Protein AF-A0A7J8V1H0-F1 (afdb_monomer)

Radius of gyration: 33.15 Å; Cα contacts (8 Å, |Δi|>4): 722; chains: 1; bounding box: 77×103×93 Å

Mean predicted aligned error: 13.5 Å

Organism: NCBI:txid34286

Secondary structure (DSSP, 8-state):
-------------------------------------------------------------PPP-PPPPP------S-TTSTT-TTS------EEEEE-TTS-EEEEEEEEEETTEEEEE-TTS-EEEEEGGGEEEPPPGGGTT-SBGGG-SS--HHHHHHHHHHHHTTT--EEEETTEEEE---SS--S--SHHHHHHHHTTS--SS-HHHHHHHHHHHTTT-SEEEEE-TTPPTTSSHHHHHHHHHHHHHHHH-SSSHHHHHHHTHHHHHHHHEE--SS-TTEESSEEEEEEEE-TTS-EEEEEEEEE---GGGGT---TT--SBHHHHHHHHH--HHHHHHTT---GGG-TTTSSSS----TT--HHHHHHHHHHHHHHTT--HHHHHHHHHHHHHHHHHHH--EEE-STT-BEEE--SHHHHHHHHHHTS-HHHHHHHHHEEEEEETTEEEEEEPBHHHHHHHHHHHHHHHHHHHHHHHHHHHHHHT---S---S-EEEEEE-------SS--HHHHHHHHHHHHHHHHHHHHHHHHHH-

pLDDT: mean 78.7, std 23.96, range [23.11, 98.56]

Structure (mmCIF, N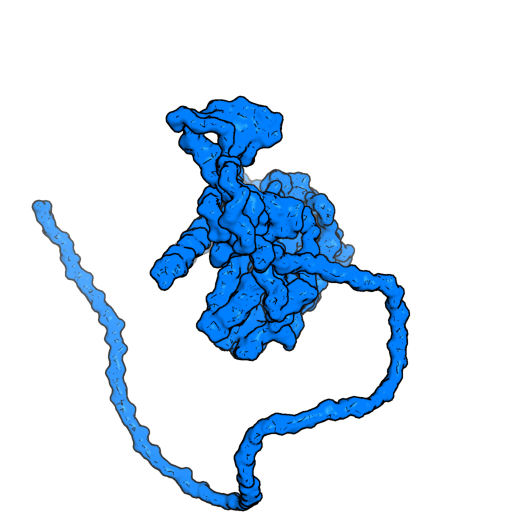/CA/C/O backbone):
data_AF-A0A7J8V1H0-F1
#
_entry.id   AF-A0A7J8V1H0-F1
#
loop_
_atom_site.group_PDB
_atom_site.id
_atom_site.type_symbol
_atom_site.label_atom_id
_atom_site.label_alt_id
_atom_site.label_comp_id
_atom_site.label_asym_id
_atom_site.label_entity_id
_atom_site.label_seq_id
_atom_site.pdbx_PDB_ins_code
_atom_site.Cartn_x
_atom_site.Cartn_y
_atom_site.Cartn_z
_atom_site.occupancy
_atom_site.B_iso_or_equiv
_atom_site.auth_seq_id
_atom_site.auth_comp_id
_atom_site.auth_asym_id
_atom_site.auth_atom_id
_atom_site.pdbx_PDB_model_num
ATOM 1 N N . ALA A 1 1 ? 33.209 50.420 21.164 1.00 30.58 1 ALA A N 1
ATOM 2 C CA . ALA A 1 1 ? 32.993 50.869 22.547 1.00 30.58 1 ALA A CA 1
ATOM 3 C C . ALA A 1 1 ? 32.114 49.816 23.210 1.00 30.58 1 ALA A C 1
ATOM 5 O O . ALA A 1 1 ? 30.900 49.909 23.133 1.00 30.58 1 ALA A O 1
ATOM 6 N N . ASP A 1 2 ? 32.650 48.618 23.426 1.00 30.61 2 ASP A N 1
ATOM 7 C CA . ASP A 1 2 ? 33.433 48.159 24.600 1.00 30.61 2 ASP A CA 1
ATOM 8 C C . ASP A 1 2 ? 32.509 47.261 25.441 1.00 30.61 2 ASP A C 1
ATOM 10 O O . ASP A 1 2 ? 31.532 47.736 26.000 1.00 30.61 2 ASP A O 1
ATOM 14 N N . VAL A 1 3 ? 32.543 45.941 25.217 1.00 31.27 3 VAL A N 1
ATOM 15 C CA . VAL A 1 3 ? 33.403 44.926 25.874 1.00 31.27 3 VAL A CA 1
ATOM 16 C C . VAL A 1 3 ? 32.918 44.598 27.292 1.00 31.27 3 VAL A C 1
ATOM 18 O O . VAL A 1 3 ? 33.158 45.361 28.218 1.00 31.27 3 VAL A O 1
ATOM 21 N N . ASN A 1 4 ? 32.285 43.428 27.461 1.00 31.58 4 ASN A N 1
ATOM 22 C CA . ASN A 1 4 ? 32.780 42.353 28.338 1.00 31.58 4 ASN A CA 1
ATOM 23 C C . ASN A 1 4 ? 31.816 41.154 28.357 1.00 31.58 4 ASN A C 1
ATOM 25 O O . ASN A 1 4 ? 30.708 41.239 28.878 1.00 31.58 4 ASN A O 1
ATOM 29 N N . SER A 1 5 ? 32.277 40.008 27.863 1.00 31.53 5 SER A N 1
ATOM 30 C CA . SER A 1 5 ? 31.656 38.700 28.081 1.00 31.53 5 SER A CA 1
ATOM 31 C C . SER A 1 5 ? 32.760 37.716 28.460 1.00 31.53 5 SER A C 1
ATOM 33 O O . SER A 1 5 ? 33.612 37.379 27.638 1.00 31.53 5 SER A O 1
ATOM 35 N N . GLY A 1 6 ? 32.766 37.331 29.738 1.00 28.69 6 GLY A N 1
ATOM 36 C CA . GLY A 1 6 ? 33.680 36.361 30.330 1.00 28.69 6 GLY A CA 1
ATOM 37 C C . GLY A 1 6 ? 33.270 34.928 29.998 1.00 28.69 6 GLY A C 1
ATOM 38 O O . GLY A 1 6 ? 32.098 34.566 30.065 1.00 28.69 6 GLY A O 1
ATOM 39 N N . ASN A 1 7 ? 34.271 34.139 29.628 1.00 28.30 7 ASN A N 1
ATOM 40 C CA . ASN A 1 7 ? 34.195 32.749 29.211 1.00 28.30 7 ASN A CA 1
ATOM 41 C C . ASN A 1 7 ? 34.516 31.846 30.419 1.00 28.30 7 ASN A C 1
ATOM 43 O O . ASN A 1 7 ? 35.596 31.978 30.992 1.00 28.30 7 ASN A O 1
ATOM 47 N N . ASN A 1 8 ? 33.610 30.937 30.792 1.00 30.52 8 ASN A N 1
ATOM 48 C CA . ASN A 1 8 ? 33.860 29.860 31.757 1.00 30.52 8 ASN A CA 1
ATOM 49 C C . ASN A 1 8 ? 33.799 28.518 31.018 1.00 30.52 8 ASN A C 1
ATOM 51 O O . ASN A 1 8 ? 32.781 28.184 30.417 1.00 30.52 8 ASN A O 1
ATOM 55 N N . GLY A 1 9 ? 34.897 27.762 31.065 1.00 27.05 9 GLY A N 1
ATOM 56 C CA . GLY A 1 9 ? 34.966 26.392 30.563 1.00 27.05 9 GLY A CA 1
ATOM 57 C C . GLY A 1 9 ? 34.448 25.357 31.564 1.00 27.05 9 GLY A C 1
ATOM 58 O O . GLY A 1 9 ? 34.197 25.683 32.719 1.00 27.05 9 GLY A O 1
ATOM 59 N N . ILE A 1 10 ? 34.332 24.107 31.105 1.00 29.66 10 ILE A N 1
ATOM 60 C CA . ILE A 1 10 ? 34.803 22.871 31.760 1.00 29.66 10 ILE A CA 1
ATOM 61 C C . ILE A 1 10 ? 34.692 21.713 30.750 1.00 29.66 10 ILE A C 1
ATOM 63 O O . ILE A 1 10 ? 33.921 21.755 29.796 1.00 29.66 10 ILE A O 1
ATOM 67 N N . ALA A 1 11 ? 35.582 20.743 30.932 1.00 29.69 11 ALA A N 1
ATOM 68 C CA . ALA A 1 11 ? 36.206 19.913 29.924 1.00 29.69 11 ALA A CA 1
ATOM 69 C C . ALA A 1 11 ? 35.621 18.499 29.747 1.00 29.69 11 ALA A C 1
ATOM 71 O O . ALA A 1 11 ? 34.921 17.948 30.591 1.00 29.69 11 ALA A O 1
ATOM 72 N N . SER A 1 12 ? 36.035 17.937 28.611 1.00 28.03 12 SER A N 1
ATOM 73 C CA . SER A 1 12 ? 35.980 16.557 28.124 1.00 28.03 12 SER A CA 1
ATOM 74 C C . SER A 1 12 ? 36.485 15.497 29.116 1.00 28.03 12 SER A C 1
ATOM 76 O O . SER A 1 12 ? 37.573 15.633 29.671 1.00 28.03 12 SER A O 1
ATOM 78 N N . LEU A 1 13 ? 35.771 14.370 29.207 1.00 28.67 13 LEU A N 1
ATOM 79 C CA . LEU A 1 13 ? 36.225 13.125 29.838 1.00 28.67 13 LEU A CA 1
ATOM 80 C C . LEU A 1 13 ? 36.644 12.104 28.765 1.00 28.67 13 LEU A C 1
ATOM 82 O O . LEU A 1 13 ? 35.813 11.563 28.040 1.00 28.67 13 LEU A O 1
ATOM 86 N N . ARG A 1 14 ? 37.954 11.838 28.696 1.00 27.41 14 ARG A N 1
ATOM 87 C CA . ARG A 1 14 ? 38.563 10.601 28.180 1.00 27.41 14 ARG A CA 1
ATOM 88 C C . ARG A 1 14 ? 39.073 9.820 29.392 1.00 27.41 14 ARG A C 1
ATOM 90 O O . ARG A 1 14 ? 39.696 10.424 30.260 1.00 27.41 14 ARG A O 1
ATOM 97 N N . ALA A 1 15 ? 38.872 8.506 29.418 1.00 28.86 15 ALA A N 1
ATOM 98 C CA . ALA A 1 15 ? 39.555 7.606 30.342 1.00 28.86 15 ALA A CA 1
ATOM 99 C C . ALA A 1 15 ? 40.272 6.515 29.537 1.00 28.86 15 ALA A C 1
ATOM 101 O O . ALA A 1 15 ? 39.672 5.859 28.688 1.00 28.86 15 ALA A O 1
ATOM 102 N N . THR A 1 16 ? 41.573 6.408 29.786 1.00 28.22 16 THR A N 1
ATOM 103 C CA . THR A 1 16 ? 42.536 5.447 29.244 1.00 28.22 16 THR A CA 1
ATOM 104 C C . THR A 1 16 ? 42.752 4.272 30.196 1.00 28.22 16 THR A C 1
ATOM 106 O O . THR A 1 16 ? 42.534 4.384 31.401 1.00 28.22 16 THR A O 1
ATOM 109 N N . GLU A 1 17 ? 43.220 3.178 29.603 1.00 31.25 17 GLU A N 1
ATOM 110 C CA . GLU A 1 17 ? 43.632 1.891 30.169 1.00 31.25 17 GLU A CA 1
ATOM 111 C C . GLU A 1 17 ? 44.802 1.945 31.171 1.00 31.25 17 GLU A C 1
ATOM 113 O O . GLU A 1 17 ? 45.608 2.875 31.158 1.00 31.25 17 GLU A O 1
ATOM 118 N N . ASN A 1 18 ? 44.880 0.888 31.993 1.00 28.33 18 ASN A N 1
ATOM 119 C CA . ASN A 1 18 ? 46.047 0.106 32.466 1.00 28.33 18 ASN A CA 1
ATOM 120 C C . ASN A 1 18 ? 45.496 -0.800 33.597 1.00 28.33 18 ASN A C 1
ATOM 122 O O . ASN A 1 18 ? 44.799 -0.297 34.470 1.00 28.33 18 ASN A O 1
ATOM 126 N N . GLY A 1 19 ? 45.627 -2.127 33.659 1.00 25.92 19 GLY A N 1
ATOM 127 C CA . GLY A 1 19 ? 46.699 -3.033 33.258 1.00 25.92 19 GLY A CA 1
ATOM 128 C C . GLY A 1 19 ? 47.335 -3.588 34.540 1.00 25.92 19 GLY A C 1
ATOM 129 O O . GLY A 1 19 ? 47.950 -2.798 35.238 1.00 25.92 19 GLY A O 1
ATOM 130 N N . ASP A 1 20 ? 47.165 -4.879 34.872 1.00 26.16 20 ASP A N 1
ATOM 131 C CA . ASP A 1 20 ? 48.254 -5.742 35.375 1.00 26.16 20 ASP A CA 1
ATOM 132 C C . ASP A 1 20 ? 47.849 -7.231 35.521 1.00 26.16 20 ASP A C 1
ATOM 134 O O . ASP A 1 20 ? 46.686 -7.608 35.641 1.00 26.16 20 ASP A O 1
ATOM 138 N N . SER A 1 21 ? 48.912 -8.019 35.462 1.00 27.98 21 SER A N 1
ATOM 139 C CA . SER A 1 21 ? 49.233 -9.433 35.316 1.00 27.98 21 SER A CA 1
ATOM 140 C C . SER A 1 21 ? 48.808 -10.454 36.388 1.00 27.98 21 SER A C 1
ATOM 142 O O . SER A 1 21 ? 48.473 -10.139 37.525 1.00 27.98 21 SER A O 1
ATOM 144 N N . GLY A 1 22 ? 48.937 -11.741 36.020 1.00 26.17 22 GLY A N 1
ATOM 145 C CA . GLY A 1 22 ? 48.988 -12.865 36.962 1.00 26.17 22 GLY A CA 1
ATOM 146 C C . GLY A 1 22 ? 48.966 -14.249 36.300 1.00 26.17 22 GLY A C 1
ATOM 147 O O . GLY A 1 22 ? 47.909 -14.847 36.141 1.00 26.17 22 GLY A O 1
ATOM 148 N N . ALA A 1 23 ? 50.136 -14.769 35.921 1.00 27.81 23 ALA A N 1
ATOM 149 C CA . ALA A 1 23 ? 50.351 -16.120 35.388 1.00 27.81 23 ALA A CA 1
ATOM 150 C C . ALA A 1 23 ? 50.580 -17.178 36.490 1.00 27.81 23 ALA A C 1
ATOM 152 O O . ALA A 1 23 ? 51.178 -16.840 37.511 1.00 27.81 23 ALA A O 1
ATOM 153 N N . LYS A 1 24 ? 50.213 -18.450 36.209 1.00 28.20 24 LYS A N 1
ATOM 154 C CA . LYS A 1 24 ? 50.778 -19.766 36.657 1.00 28.20 24 LYS A CA 1
ATOM 155 C C . LYS A 1 24 ? 49.660 -20.817 36.838 1.00 28.20 24 LYS A C 1
ATOM 157 O O . LYS A 1 24 ? 48.597 -20.454 37.305 1.00 28.20 24 LYS A O 1
ATOM 162 N N . VAL A 1 25 ? 49.796 -22.132 36.629 1.00 28.33 25 VAL A N 1
ATOM 163 C CA . VAL A 1 25 ? 50.745 -23.059 35.969 1.00 28.33 25 VAL A CA 1
ATOM 164 C C . VAL A 1 25 ? 50.152 -24.475 36.182 1.00 28.33 25 VAL A C 1
ATOM 166 O O . VAL A 1 25 ? 49.691 -24.766 37.276 1.00 28.33 25 VAL A O 1
ATOM 169 N N . VAL A 1 26 ? 50.217 -25.322 35.144 1.00 26.66 26 VAL A N 1
ATOM 170 C CA . VAL A 1 26 ? 50.429 -26.796 35.135 1.00 26.66 26 VAL A CA 1
ATOM 171 C C . VAL A 1 26 ? 49.429 -27.762 35.801 1.00 26.66 26 VAL A C 1
ATOM 173 O O . VAL A 1 26 ? 49.181 -27.737 36.999 1.00 26.66 26 VAL A O 1
ATOM 176 N N . GLY A 1 27 ? 49.039 -28.770 35.006 1.00 25.41 27 GLY A N 1
ATOM 177 C CA . GLY A 1 27 ? 48.532 -30.071 35.454 1.00 25.41 27 GLY A CA 1
ATOM 178 C C . GLY A 1 27 ? 48.334 -31.042 34.282 1.00 25.41 27 GLY A C 1
ATOM 179 O O . GLY A 1 27 ? 47.245 -31.136 33.735 1.00 25.41 27 GLY A O 1
ATOM 180 N N . ARG A 1 28 ? 49.419 -31.708 33.872 1.00 25.25 28 ARG A N 1
ATOM 181 C CA . ARG A 1 28 ? 49.523 -32.764 32.843 1.00 25.25 28 ARG A CA 1
ATOM 182 C C . ARG A 1 28 ? 49.236 -34.146 33.458 1.00 25.25 28 ARG A C 1
ATOM 184 O O . ARG A 1 28 ? 49.501 -34.299 34.645 1.00 25.25 28 ARG A O 1
ATOM 191 N N . VAL A 1 29 ? 48.792 -35.104 32.627 1.00 26.81 29 VAL A N 1
ATOM 192 C CA . VAL A 1 29 ? 49.069 -36.576 32.578 1.00 26.81 29 VAL A CA 1
ATOM 193 C C . VAL A 1 29 ? 47.861 -37.237 31.873 1.00 26.81 29 VAL A C 1
ATOM 195 O O . VAL A 1 29 ? 46.741 -37.091 32.347 1.00 26.81 29 VAL A O 1
ATOM 198 N N . GLU A 1 30 ? 47.965 -37.672 30.603 1.00 27.80 30 GLU A N 1
ATOM 199 C CA . GLU A 1 30 ? 48.526 -38.963 30.107 1.00 27.80 30 GLU A CA 1
ATOM 200 C C . GLU A 1 30 ? 47.707 -40.178 30.614 1.00 27.80 30 GLU A C 1
ATOM 202 O O . GLU A 1 30 ? 47.342 -40.213 31.777 1.00 27.80 30 GLU A O 1
ATOM 207 N N . ASN A 1 31 ? 47.366 -41.239 29.875 1.00 28.16 31 ASN A N 1
ATOM 208 C CA . ASN A 1 31 ? 47.762 -41.791 28.576 1.00 28.16 31 ASN A CA 1
ATOM 209 C C . ASN A 1 31 ? 46.818 -42.974 28.245 1.00 28.16 31 ASN A C 1
ATOM 211 O O . ASN A 1 31 ? 46.195 -43.522 29.154 1.00 28.16 31 ASN A O 1
ATOM 215 N N . GLY A 1 32 ? 46.851 -43.453 26.993 1.00 26.28 32 GLY A N 1
ATOM 216 C CA . GLY A 1 32 ? 46.606 -44.872 26.671 1.00 26.28 32 GLY A CA 1
ATOM 217 C C . GLY A 1 32 ? 45.568 -45.114 25.569 1.00 26.28 32 GLY A C 1
ATOM 218 O O . GLY A 1 32 ? 44.402 -45.231 25.914 1.00 26.28 32 GLY A O 1
ATOM 219 N N . VAL A 1 33 ? 45.892 -45.030 24.263 1.00 29.47 33 VAL A N 1
ATOM 220 C CA . VAL A 1 33 ? 46.551 -46.083 23.423 1.00 29.47 33 VAL A CA 1
ATOM 221 C C . VAL A 1 33 ? 45.536 -47.202 23.106 1.00 29.47 33 VAL A C 1
ATOM 223 O O . VAL A 1 33 ? 44.878 -47.676 24.020 1.00 29.47 33 VAL A O 1
ATOM 226 N N . ALA A 1 34 ? 45.275 -47.685 21.890 1.00 28.39 34 ALA A N 1
ATOM 227 C CA . ALA A 1 34 ? 45.992 -47.850 20.615 1.00 28.39 34 ALA A CA 1
ATOM 228 C C . ALA A 1 34 ? 44.906 -48.245 19.562 1.00 28.39 34 ALA A C 1
ATOM 230 O O . ALA A 1 34 ? 43.779 -48.530 19.958 1.00 28.39 34 ALA A O 1
ATOM 231 N N . ASP A 1 35 ? 45.102 -48.387 18.255 1.00 27.55 35 ASP A N 1
ATOM 232 C CA . ASP A 1 35 ? 46.244 -48.229 17.359 1.00 27.55 35 ASP A CA 1
ATOM 233 C C . ASP A 1 35 ? 45.718 -48.328 15.913 1.00 27.55 35 ASP A C 1
ATOM 235 O O . ASP A 1 35 ? 44.716 -49.006 15.682 1.00 27.55 35 ASP A O 1
ATOM 239 N N . ALA A 1 36 ? 46.490 -47.727 15.000 1.00 28.06 36 ALA A N 1
ATOM 240 C CA . ALA A 1 36 ? 46.871 -48.229 13.670 1.00 28.06 36 ALA A CA 1
ATOM 241 C C . ALA A 1 36 ? 45.789 -48.457 12.573 1.00 28.06 36 ALA A C 1
ATOM 243 O O . ALA A 1 36 ? 44.739 -49.040 12.800 1.00 28.06 36 ALA A O 1
ATOM 244 N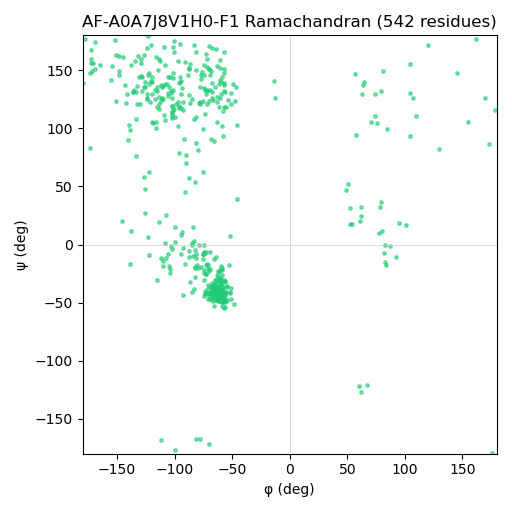 N . ASP A 1 37 ? 46.003 -48.137 11.294 1.00 26.61 37 ASP A N 1
ATOM 245 C CA . ASP A 1 37 ? 47.080 -47.418 10.606 1.00 26.61 37 ASP A CA 1
ATOM 246 C C . ASP A 1 37 ? 46.683 -47.201 9.128 1.00 26.61 37 ASP A C 1
ATOM 248 O O . ASP A 1 37 ? 45.905 -47.981 8.583 1.00 26.61 37 ASP A O 1
ATOM 252 N N . GLN A 1 38 ? 47.342 -46.216 8.502 1.00 27.05 38 GLN A N 1
ATOM 253 C CA . GLN A 1 38 ? 47.704 -46.097 7.069 1.00 27.05 38 GLN A CA 1
ATOM 254 C C . GLN A 1 38 ? 46.575 -45.850 6.041 1.00 27.05 38 GLN A C 1
ATOM 256 O O . GLN A 1 38 ? 45.727 -46.693 5.788 1.00 27.05 38 GLN A O 1
ATOM 261 N N . ALA A 1 39 ? 46.425 -44.639 5.485 1.00 26.23 39 ALA A N 1
ATOM 262 C CA . ALA A 1 39 ? 47.287 -43.908 4.531 1.00 26.23 39 ALA A CA 1
ATOM 263 C C . ALA A 1 39 ? 47.233 -44.457 3.091 1.00 26.23 39 ALA A C 1
ATOM 265 O O . ALA A 1 39 ? 47.758 -45.530 2.827 1.00 26.23 39 ALA A O 1
ATOM 266 N N . HIS A 1 40 ? 46.649 -43.685 2.164 1.00 26.81 40 HIS A N 1
ATOM 267 C CA . HIS A 1 40 ? 47.310 -43.207 0.939 1.00 26.81 40 HIS A CA 1
ATOM 268 C C . HIS A 1 40 ? 46.424 -42.210 0.165 1.00 26.81 40 HIS A C 1
ATOM 270 O O . HIS A 1 40 ? 45.197 -42.267 0.215 1.00 26.81 40 HIS A O 1
ATOM 276 N N . GLU A 1 41 ? 47.110 -41.268 -0.481 1.00 28.41 41 GLU A N 1
ATOM 277 C CA . GLU A 1 41 ? 46.636 -40.164 -1.318 1.00 28.41 41 GLU A CA 1
ATOM 278 C C . GLU A 1 41 ? 45.982 -40.599 -2.647 1.00 28.41 41 GLU A C 1
ATOM 280 O O . GLU A 1 41 ? 46.132 -41.732 -3.098 1.00 28.41 41 GLU A O 1
ATOM 285 N N . ASP A 1 42 ? 45.364 -39.595 -3.277 1.00 25.80 42 ASP A N 1
ATOM 286 C CA . ASP A 1 42 ? 45.118 -39.387 -4.712 1.00 25.80 42 ASP A CA 1
ATOM 287 C C . ASP A 1 42 ? 43.697 -39.549 -5.302 1.00 25.80 42 ASP A C 1
ATOM 289 O O . ASP A 1 42 ? 42.977 -40.533 -5.165 1.00 25.80 42 ASP A O 1
ATOM 293 N N . SER A 1 43 ? 43.340 -38.458 -5.984 1.00 25.17 43 SER A N 1
ATOM 294 C CA . SER A 1 43 ? 42.171 -38.093 -6.801 1.00 25.17 43 SER A CA 1
ATOM 295 C C . SER A 1 43 ? 42.251 -38.739 -8.214 1.00 25.17 43 SER A C 1
ATOM 297 O O . SER A 1 43 ? 43.249 -39.396 -8.496 1.00 25.17 43 SER A O 1
ATOM 299 N N . PRO A 1 44 ? 41.440 -38.379 -9.238 1.00 37.44 44 PRO A N 1
ATOM 300 C CA . PRO A 1 44 ? 39.980 -38.381 -9.452 1.00 37.44 44 PRO A CA 1
ATOM 301 C C . PRO A 1 44 ? 39.542 -39.201 -10.714 1.00 37.44 44 PRO A C 1
ATOM 303 O O . PRO A 1 44 ? 40.364 -39.633 -11.513 1.00 37.44 44 PRO A O 1
ATOM 306 N N . TYR A 1 45 ? 38.222 -39.261 -10.964 1.00 25.00 45 TYR A N 1
ATOM 307 C CA . TYR A 1 45 ? 37.509 -39.654 -12.208 1.00 25.00 45 TYR A CA 1
ATOM 308 C C . TYR A 1 45 ? 37.292 -41.144 -12.553 1.00 25.00 45 TYR A C 1
ATOM 310 O O . TYR A 1 45 ? 38.121 -42.017 -12.330 1.00 25.00 45 TYR A O 1
ATOM 318 N N . SER A 1 46 ? 36.159 -41.357 -13.245 1.00 23.30 46 SER A N 1
ATOM 319 C CA . SER A 1 46 ? 35.531 -42.602 -13.737 1.00 23.30 46 SER A CA 1
ATOM 320 C C . SER A 1 46 ? 34.752 -43.387 -12.670 1.00 23.30 46 SER A C 1
ATOM 322 O O . SER A 1 46 ? 35.226 -43.576 -11.564 1.00 23.30 46 SER A O 1
ATOM 324 N N . GLY A 1 47 ? 33.524 -43.855 -12.878 1.00 24.84 47 GLY A N 1
ATOM 325 C CA . GLY A 1 47 ? 32.603 -43.810 -14.008 1.00 24.84 47 GLY A CA 1
ATOM 326 C C . GLY A 1 47 ? 31.347 -44.632 -13.664 1.00 24.84 47 GLY A C 1
ATOM 327 O O . GLY A 1 47 ? 31.276 -45.252 -12.607 1.00 24.84 47 GLY A O 1
ATOM 328 N N . ASN A 1 48 ? 30.423 -44.678 -14.621 1.00 24.55 48 ASN A N 1
ATOM 329 C CA . ASN A 1 48 ? 29.365 -45.680 -14.812 1.00 24.55 48 ASN A CA 1
ATOM 330 C C . ASN A 1 48 ? 28.029 -45.548 -14.060 1.00 24.55 48 ASN A C 1
ATOM 332 O O . ASN A 1 48 ? 27.826 -46.008 -12.943 1.00 24.55 48 ASN A O 1
ATOM 336 N N . THR A 1 49 ? 27.074 -45.025 -14.829 1.00 24.06 49 THR A N 1
ATOM 337 C CA . THR A 1 49 ? 25.751 -45.588 -15.139 1.00 24.06 49 THR A CA 1
ATOM 338 C C . THR A 1 49 ? 25.540 -47.065 -14.765 1.00 24.06 49 THR A C 1
ATOM 340 O O . THR A 1 49 ? 26.237 -47.941 -15.277 1.00 24.06 49 THR A O 1
ATOM 343 N N . LEU A 1 50 ? 24.476 -47.333 -14.000 1.00 24.88 50 LEU A N 1
ATOM 344 C CA . LEU A 1 50 ? 23.743 -48.601 -13.977 1.00 24.88 50 LEU A CA 1
ATOM 345 C C . LEU A 1 50 ? 22.232 -48.311 -13.983 1.00 24.88 50 LEU A C 1
ATOM 347 O O . LEU A 1 50 ? 21.749 -47.434 -13.271 1.00 24.88 50 LEU A O 1
ATOM 351 N N . VAL A 1 51 ? 21.536 -49.038 -14.854 1.00 23.23 51 VAL A N 1
ATOM 352 C CA . VAL A 1 51 ? 20.083 -49.085 -15.099 1.00 23.23 51 VAL A CA 1
ATOM 353 C C . VAL A 1 51 ? 19.513 -50.333 -14.405 1.00 23.23 51 VAL A C 1
ATOM 355 O O . VAL A 1 51 ? 20.310 -51.210 -14.066 1.00 23.23 51 VAL A O 1
ATOM 358 N N . VAL A 1 52 ? 18.167 -50.425 -14.344 1.00 25.72 52 VAL A N 1
ATOM 359 C CA . VAL A 1 52 ? 17.270 -51.585 -14.054 1.00 25.72 52 VAL A CA 1
ATOM 360 C C . VAL A 1 52 ? 16.694 -51.479 -12.634 1.00 25.72 52 VAL A C 1
ATOM 362 O O . VAL A 1 52 ? 17.465 -51.257 -11.709 1.00 25.72 52 VAL A O 1
ATOM 365 N N . GLU A 1 53 ? 15.407 -51.601 -12.288 1.00 23.31 53 GLU A N 1
ATOM 366 C CA . GLU A 1 53 ? 14.040 -51.871 -12.826 1.00 23.31 53 GLU A CA 1
ATOM 367 C C . GLU A 1 53 ? 13.132 -51.743 -11.554 1.00 23.31 53 GLU A C 1
ATOM 369 O O . GLU A 1 53 ? 13.660 -51.710 -10.444 1.00 23.31 53 GLU A O 1
ATOM 374 N N . ASP A 1 54 ? 11.804 -51.829 -11.496 1.00 24.61 54 ASP A N 1
ATOM 375 C CA . ASP A 1 54 ? 10.642 -51.368 -12.256 1.00 24.61 54 ASP A CA 1
ATOM 376 C C . ASP A 1 54 ? 9.406 -51.736 -11.382 1.00 24.61 54 ASP A C 1
ATOM 378 O O . ASP A 1 54 ? 9.435 -52.742 -10.666 1.00 24.61 54 ASP A O 1
ATOM 382 N N . GLY A 1 55 ? 8.323 -50.950 -11.460 1.00 23.11 55 GLY A N 1
ATOM 383 C CA . GLY A 1 55 ? 6.947 -51.333 -11.070 1.00 23.11 55 GLY A CA 1
ATOM 384 C C . GLY A 1 55 ? 6.345 -50.802 -9.740 1.00 23.11 55 GLY A C 1
ATOM 385 O O . GLY A 1 55 ? 7.070 -50.596 -8.769 1.00 23.11 55 GLY A O 1
ATOM 386 N N . PRO A 1 56 ? 4.995 -50.713 -9.603 1.00 28.95 56 PRO A N 1
ATOM 387 C CA . PRO A 1 56 ? 3.978 -50.436 -10.627 1.00 28.95 56 PRO A CA 1
ATOM 388 C C . PRO A 1 56 ? 2.928 -49.345 -10.255 1.00 28.95 56 PRO A C 1
ATOM 390 O O . PRO A 1 56 ? 2.696 -49.003 -9.100 1.00 28.95 56 PRO A O 1
ATOM 393 N N . SER A 1 57 ? 2.286 -48.863 -11.325 1.00 24.11 57 SER A N 1
ATOM 394 C CA . SER A 1 57 ? 1.081 -48.033 -11.534 1.00 24.11 57 SER A CA 1
ATOM 395 C C . SER A 1 57 ? 0.067 -47.752 -10.406 1.00 24.11 57 SER A C 1
ATOM 397 O O . SER A 1 57 ? -0.454 -48.689 -9.805 1.00 24.11 57 SER A O 1
ATOM 399 N N . VAL A 1 58 ? -0.432 -46.505 -10.373 1.00 27.69 58 VAL A N 1
ATOM 400 C CA . VAL A 1 58 ? -1.877 -46.173 -10.427 1.00 27.69 58 VAL A CA 1
ATOM 401 C C . VAL A 1 58 ? -2.029 -44.917 -11.296 1.00 27.69 58 VAL A C 1
ATOM 403 O O . VAL A 1 58 ? -1.269 -43.967 -11.128 1.00 27.69 58 VAL A O 1
ATOM 406 N N . GLY A 1 59 ? -2.928 -44.965 -12.280 1.00 23.30 59 GLY A N 1
ATOM 407 C CA . GLY A 1 59 ? -3.125 -43.912 -13.273 1.00 23.30 59 GLY A CA 1
ATOM 408 C C . GLY A 1 59 ? -4.161 -42.870 -12.866 1.00 23.30 59 GLY A C 1
ATOM 409 O O . GLY A 1 59 ? -5.062 -43.172 -12.095 1.00 23.30 59 GLY A O 1
ATOM 410 N N . ASP A 1 60 ? -4.036 -41.695 -13.473 1.00 27.06 60 ASP A N 1
ATOM 411 C CA . ASP A 1 60 ? -5.150 -40.807 -13.785 1.00 27.06 60 ASP A CA 1
ATOM 412 C C . ASP A 1 60 ? -4.939 -40.286 -15.214 1.00 27.06 60 ASP A C 1
ATOM 414 O O . ASP A 1 60 ? -3.833 -39.914 -15.616 1.00 27.06 60 ASP A O 1
ATOM 418 N N . GLU A 1 61 ? -6.001 -40.383 -16.007 1.00 27.91 61 GLU A N 1
ATOM 419 C CA . GLU A 1 61 ? -6.067 -39.991 -17.409 1.00 27.91 61 GLU A CA 1
ATOM 420 C C . GLU A 1 61 ? -6.098 -38.463 -17.522 1.00 27.91 61 GLU A C 1
ATOM 422 O O . GLU A 1 61 ? -7.094 -37.837 -17.162 1.00 27.91 61 GLU A O 1
ATOM 427 N N . ASP A 1 62 ? -5.036 -37.863 -18.066 1.00 26.22 62 ASP A N 1
ATOM 428 C CA . ASP A 1 62 ? -5.026 -36.446 -18.429 1.00 26.22 62 ASP A CA 1
ATOM 429 C C . ASP A 1 62 ? -5.247 -36.297 -19.943 1.00 26.22 62 ASP A C 1
ATOM 431 O O . ASP A 1 62 ? -4.469 -36.771 -20.780 1.00 26.22 62 ASP A O 1
ATOM 435 N N . LEU A 1 63 ? -6.366 -35.660 -20.293 1.00 29.72 63 LEU A N 1
ATOM 436 C CA . LEU A 1 63 ? -6.734 -35.297 -21.657 1.00 29.72 63 LEU A CA 1
ATOM 437 C C . LEU A 1 63 ? -5.708 -34.310 -22.223 1.00 29.72 63 LEU A C 1
ATOM 439 O O . LEU A 1 63 ? -5.491 -33.221 -21.695 1.00 29.72 63 LEU A O 1
ATOM 443 N N . GLY A 1 64 ? -5.103 -34.695 -23.345 1.00 27.56 64 GLY A N 1
ATOM 444 C CA . GLY A 1 64 ? -4.049 -33.944 -24.010 1.00 27.56 64 GLY A CA 1
ATOM 445 C C . GLY A 1 64 ? -4.429 -32.502 -24.352 1.00 27.56 64 GLY A C 1
ATOM 446 O O . GLY A 1 64 ? -5.273 -32.244 -25.206 1.00 27.56 64 GLY A O 1
ATOM 447 N N . SER A 1 65 ? -3.685 -31.566 -23.771 1.00 27.67 65 SER A N 1
ATOM 448 C CA . SER A 1 65 ? -3.419 -30.257 -24.360 1.00 27.67 65 SER A CA 1
ATOM 449 C C . SER A 1 65 ? -1.921 -30.180 -24.614 1.00 27.67 65 SER A C 1
ATOM 451 O O . SER A 1 65 ? -1.133 -29.953 -23.698 1.00 27.67 65 SER A O 1
ATOM 453 N N . ALA A 1 66 ? -1.520 -30.413 -25.863 1.00 26.91 66 ALA A N 1
ATOM 454 C CA . ALA A 1 66 ? -0.148 -30.213 -26.305 1.00 26.91 66 ALA A CA 1
ATOM 455 C C . ALA A 1 66 ? 0.317 -28.805 -25.902 1.00 26.91 66 ALA A C 1
ATOM 457 O O . ALA A 1 66 ? -0.295 -27.808 -26.291 1.00 26.91 66 ALA A O 1
ATOM 458 N N . ALA A 1 67 ? 1.382 -28.728 -25.103 1.00 28.53 67 ALA A N 1
ATOM 459 C CA . ALA A 1 67 ? 2.027 -27.468 -24.774 1.00 28.53 67 ALA A CA 1
ATOM 460 C C . ALA A 1 67 ? 2.457 -26.785 -26.080 1.00 28.53 67 ALA A C 1
ATOM 462 O O . ALA A 1 67 ? 3.250 -27.330 -26.851 1.00 28.53 67 ALA A O 1
ATOM 463 N N . ALA A 1 68 ? 1.901 -25.602 -26.343 1.00 30.94 68 ALA A N 1
ATOM 464 C CA . ALA A 1 68 ? 2.367 -24.758 -27.429 1.00 30.94 68 ALA A CA 1
ATOM 465 C C . ALA A 1 68 ? 3.850 -24.411 -27.186 1.00 30.94 68 ALA A C 1
ATOM 467 O O . ALA A 1 68 ? 4.225 -24.150 -26.037 1.00 30.94 68 ALA A O 1
ATOM 468 N N . PRO A 1 69 ? 4.704 -24.394 -28.225 1.00 29.94 69 PRO A N 1
ATOM 469 C CA . PRO A 1 69 ? 6.089 -23.975 -28.065 1.00 29.94 69 PRO A CA 1
ATOM 470 C C . PRO A 1 69 ? 6.132 -22.556 -27.493 1.00 29.94 69 PRO A C 1
ATOM 472 O O . PRO A 1 69 ? 5.361 -21.693 -27.923 1.00 29.94 69 PRO A O 1
ATOM 475 N N . LEU A 1 70 ? 7.048 -22.313 -26.550 1.00 35.38 70 LEU A N 1
ATOM 476 C CA . LEU A 1 70 ? 7.413 -20.959 -26.129 1.00 35.38 70 LEU A CA 1
ATOM 477 C C . LEU A 1 70 ? 7.638 -20.106 -27.389 1.00 35.38 70 LEU A C 1
ATOM 479 O O . LEU A 1 70 ? 8.310 -20.587 -28.310 1.00 35.38 70 LEU A O 1
ATOM 483 N N . PRO A 1 71 ? 7.119 -18.864 -27.463 1.00 30.81 71 PRO A N 1
ATOM 484 C CA . PRO A 1 71 ? 7.518 -17.970 -28.531 1.00 30.81 71 PRO A CA 1
ATOM 485 C C . PRO A 1 71 ? 9.031 -17.836 -28.425 1.00 30.81 71 PRO A C 1
ATOM 487 O O . PRO A 1 71 ? 9.551 -17.350 -27.420 1.00 30.81 71 PRO A O 1
ATOM 490 N N . SER A 1 72 ? 9.746 -18.315 -29.439 1.00 28.02 72 SER A N 1
ATOM 491 C CA . SER A 1 72 ? 11.156 -18.015 -29.579 1.00 28.02 72 SER A CA 1
ATOM 492 C C . SER A 1 72 ? 11.251 -16.499 -29.674 1.00 28.02 72 SER A C 1
ATOM 494 O O . SER A 1 72 ? 10.962 -15.925 -30.727 1.00 28.02 72 SER A O 1
ATOM 496 N N . VAL A 1 73 ? 11.635 -15.838 -28.583 1.00 36.28 73 VAL A N 1
ATOM 497 C CA . VAL A 1 73 ? 12.244 -14.517 -28.673 1.00 36.28 73 VAL A CA 1
ATOM 498 C C . VAL A 1 73 ? 13.559 -14.786 -29.377 1.00 36.28 73 VAL A C 1
ATOM 500 O O . VAL A 1 73 ? 14.555 -15.192 -28.781 1.00 36.28 73 VAL A O 1
ATOM 503 N N . SER A 1 74 ? 13.488 -14.731 -30.702 1.00 29.36 74 SER A N 1
ATOM 504 C CA . SER A 1 74 ? 14.617 -14.873 -31.593 1.00 29.36 74 SER A CA 1
ATOM 505 C C . SER A 1 74 ? 15.718 -13.976 -31.058 1.00 29.36 74 SER A C 1
ATOM 507 O O . SER A 1 74 ? 15.488 -12.773 -30.922 1.00 29.36 74 SER A O 1
ATOM 509 N N . LYS A 1 75 ? 16.898 -14.554 -30.787 1.00 30.86 75 LYS A N 1
ATOM 510 C CA . LYS A 1 75 ? 18.157 -13.808 -30.852 1.00 30.86 75 LYS A CA 1
ATOM 511 C C . LYS A 1 75 ? 18.073 -13.027 -32.153 1.00 30.86 75 LYS A C 1
ATOM 513 O O . LYS A 1 75 ? 18.073 -13.625 -33.230 1.00 30.86 75 LYS A O 1
ATOM 518 N N . SER A 1 76 ? 17.790 -11.737 -32.045 1.00 34.84 76 SER A N 1
ATOM 519 C CA . SER A 1 76 ? 17.525 -10.920 -33.210 1.00 34.84 76 SER A CA 1
ATOM 520 C C . SER A 1 76 ? 18.758 -10.984 -34.101 1.00 34.84 76 SER A C 1
ATOM 522 O O . SER A 1 76 ? 19.882 -11.108 -33.621 1.00 34.84 76 SER A O 1
ATOM 524 N N . ASN A 1 77 ? 18.481 -10.976 -35.401 1.00 34.06 77 ASN A N 1
ATOM 525 C CA . ASN A 1 77 ? 19.330 -10.990 -36.596 1.00 34.06 77 ASN A CA 1
ATOM 526 C C . ASN A 1 77 ? 20.545 -10.022 -36.610 1.00 34.06 77 ASN A C 1
ATOM 528 O O . ASN A 1 77 ? 20.836 -9.414 -37.641 1.00 34.06 77 ASN A O 1
ATOM 532 N N . ILE A 1 78 ? 21.253 -9.842 -35.497 1.00 38.47 78 ILE A N 1
ATOM 533 C CA . ILE A 1 78 ? 22.372 -8.914 -35.332 1.00 38.47 78 ILE A CA 1
ATOM 534 C C . ILE A 1 78 ? 23.604 -9.442 -36.076 1.00 38.47 78 ILE A C 1
ATOM 536 O O . ILE A 1 78 ? 24.263 -8.672 -36.769 1.00 38.47 78 ILE A O 1
ATOM 540 N N . GLU A 1 79 ? 23.866 -10.754 -36.055 1.00 30.48 79 GLU A N 1
ATOM 541 C CA . GLU A 1 79 ? 25.064 -11.317 -36.704 1.00 30.48 79 GLU A CA 1
ATOM 542 C C . GLU A 1 79 ? 25.018 -11.305 -38.242 1.00 30.48 79 GLU A C 1
ATOM 544 O O . GLU A 1 79 ? 26.068 -11.297 -38.879 1.00 30.48 79 GLU A O 1
ATOM 549 N N . HIS 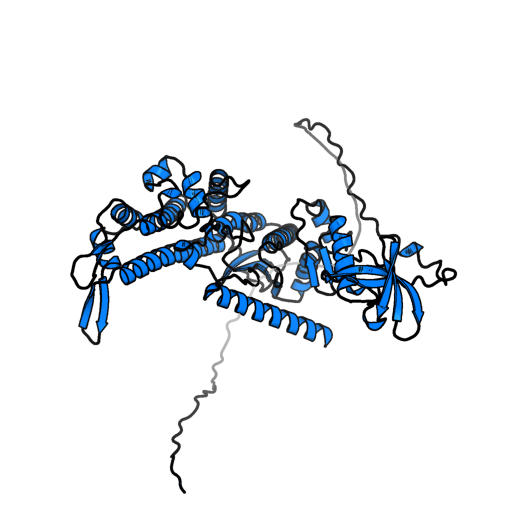A 1 80 ? 23.838 -11.214 -38.869 1.00 29.12 80 HIS A N 1
ATOM 550 C CA . HIS A 1 80 ? 23.720 -11.214 -40.335 1.00 29.12 80 HIS A CA 1
ATOM 551 C C . HIS A 1 80 ? 23.537 -9.828 -40.981 1.00 29.12 80 HIS A C 1
ATOM 553 O O . HIS A 1 80 ? 23.435 -9.749 -42.202 1.00 29.12 80 HIS A O 1
ATOM 559 N N . ARG A 1 81 ? 23.530 -8.721 -40.217 1.00 34.50 81 ARG A N 1
ATOM 560 C CA . ARG A 1 81 ? 23.388 -7.354 -40.780 1.00 34.50 81 ARG A CA 1
ATOM 561 C C . ARG A 1 81 ? 24.684 -6.543 -40.858 1.00 34.50 81 ARG A C 1
ATOM 563 O O . ARG A 1 81 ? 24.651 -5.424 -41.363 1.00 34.50 81 ARG A O 1
ATOM 570 N N . TRP A 1 82 ? 25.821 -7.075 -40.411 1.00 35.25 82 TRP A N 1
ATOM 571 C CA . TRP A 1 82 ? 27.110 -6.369 -40.500 1.00 35.25 82 TRP A CA 1
ATOM 572 C C . TRP A 1 82 ? 27.802 -6.455 -41.868 1.00 35.25 82 TRP A C 1
ATOM 574 O O . TRP A 1 82 ? 28.774 -5.736 -42.088 1.00 35.25 82 TRP A O 1
ATOM 584 N N . SER A 1 83 ? 27.309 -7.263 -42.811 1.00 31.58 83 SER A N 1
ATOM 585 C CA . SER A 1 83 ? 27.991 -7.481 -44.096 1.00 31.58 83 SER A CA 1
ATOM 586 C C . SER A 1 83 ? 27.660 -6.492 -45.225 1.00 31.58 83 SER A C 1
ATOM 588 O O . SER A 1 83 ? 28.352 -6.531 -46.234 1.00 31.58 83 SER A O 1
ATOM 590 N N . ASP A 1 84 ? 26.708 -5.560 -45.071 1.00 30.33 84 ASP A N 1
ATOM 591 C CA . ASP A 1 84 ? 26.246 -4.701 -46.187 1.00 30.33 84 ASP A CA 1
ATOM 592 C C . ASP A 1 84 ? 26.309 -3.179 -45.906 1.00 30.33 84 ASP A C 1
ATOM 594 O O . ASP A 1 84 ? 25.376 -2.427 -46.186 1.00 30.33 84 ASP A O 1
ATOM 598 N N . ILE A 1 85 ? 27.429 -2.667 -45.377 1.00 38.16 85 ILE A N 1
ATOM 599 C CA . ILE A 1 85 ? 27.628 -1.216 -45.132 1.00 38.16 85 ILE A CA 1
ATOM 600 C C . ILE A 1 85 ? 28.276 -0.509 -46.343 1.00 38.16 85 ILE A C 1
ATOM 602 O O . ILE A 1 85 ? 29.215 0.265 -46.190 1.00 38.16 85 ILE A O 1
ATOM 606 N N . THR A 1 86 ? 27.828 -0.753 -47.582 1.00 34.69 86 THR A N 1
ATOM 607 C CA . THR A 1 86 ? 28.424 -0.053 -48.750 1.00 34.69 86 THR A CA 1
ATOM 608 C C . THR A 1 86 ? 27.480 0.466 -49.843 1.00 34.69 86 THR A C 1
ATOM 610 O O . THR A 1 86 ? 27.982 0.931 -50.864 1.00 34.69 86 THR A O 1
ATOM 613 N N . SER A 1 87 ? 26.147 0.523 -49.673 1.00 34.66 87 SER A N 1
ATOM 614 C CA . SER A 1 87 ? 25.292 0.978 -50.801 1.00 34.66 87 SER A CA 1
ATOM 615 C C . SER A 1 87 ? 24.012 1.787 -50.522 1.00 34.66 87 SER A C 1
ATOM 617 O O . SER A 1 87 ? 23.200 1.933 -51.432 1.00 34.66 87 SER A O 1
ATOM 619 N N . TYR A 1 88 ? 23.839 2.432 -49.361 1.00 33.97 88 TYR A N 1
ATOM 620 C CA . TYR A 1 88 ? 22.686 3.333 -49.125 1.00 33.97 88 TYR A CA 1
ATOM 621 C C . TYR A 1 88 ? 23.078 4.769 -48.739 1.00 33.97 88 TYR A C 1
ATOM 623 O O . TYR A 1 88 ? 22.733 5.289 -47.680 1.00 33.97 88 TYR A O 1
ATOM 631 N N . THR A 1 89 ? 23.763 5.472 -49.639 1.00 35.16 89 THR A N 1
ATOM 632 C CA . THR A 1 89 ? 23.914 6.936 -49.594 1.00 35.16 89 THR A CA 1
ATOM 633 C C . THR A 1 89 ? 22.782 7.620 -50.364 1.00 35.16 89 THR A C 1
ATOM 635 O O . THR A 1 89 ? 22.939 8.147 -51.459 1.00 35.16 89 THR A O 1
ATOM 638 N N . THR A 1 90 ? 21.609 7.672 -49.742 1.00 36.75 90 THR A N 1
ATOM 639 C CA . THR A 1 90 ? 20.679 8.801 -49.889 1.00 36.75 90 THR A CA 1
ATOM 640 C C . THR A 1 90 ? 20.092 9.029 -48.505 1.00 36.75 90 THR A C 1
ATOM 642 O O . THR A 1 90 ? 19.128 8.379 -48.113 1.00 36.75 90 THR A O 1
ATOM 645 N N . LYS A 1 91 ? 20.758 9.882 -47.715 1.00 49.78 91 LYS A N 1
ATOM 646 C CA . LYS A 1 91 ? 20.376 10.208 -46.335 1.00 49.78 91 LYS A CA 1
ATOM 647 C C . LYS A 1 91 ? 18.953 10.778 -46.323 1.00 49.78 91 LYS A C 1
ATOM 649 O O . LYS A 1 91 ? 18.765 11.979 -46.496 1.00 49.78 91 LYS A O 1
ATOM 654 N N . LYS A 1 92 ? 17.948 9.925 -46.120 1.00 54.75 92 LYS A N 1
ATOM 655 C CA . LYS A 1 92 ? 16.640 10.346 -45.615 1.00 54.75 92 LYS A CA 1
ATOM 656 C C . LYS A 1 92 ? 16.882 10.778 -44.176 1.00 54.75 92 LYS A C 1
ATOM 658 O O . LYS A 1 92 ? 16.898 9.946 -43.281 1.00 54.75 92 LYS A O 1
ATOM 663 N N . VAL A 1 93 ? 17.174 12.058 -43.970 1.00 74.81 93 VAL A N 1
ATOM 664 C CA . VAL A 1 93 ? 17.323 12.598 -42.618 1.00 74.81 93 VAL A CA 1
ATOM 665 C C . VAL A 1 93 ? 15.914 12.726 -42.047 1.00 74.81 93 VAL A C 1
ATOM 667 O O . VAL A 1 93 ? 15.157 13.623 -42.425 1.00 74.81 93 VAL A O 1
ATOM 670 N N . GLN A 1 94 ? 15.524 11.749 -41.231 1.00 87.75 94 GLN A N 1
ATOM 671 C CA . GLN A 1 94 ? 14.358 11.866 -40.366 1.00 87.75 94 GLN A CA 1
ATOM 672 C C . GLN A 1 94 ? 14.723 12.740 -39.166 1.00 87.75 94 GLN A C 1
ATOM 674 O O . GLN A 1 94 ? 15.867 12.765 -38.704 1.00 87.75 94 GLN A O 1
ATOM 679 N N . SER A 1 95 ? 13.760 13.509 -38.685 1.00 91.00 95 SER A N 1
ATOM 680 C CA . SER A 1 95 ? 13.913 14.345 -37.501 1.00 91.00 95 SER A CA 1
ATOM 681 C C . SER A 1 95 ? 12.581 14.459 -36.784 1.00 91.00 95 SER A C 1
ATOM 683 O O . SER A 1 95 ? 11.523 14.472 -37.413 1.00 91.00 95 SER A O 1
ATOM 685 N N . TRP A 1 96 ? 12.644 14.536 -35.466 1.00 94.06 96 TRP A N 1
ATOM 686 C CA . TRP A 1 96 ? 11.505 14.784 -34.609 1.00 94.06 96 TRP A CA 1
ATOM 687 C C . TRP A 1 96 ? 11.091 16.247 -34.698 1.00 94.06 96 TRP A C 1
ATOM 689 O O . TRP A 1 96 ? 11.927 17.153 -34.640 1.00 94.06 96 TRP A O 1
ATOM 699 N N . PHE A 1 97 ? 9.788 16.464 -34.824 1.00 93.44 97 PHE A N 1
ATOM 700 C CA . PHE A 1 97 ? 9.168 17.780 -34.817 1.00 93.44 97 PHE A CA 1
ATOM 701 C C . PHE A 1 97 ? 8.033 17.806 -33.793 1.00 93.44 97 PHE A C 1
ATOM 703 O O . PHE A 1 97 ? 7.203 16.895 -33.774 1.00 93.44 97 PHE A O 1
ATOM 710 N N . GLN A 1 98 ? 7.995 18.843 -32.952 1.00 93.62 98 GLN A N 1
ATOM 711 C CA . GLN A 1 98 ? 6.920 19.021 -31.979 1.00 93.62 98 GLN A CA 1
ATOM 712 C C . GLN A 1 98 ? 5.746 19.764 -32.617 1.00 93.62 98 GLN A C 1
ATOM 714 O O . GLN A 1 98 ? 5.875 20.891 -33.099 1.00 93.62 98 GLN A O 1
ATOM 719 N N . LEU A 1 99 ? 4.580 19.134 -32.605 1.00 89.75 99 LEU A N 1
ATOM 720 C CA . LEU A 1 99 ? 3.334 19.742 -33.042 1.00 89.75 99 LEU A CA 1
ATOM 721 C C . LEU A 1 99 ? 2.846 20.802 -32.030 1.00 89.75 99 LEU A C 1
ATOM 723 O O . LEU A 1 99 ? 3.186 20.737 -30.849 1.00 89.75 99 LEU A O 1
ATOM 727 N N . PRO A 1 100 ? 1.969 21.744 -32.436 1.00 87.38 100 PRO A N 1
ATOM 728 C CA . PRO A 1 100 ? 1.418 22.764 -31.532 1.00 87.38 100 PRO A CA 1
ATOM 729 C C . PRO A 1 100 ? 0.635 22.219 -30.327 1.00 87.38 100 PRO A C 1
ATOM 731 O O . PRO A 1 100 ? 0.406 22.947 -29.368 1.00 87.38 100 PRO A O 1
ATOM 734 N N . ASN A 1 101 ? 0.196 20.958 -30.380 1.00 88.62 101 ASN A N 1
ATOM 735 C CA . ASN A 1 101 ? -0.463 20.265 -29.271 1.00 88.62 101 ASN A CA 1
ATOM 736 C C . ASN A 1 101 ? 0.530 19.628 -28.276 1.00 88.62 101 ASN A C 1
ATOM 738 O O . ASN A 1 101 ? 0.087 19.009 -27.315 1.00 88.62 101 ASN A O 1
ATOM 742 N N . GLY A 1 102 ? 1.841 19.756 -28.510 1.00 87.31 102 GLY A N 1
ATOM 743 C CA . GLY A 1 102 ? 2.908 19.199 -27.678 1.00 87.31 102 GLY A CA 1
ATOM 744 C C . GLY A 1 102 ? 3.403 17.811 -28.098 1.00 87.31 102 GLY A C 1
ATOM 745 O O . GLY A 1 102 ? 4.454 17.394 -27.614 1.00 87.31 102 GLY A O 1
ATOM 746 N N . ASN A 1 103 ? 2.712 17.117 -29.010 1.00 90.00 103 ASN A N 1
ATOM 747 C CA . ASN A 1 103 ? 3.094 15.770 -29.442 1.00 90.00 103 ASN A CA 1
ATOM 748 C C . ASN A 1 103 ? 4.290 15.789 -30.398 1.00 90.00 103 ASN A C 1
ATOM 750 O O . ASN A 1 103 ? 4.441 16.702 -31.209 1.00 90.00 103 ASN A O 1
ATOM 754 N N . TRP A 1 104 ? 5.099 14.734 -30.342 1.00 92.44 104 TRP A N 1
ATOM 755 C CA . TRP A 1 104 ? 6.234 14.529 -31.234 1.00 92.44 104 TRP A CA 1
ATOM 756 C C . TRP A 1 104 ? 5.845 13.685 -32.444 1.00 92.44 104 TRP A C 1
ATOM 758 O O . TRP A 1 104 ? 5.203 12.650 -32.300 1.00 92.44 104 TRP A O 1
ATOM 768 N N . GLU A 1 105 ? 6.273 14.112 -33.629 1.00 91.88 105 GLU A N 1
ATOM 769 C CA . GLU A 1 105 ? 6.063 13.391 -34.885 1.00 91.88 105 GLU A CA 1
ATOM 770 C C . GLU A 1 105 ? 7.374 13.213 -35.646 1.00 91.88 105 GLU A C 1
ATOM 772 O O . GLU A 1 105 ? 8.238 14.100 -35.655 1.00 91.88 105 GLU A O 1
ATOM 777 N N . LEU A 1 106 ? 7.508 12.068 -36.318 1.00 91.75 106 LEU A N 1
ATOM 778 C CA . LEU A 1 106 ? 8.676 11.767 -37.137 1.00 91.75 106 LEU A CA 1
ATOM 779 C C . LEU A 1 106 ? 8.509 12.398 -38.521 1.00 91.75 106 LEU A C 1
ATOM 781 O O . LEU A 1 106 ? 7.721 11.941 -39.351 1.00 91.75 106 LEU A O 1
ATOM 785 N N . ALA A 1 107 ? 9.275 13.450 -38.788 1.00 91.94 107 ALA A N 1
ATOM 786 C CA . ALA A 1 107 ? 9.213 14.192 -40.035 1.00 91.94 107 ALA A CA 1
ATOM 787 C C . ALA A 1 107 ? 10.391 13.849 -40.954 1.00 91.94 107 ALA A C 1
ATOM 789 O O . ALA A 1 107 ? 11.527 13.652 -40.520 1.00 91.94 107 ALA A O 1
ATOM 790 N N . ARG A 1 108 ? 10.140 13.818 -42.265 1.00 91.12 108 ARG A N 1
ATOM 791 C CA . ARG A 1 108 ? 11.190 13.681 -43.280 1.00 91.12 108 ARG A CA 1
ATOM 792 C C . ARG A 1 108 ? 11.638 15.061 -43.741 1.00 91.12 108 ARG A C 1
ATOM 794 O O . ARG A 1 108 ? 10.826 15.813 -44.277 1.00 91.12 108 ARG A O 1
ATOM 801 N N . ILE A 1 109 ? 12.926 15.371 -43.619 1.00 89.31 109 ILE A N 1
ATOM 802 C CA . ILE A 1 109 ? 13.475 16.612 -44.173 1.00 89.31 109 ILE A CA 1
ATOM 803 C C . ILE A 1 109 ? 13.525 16.495 -45.701 1.00 89.31 109 ILE A C 1
ATOM 805 O O . ILE A 1 109 ? 14.158 15.595 -46.252 1.00 89.31 109 ILE A O 1
ATOM 809 N N . VAL A 1 110 ? 12.840 17.409 -46.390 1.00 89.06 110 VAL A N 1
ATOM 810 C CA . VAL A 1 110 ? 12.800 17.488 -47.859 1.00 89.06 110 VAL A CA 1
ATOM 811 C C . VAL A 1 110 ? 13.883 18.433 -48.372 1.00 89.06 110 VAL A C 1
ATOM 813 O O . VAL A 1 110 ? 14.564 18.130 -49.350 1.00 89.06 110 VAL A O 1
ATOM 816 N N . LYS A 1 111 ? 14.046 19.589 -47.720 1.00 87.69 111 LYS A N 1
ATOM 817 C CA . LYS A 1 111 ? 15.049 20.595 -48.083 1.00 87.69 111 LYS A CA 1
ATOM 818 C C . LYS A 1 111 ? 15.410 21.455 -46.878 1.00 87.69 111 LYS A C 1
ATOM 820 O O . LYS A 1 111 ? 14.521 21.878 -46.151 1.00 87.69 111 LYS A O 1
ATOM 825 N N . THR A 1 112 ? 16.683 21.804 -46.746 1.00 85.75 112 THR A N 1
ATOM 826 C CA . THR A 1 112 ? 17.165 22.781 -45.758 1.00 85.75 112 THR A CA 1
ATOM 827 C C . THR A 1 112 ? 17.733 23.994 -46.488 1.00 85.75 112 THR A C 1
ATOM 829 O O . THR A 1 112 ? 18.490 23.846 -47.449 1.00 85.75 112 THR A O 1
ATOM 832 N N . ALA A 1 113 ? 17.333 25.196 -46.076 1.00 85.12 113 ALA A N 1
ATOM 833 C CA . ALA A 1 113 ? 17.787 26.463 -46.635 1.00 85.12 113 ALA A CA 1
ATOM 834 C C . ALA A 1 113 ? 18.027 27.476 -45.503 1.00 85.12 113 ALA A C 1
ATOM 836 O O . ALA A 1 113 ? 17.097 28.111 -45.012 1.00 85.12 113 ALA A O 1
ATOM 837 N N . GLY A 1 114 ? 19.289 27.636 -45.095 1.00 83.81 114 GLY A N 1
ATOM 838 C CA . GLY A 1 114 ? 19.656 28.531 -43.994 1.00 83.81 114 GLY A CA 1
ATOM 839 C C . GLY A 1 114 ? 19.017 28.100 -42.670 1.00 83.81 114 GLY A C 1
ATOM 840 O O . GLY A 1 114 ? 19.135 26.941 -42.276 1.00 83.81 114 GLY A O 1
ATOM 841 N N . SER A 1 115 ? 18.327 29.028 -42.005 1.00 86.56 115 SER A N 1
ATOM 842 C CA . SER A 1 115 ? 17.623 28.800 -40.733 1.00 86.56 115 SER A CA 1
ATOM 843 C C . SER A 1 115 ? 16.266 28.102 -40.882 1.00 86.56 115 SER A C 1
ATOM 845 O O . SER A 1 115 ? 15.594 27.855 -39.884 1.00 86.56 115 SER A O 1
ATOM 847 N N . GLU A 1 116 ? 15.835 27.779 -42.102 1.00 89.88 116 GLU A N 1
ATOM 848 C CA . GLU A 1 116 ? 14.538 27.151 -42.351 1.00 89.88 116 GLU A CA 1
ATOM 849 C C . GLU A 1 116 ? 14.695 25.788 -43.034 1.00 89.88 116 GLU A C 1
ATOM 851 O O . GLU A 1 116 ? 15.492 25.602 -43.959 1.00 89.88 116 GLU A O 1
ATOM 856 N N . SER A 1 117 ? 13.874 24.833 -42.607 1.00 89.62 117 SER A N 1
ATOM 857 C CA . SER A 1 117 ? 13.773 23.495 -43.178 1.00 89.62 117 SER A CA 1
ATOM 858 C C . SER A 1 117 ? 12.342 23.218 -43.633 1.00 89.62 117 SER A C 1
ATOM 860 O O . SER A 1 117 ? 11.371 23.571 -42.969 1.00 89.62 117 SER A O 1
ATOM 862 N N . VAL A 1 118 ? 12.206 22.589 -44.797 1.00 90.75 118 VAL A N 1
ATOM 863 C CA . VAL A 1 118 ? 10.939 22.081 -45.323 1.00 90.75 118 VAL A CA 1
ATOM 864 C C . VAL A 1 118 ? 10.853 20.604 -44.971 1.00 90.75 118 VAL A C 1
ATOM 866 O O . VAL A 1 118 ? 11.683 19.809 -45.421 1.00 90.75 118 VAL A O 1
ATOM 869 N N . ILE A 1 119 ? 9.851 20.247 -44.176 1.00 92.06 119 ILE A N 1
ATOM 870 C CA . ILE A 1 119 ? 9.615 18.892 -43.682 1.00 92.06 119 ILE A CA 1
ATOM 871 C C . ILE A 1 119 ? 8.314 18.322 -44.244 1.00 92.06 119 ILE A C 1
ATOM 873 O O . ILE A 1 119 ? 7.369 19.060 -44.516 1.00 92.06 119 ILE A O 1
ATOM 877 N N . SER A 1 120 ? 8.266 17.003 -44.401 1.00 92.00 120 SER A N 1
ATOM 878 C CA . SER A 1 120 ? 7.061 16.236 -44.721 1.00 92.00 120 SER A CA 1
ATOM 879 C C . SER A 1 120 ? 6.687 15.379 -43.520 1.00 92.00 120 SER A C 1
ATOM 881 O O . SER A 1 120 ? 7.498 14.564 -43.075 1.00 92.00 120 SER A O 1
ATOM 883 N N . LEU A 1 121 ? 5.465 15.547 -43.026 1.00 90.31 121 LEU A N 1
ATOM 884 C CA . LEU A 1 121 ? 4.882 14.724 -41.968 1.00 90.31 121 LEU A CA 1
ATOM 885 C C . LEU A 1 121 ? 4.310 13.405 -42.534 1.00 90.31 121 LEU A C 1
ATOM 887 O O . LEU A 1 121 ? 4.154 13.287 -43.759 1.00 90.31 121 LEU A O 1
ATOM 891 N N . PRO A 1 122 ? 4.003 12.406 -41.679 1.00 86.25 122 PRO A N 1
ATOM 892 C CA . PRO A 1 122 ? 3.439 11.120 -42.107 1.00 86.25 122 PRO A CA 1
ATOM 893 C C . PRO A 1 122 ? 2.082 11.228 -42.819 1.00 86.25 122 PRO A C 1
ATOM 895 O O . PRO A 1 122 ? 1.781 10.416 -43.691 1.00 86.25 122 PRO A O 1
ATOM 898 N N . ASP A 1 123 ? 1.291 12.254 -42.500 1.00 86.25 123 ASP A N 1
ATOM 899 C CA . ASP A 1 123 ? -0.004 12.566 -43.126 1.00 86.25 123 ASP A CA 1
ATOM 900 C C . ASP A 1 123 ? 0.123 13.174 -44.542 1.00 86.25 123 ASP A C 1
ATOM 902 O O . ASP A 1 123 ? -0.878 13.485 -45.188 1.00 86.25 123 ASP A O 1
ATOM 906 N N . GLY A 1 124 ? 1.354 13.355 -45.035 1.00 84.31 124 GLY A N 1
ATOM 907 C CA . GLY A 1 124 ? 1.655 13.975 -46.324 1.00 84.31 124 GLY A CA 1
ATOM 908 C C . GLY A 1 124 ?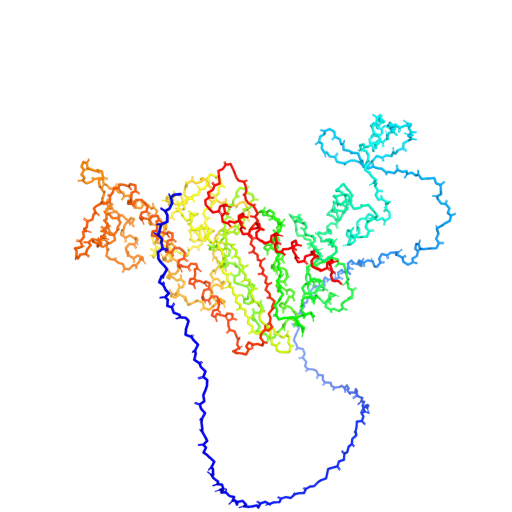 1.669 15.506 -46.295 1.00 84.31 124 GLY A C 1
ATOM 909 O O . GLY A 1 124 ? 1.943 16.132 -47.323 1.00 84.31 124 GLY A O 1
ATOM 910 N N . LYS A 1 125 ? 1.413 16.135 -45.141 1.00 89.12 125 LYS A N 1
ATOM 911 C CA . LYS A 1 125 ? 1.469 17.588 -44.987 1.00 89.12 125 LYS A CA 1
ATOM 912 C C . LYS A 1 125 ? 2.918 18.066 -45.029 1.00 89.12 125 LYS A C 1
ATOM 914 O O . LYS A 1 125 ? 3.790 17.553 -44.328 1.00 89.12 125 LYS A O 1
ATOM 919 N N . VAL A 1 126 ? 3.164 19.096 -45.835 1.00 91.06 126 VAL A N 1
ATOM 920 C CA . VAL A 1 126 ? 4.477 19.735 -45.954 1.00 91.06 126 VAL A CA 1
ATOM 921 C C . VAL A 1 126 ? 4.468 21.043 -45.174 1.00 91.06 126 VAL A C 1
ATOM 923 O O . VAL A 1 126 ? 3.607 21.895 -45.390 1.00 91.06 126 VAL A O 1
ATOM 926 N N . LEU A 1 127 ? 5.427 21.202 -44.266 1.00 91.12 127 LEU A N 1
ATOM 927 C CA . LEU A 1 127 ? 5.569 22.380 -43.416 1.00 91.12 127 LEU A CA 1
ATOM 928 C C . LEU A 1 127 ? 6.945 23.007 -43.606 1.00 91.12 127 LEU A C 1
ATOM 930 O O . LEU A 1 127 ? 7.939 22.314 -43.812 1.00 91.12 127 LEU A O 1
ATOM 934 N N . LYS A 1 128 ? 7.001 24.334 -43.509 1.00 91.44 128 LYS A N 1
ATOM 935 C CA . LYS A 1 128 ? 8.251 25.086 -43.419 1.00 91.44 128 LYS A CA 1
ATOM 936 C C . LYS A 1 128 ? 8.444 25.486 -41.963 1.00 91.44 128 LYS A C 1
ATOM 938 O O . LYS A 1 128 ? 7.587 26.164 -41.402 1.00 91.44 128 LYS A O 1
ATOM 943 N N . VAL A 1 129 ? 9.531 25.029 -41.362 1.00 91.88 129 VAL A N 1
ATOM 944 C CA . VAL A 1 129 ? 9.815 25.179 -39.932 1.00 91.88 129 VAL A CA 1
ATOM 945 C C . VAL A 1 129 ? 11.214 25.745 -39.735 1.00 91.88 129 VAL A C 1
ATOM 947 O O . VAL A 1 129 ? 12.055 25.667 -40.632 1.00 91.88 129 VAL A O 1
ATOM 950 N N . ASN A 1 130 ? 11.473 26.323 -38.566 1.00 90.75 130 ASN A N 1
ATOM 951 C CA . ASN A 1 130 ? 12.832 26.699 -38.197 1.00 90.75 130 ASN A CA 1
ATOM 952 C C . ASN A 1 130 ? 13.662 25.417 -38.001 1.00 90.75 130 ASN A C 1
ATOM 954 O O . ASN A 1 130 ? 13.212 24.498 -37.317 1.00 90.75 130 ASN A O 1
ATOM 958 N N . SER A 1 131 ? 14.851 25.345 -38.597 1.00 87.44 131 SER A N 1
ATOM 959 C CA . SER A 1 131 ? 15.749 24.190 -38.467 1.00 87.44 131 SER A CA 1
ATOM 960 C C . SER A 1 131 ? 16.102 23.871 -37.008 1.00 87.44 131 SER A C 1
ATOM 962 O O . SER A 1 131 ? 16.252 22.701 -36.679 1.00 87.44 131 SER A O 1
ATOM 964 N N . ASP A 1 132 ? 16.145 24.873 -36.127 1.00 88.19 132 ASP A N 1
ATOM 965 C CA . ASP A 1 132 ? 16.454 24.708 -34.698 1.00 88.19 132 ASP A CA 1
ATOM 966 C C . ASP A 1 132 ? 15.318 24.029 -33.912 1.00 88.19 132 ASP A C 1
ATOM 968 O O . ASP A 1 132 ? 15.527 23.539 -32.807 1.00 88.19 132 ASP A O 1
ATOM 972 N N . SER A 1 133 ? 14.104 23.984 -34.476 1.00 89.19 133 SER A N 1
ATOM 973 C CA . SER A 1 133 ? 12.963 23.266 -33.881 1.00 89.19 133 SER A CA 1
ATOM 974 C C . SER A 1 133 ? 12.967 21.763 -34.178 1.00 89.19 133 SER A C 1
ATOM 976 O O . SER A 1 133 ? 12.105 21.036 -33.686 1.00 89.19 133 SER A O 1
ATOM 978 N N . LEU A 1 134 ? 13.910 21.297 -35.004 1.00 90.56 134 LEU A N 1
ATOM 979 C CA . LEU A 1 134 ? 14.050 19.895 -35.371 1.00 90.56 134 LEU A CA 1
ATOM 980 C C . LEU A 1 134 ? 15.058 19.210 -34.457 1.00 90.56 134 LEU A C 1
ATOM 982 O O . LEU A 1 134 ? 16.193 19.657 -34.303 1.00 90.56 134 LEU A O 1
ATOM 986 N N . ILE A 1 135 ? 14.652 18.074 -33.904 1.00 93.31 135 ILE A N 1
ATOM 987 C CA . ILE A 1 135 ? 15.507 17.226 -33.077 1.00 93.31 135 ILE A CA 1
ATOM 988 C C . ILE A 1 135 ? 15.923 16.005 -33.912 1.00 93.31 135 ILE A C 1
ATOM 990 O O . ILE A 1 135 ? 15.085 15.427 -34.604 1.00 93.31 135 ILE A O 1
ATOM 994 N N . PRO A 1 136 ? 17.197 15.577 -33.895 1.00 92.00 136 PRO A N 1
ATOM 995 C CA . PRO A 1 136 ? 17.637 14.425 -34.679 1.00 92.00 136 PRO A CA 1
ATOM 996 C C . PRO A 1 136 ? 16.911 13.142 -34.251 1.00 92.00 136 PRO A C 1
ATOM 998 O O . PRO A 1 136 ? 16.733 12.891 -33.057 1.00 92.00 136 PRO A O 1
ATOM 1001 N N . ALA A 1 137 ? 16.511 12.329 -35.229 1.00 92.56 137 ALA A N 1
ATOM 1002 C CA . ALA A 1 137 ? 15.879 11.036 -34.994 1.00 92.56 137 ALA A CA 1
ATOM 1003 C C . ALA A 1 137 ? 16.872 9.885 -35.185 1.00 92.56 137 ALA A C 1
ATOM 1005 O O . ALA A 1 137 ? 17.790 9.965 -36.008 1.00 92.56 137 ALA A O 1
ATOM 1006 N N . ASN A 1 138 ? 16.679 8.812 -34.419 1.00 92.50 138 ASN A N 1
ATOM 1007 C CA . ASN A 1 138 ? 17.439 7.578 -34.583 1.00 92.50 138 ASN A CA 1
ATOM 1008 C C . ASN A 1 138 ? 17.035 6.857 -35.881 1.00 92.50 138 ASN A C 1
ATOM 1010 O O . ASN A 1 138 ? 15.903 7.011 -36.335 1.00 92.50 138 ASN A O 1
ATOM 1014 N N . PRO A 1 139 ? 17.951 6.095 -36.503 1.00 90.75 139 PRO A N 1
ATOM 1015 C CA . PRO A 1 139 ? 17.612 5.258 -37.647 1.00 90.75 139 PRO A CA 1
ATOM 1016 C C . PRO A 1 139 ? 16.719 4.081 -37.232 1.00 90.75 139 PRO A C 1
ATOM 1018 O O . PRO A 1 139 ? 16.975 3.474 -36.197 1.00 90.75 139 PRO A O 1
ATOM 1021 N N . ASP A 1 140 ? 15.799 3.671 -38.113 1.00 87.50 140 ASP A N 1
ATOM 1022 C CA . ASP A 1 140 ? 14.822 2.581 -37.897 1.00 87.50 140 ASP A CA 1
ATOM 1023 C C . ASP A 1 140 ? 15.436 1.229 -37.437 1.00 87.50 140 ASP A C 1
ATOM 1025 O O . ASP A 1 140 ? 14.743 0.331 -36.964 1.00 87.50 140 ASP A O 1
ATOM 1029 N N . ILE A 1 141 ? 16.751 1.021 -37.606 1.00 89.88 141 ILE A N 1
ATOM 1030 C CA . ILE A 1 141 ? 17.458 -0.175 -37.106 1.00 89.88 141 ILE A CA 1
ATOM 1031 C C . ILE A 1 141 ? 17.566 -0.212 -35.573 1.00 89.88 141 ILE A C 1
ATOM 1033 O O . ILE A 1 141 ? 17.784 -1.286 -35.019 1.00 89.88 141 ILE A O 1
ATOM 1037 N N . LEU A 1 142 ? 17.431 0.941 -34.916 1.00 90.56 142 LEU A N 1
ATOM 1038 C CA . LEU A 1 142 ? 17.485 1.103 -33.463 1.00 90.56 142 LEU A CA 1
ATOM 1039 C C . LEU A 1 142 ? 16.083 1.193 -32.836 1.00 90.56 142 LEU A C 1
ATOM 1041 O O . LEU A 1 142 ? 15.964 1.616 -31.692 1.00 90.56 142 LEU A O 1
ATOM 1045 N N . ASP A 1 143 ? 15.030 0.814 -33.562 1.00 91.81 143 ASP A N 1
ATOM 1046 C CA . ASP A 1 143 ? 13.667 0.818 -33.034 1.00 91.81 143 ASP A CA 1
ATOM 1047 C C . ASP A 1 143 ? 13.434 -0.363 -32.079 1.00 91.81 143 ASP A C 1
ATOM 1049 O O . ASP A 1 143 ? 13.545 -1.534 -32.458 1.00 91.81 143 ASP A O 1
ATOM 1053 N N . GLY A 1 144 ? 13.022 -0.057 -30.853 1.00 92.56 144 GLY A N 1
ATOM 1054 C CA . GLY A 1 144 ? 12.656 -1.022 -29.824 1.00 92.56 144 GLY A CA 1
ATOM 1055 C C . GLY A 1 144 ? 13.840 -1.662 -29.112 1.00 92.56 144 GLY A C 1
ATOM 1056 O O . GLY A 1 144 ? 13.739 -2.833 -28.734 1.00 92.56 144 GLY A O 1
ATOM 1057 N N . VAL A 1 145 ? 14.946 -0.935 -28.946 1.00 95.12 145 VAL A N 1
ATOM 1058 C CA . VAL A 1 145 ? 16.159 -1.451 -28.295 1.00 95.12 145 VAL A CA 1
ATOM 1059 C C . VAL A 1 145 ? 15.877 -1.946 -26.877 1.00 95.12 145 VAL A C 1
ATOM 1061 O O . VAL A 1 145 ? 15.021 -1.440 -26.158 1.00 95.12 145 VAL A O 1
ATOM 1064 N N . ASP A 1 146 ? 16.611 -2.969 -26.450 1.00 94.88 146 ASP A N 1
ATOM 1065 C CA . ASP A 1 146 ? 16.490 -3.483 -25.084 1.00 94.88 146 ASP A CA 1
ATOM 1066 C C . ASP A 1 146 ? 17.109 -2.535 -24.044 1.00 94.88 146 ASP A C 1
ATOM 1068 O O . ASP A 1 146 ? 16.689 -2.529 -22.886 1.00 94.88 146 ASP A O 1
ATOM 1072 N N . ASP A 1 147 ? 18.081 -1.718 -24.451 1.00 94.94 147 ASP A N 1
ATOM 1073 C CA . ASP A 1 147 ? 18.703 -0.690 -23.620 1.00 94.94 147 ASP A CA 1
ATOM 1074 C C . ASP A 1 147 ? 18.725 0.644 -24.365 1.00 94.94 147 ASP A C 1
ATOM 1076 O O . ASP A 1 147 ? 19.327 0.755 -25.435 1.00 94.94 147 ASP A O 1
ATOM 1080 N N . LEU A 1 148 ? 18.096 1.663 -23.779 1.00 94.56 148 LEU A N 1
ATOM 1081 C CA . LEU A 1 148 ? 18.022 3.014 -24.334 1.00 94.56 148 LEU A CA 1
ATOM 1082 C C . LEU A 1 148 ? 19.409 3.636 -24.556 1.00 94.56 148 LEU A C 1
ATOM 1084 O O . LEU A 1 148 ? 19.552 4.505 -25.413 1.00 94.56 148 LEU A O 1
ATOM 1088 N N . MET A 1 149 ? 20.447 3.163 -23.856 1.00 91.69 149 MET A N 1
ATOM 1089 C CA . MET A 1 149 ? 21.835 3.591 -24.077 1.00 91.69 149 MET A CA 1
ATOM 1090 C C . MET A 1 149 ? 22.397 3.181 -25.450 1.00 91.69 149 MET A C 1
ATOM 1092 O O . MET A 1 149 ? 23.446 3.676 -25.854 1.00 91.69 149 MET A O 1
ATOM 1096 N N . GLN A 1 150 ? 21.715 2.295 -26.186 1.00 93.06 150 GLN A N 1
ATOM 1097 C CA . GLN A 1 150 ? 22.090 1.896 -27.549 1.00 93.06 150 GLN A CA 1
ATOM 1098 C C . GLN A 1 150 ? 21.623 2.898 -28.617 1.00 93.06 150 GLN A C 1
ATOM 1100 O O . GLN A 1 150 ? 22.043 2.807 -29.774 1.00 93.06 150 GLN A O 1
ATOM 1105 N N . LEU A 1 151 ? 20.758 3.852 -28.256 1.00 93.19 151 LEU A N 1
ATOM 1106 C CA . LEU A 1 151 ? 20.309 4.902 -29.165 1.00 93.19 151 LEU A CA 1
ATOM 1107 C C . LEU A 1 151 ? 21.471 5.843 -29.515 1.00 93.19 151 LEU A C 1
ATOM 1109 O O . LEU A 1 151 ? 22.247 6.256 -28.658 1.00 93.19 151 LEU A O 1
ATOM 1113 N N . SER A 1 152 ? 21.563 6.239 -30.786 1.00 93.50 152 SER A N 1
ATOM 1114 C CA . SER A 1 152 ? 22.549 7.235 -31.235 1.00 93.50 152 SER A CA 1
ATOM 1115 C C . SER A 1 152 ? 22.210 8.642 -30.738 1.00 93.50 152 SER A C 1
ATOM 1117 O O . SER A 1 152 ? 23.099 9.436 -30.437 1.00 93.50 152 SER A O 1
ATOM 1119 N N . TYR A 1 153 ? 20.917 8.954 -30.660 1.00 92.12 153 TYR A N 1
ATOM 1120 C CA . TYR A 1 153 ? 20.399 10.216 -30.153 1.00 92.12 153 TYR A CA 1
ATOM 1121 C C . TYR A 1 153 ? 19.501 9.953 -28.946 1.00 92.12 153 TYR A C 1
ATOM 1123 O O . TYR A 1 153 ? 18.363 9.506 -29.092 1.00 92.12 153 TYR A O 1
ATOM 1131 N N . LEU A 1 154 ? 20.006 10.261 -27.752 1.00 92.56 154 LEU A N 1
ATOM 1132 C CA . LEU A 1 154 ? 19.272 10.124 -26.495 1.00 92.56 154 LEU A CA 1
ATOM 1133 C C . LEU A 1 154 ? 18.516 11.421 -26.172 1.00 92.56 154 LEU A C 1
ATOM 1135 O O . LEU A 1 154 ? 18.890 12.189 -25.290 1.00 92.56 154 LEU A O 1
ATOM 1139 N N . ASN A 1 155 ? 17.475 11.697 -26.953 1.00 93.25 155 ASN A N 1
ATOM 1140 C CA . ASN A 1 155 ? 16.572 12.827 -26.743 1.00 93.25 155 ASN A CA 1
ATOM 1141 C C . ASN A 1 155 ? 15.168 12.342 -26.359 1.00 93.25 155 ASN A C 1
ATOM 1143 O O . ASN A 1 155 ? 14.798 11.204 -26.646 1.00 93.25 155 ASN A O 1
ATOM 1147 N N . GLU A 1 156 ? 14.392 13.218 -25.719 1.00 92.31 156 GLU A N 1
ATOM 1148 C CA . GLU A 1 156 ? 13.041 12.922 -25.226 1.00 92.31 156 GLU A CA 1
ATOM 1149 C C . GLU A 1 156 ? 12.134 12.228 -26.263 1.00 92.31 156 GLU A C 1
ATOM 1151 O O . GLU A 1 156 ? 11.611 11.159 -25.938 1.00 92.31 156 GLU A O 1
ATOM 1156 N N . PRO A 1 157 ? 11.980 12.722 -27.514 1.00 94.75 157 PRO A N 1
ATOM 1157 C CA . PRO A 1 157 ? 11.116 12.051 -28.482 1.00 94.75 157 PRO A CA 1
ATOM 1158 C C . PRO A 1 157 ? 11.618 10.666 -28.897 1.00 94.75 157 PRO A C 1
ATOM 1160 O O . PRO A 1 157 ? 10.803 9.773 -29.110 1.00 94.75 157 PRO A O 1
ATOM 1163 N N . SER A 1 158 ? 12.935 10.452 -28.974 1.00 94.88 158 SER A N 1
ATOM 1164 C CA . SER A 1 158 ? 13.484 9.131 -29.300 1.00 94.88 158 SER A CA 1
ATOM 1165 C C . SER A 1 158 ? 13.242 8.116 -28.188 1.00 94.88 158 SER A C 1
ATOM 1167 O O . SER A 1 158 ? 12.855 6.987 -28.475 1.00 94.88 158 SER A O 1
ATOM 1169 N N . VAL A 1 159 ? 13.426 8.520 -26.927 1.00 95.12 159 VAL A N 1
ATOM 1170 C CA . VAL A 1 159 ? 13.136 7.662 -25.768 1.00 95.12 159 VAL A CA 1
ATOM 1171 C C . VAL A 1 159 ? 11.645 7.336 -25.708 1.00 95.12 159 VAL A C 1
ATOM 1173 O O . VAL A 1 159 ? 11.277 6.173 -25.562 1.00 95.12 159 VAL A O 1
ATOM 1176 N N . LEU A 1 160 ? 10.781 8.343 -25.866 1.00 94.62 160 LEU A N 1
ATOM 1177 C CA . LEU A 1 160 ? 9.332 8.153 -25.857 1.00 94.62 160 LEU A CA 1
ATOM 1178 C C . LEU A 1 160 ? 8.878 7.195 -26.966 1.00 94.62 160 LEU A C 1
ATOM 1180 O O . LEU A 1 160 ? 8.084 6.291 -26.706 1.00 94.62 160 LEU A O 1
ATOM 1184 N N . PHE A 1 161 ? 9.393 7.377 -28.184 1.00 94.88 161 PHE A N 1
ATOM 1185 C CA . PHE A 1 161 ? 9.074 6.518 -29.318 1.00 94.88 161 PHE A CA 1
ATOM 1186 C C . PHE A 1 161 ? 9.511 5.071 -29.084 1.00 94.88 161 PHE A C 1
ATOM 1188 O O . PHE A 1 161 ? 8.716 4.163 -29.310 1.00 94.88 161 PHE A O 1
ATOM 1195 N N . ASP A 1 162 ? 10.733 4.845 -28.597 1.00 95.81 162 ASP A N 1
ATOM 1196 C CA . ASP A 1 162 ? 11.245 3.497 -28.341 1.00 95.81 162 ASP A CA 1
ATOM 1197 C C . ASP A 1 162 ? 10.411 2.766 -27.274 1.00 95.81 162 ASP A C 1
ATOM 1199 O O . ASP A 1 162 ? 9.939 1.644 -27.486 1.00 95.81 162 ASP A O 1
ATOM 1203 N N . LEU A 1 163 ? 10.111 3.453 -26.166 1.00 95.69 163 LEU A N 1
ATOM 1204 C CA . LEU A 1 163 ? 9.239 2.936 -25.113 1.00 95.69 163 LEU A CA 1
ATOM 1205 C C . LEU A 1 163 ? 7.836 2.609 -25.642 1.00 95.69 163 LEU A C 1
ATOM 1207 O O . LEU A 1 163 ? 7.298 1.545 -25.335 1.00 95.69 163 LEU A O 1
ATOM 1211 N N . GLN A 1 164 ? 7.251 3.478 -26.471 1.00 95.19 164 GLN A N 1
ATOM 1212 C CA . GLN A 1 164 ? 5.947 3.238 -27.092 1.00 95.19 164 GLN A CA 1
ATOM 1213 C C . GLN A 1 164 ? 5.992 2.065 -28.083 1.00 95.19 164 GLN A C 1
ATOM 1215 O O . GLN A 1 164 ? 5.085 1.229 -28.106 1.00 95.19 164 GLN A O 1
ATOM 1220 N N . TYR A 1 165 ? 7.052 1.970 -28.886 1.00 95.38 165 TYR A N 1
ATOM 1221 C CA . TYR A 1 165 ? 7.277 0.884 -29.835 1.00 95.38 165 TYR A CA 1
ATOM 1222 C C . TYR A 1 165 ? 7.327 -0.471 -29.119 1.00 95.38 165 TYR A C 1
ATOM 1224 O O . TYR A 1 165 ? 6.735 -1.447 -29.599 1.00 95.38 165 TYR A O 1
ATOM 1232 N N . ARG A 1 166 ? 7.997 -0.528 -27.963 1.00 96.31 166 ARG A N 1
ATOM 1233 C CA . ARG A 1 166 ? 8.068 -1.725 -27.119 1.00 96.31 166 ARG A CA 1
ATOM 1234 C C . ARG A 1 166 ? 6.736 -2.033 -26.441 1.00 96.31 166 ARG A C 1
ATOM 1236 O O . ARG A 1 166 ? 6.250 -3.162 -26.539 1.00 96.31 166 ARG A O 1
ATOM 1243 N N . TYR A 1 167 ? 6.099 -1.020 -25.856 1.00 95.31 167 TYR A N 1
ATOM 1244 C CA . TYR A 1 167 ? 4.808 -1.144 -25.178 1.00 95.31 167 TYR A CA 1
ATOM 1245 C C . TYR A 1 167 ? 3.713 -1.709 -26.091 1.00 95.31 167 TYR A C 1
ATOM 1247 O O . TYR A 1 167 ? 2.999 -2.632 -25.709 1.00 95.31 167 TYR A O 1
ATOM 1255 N N . ASN A 1 168 ? 3.638 -1.235 -27.339 1.00 94.94 168 ASN A N 1
ATOM 1256 C CA . ASN A 1 168 ? 2.669 -1.709 -28.335 1.00 94.94 168 ASN A CA 1
ATOM 1257 C C . ASN A 1 168 ? 2.851 -3.189 -28.731 1.00 94.94 168 ASN A C 1
ATOM 1259 O O . ASN A 1 168 ? 1.997 -3.752 -29.414 1.00 94.94 168 ASN A O 1
ATOM 1263 N N . ARG A 1 169 ? 3.963 -3.814 -28.332 1.00 94.69 169 ARG A N 1
ATOM 1264 C CA . ARG A 1 169 ? 4.288 -5.230 -28.560 1.00 94.69 169 ARG A CA 1
ATOM 1265 C C . ARG A 1 169 ? 4.331 -6.034 -27.262 1.00 94.69 169 ARG A C 1
ATOM 1267 O O . ARG A 1 169 ? 4.941 -7.097 -27.225 1.00 94.69 169 ARG A O 1
ATOM 1274 N N . ASP A 1 170 ? 3.718 -5.514 -26.202 1.00 94.44 170 ASP A N 1
ATOM 1275 C CA . ASP A 1 170 ? 3.676 -6.122 -24.870 1.00 94.44 170 ASP A CA 1
ATOM 1276 C C . ASP A 1 170 ? 5.059 -6.317 -24.225 1.00 94.44 170 ASP A C 1
ATOM 1278 O O . ASP A 1 170 ? 5.205 -7.073 -23.266 1.00 94.44 170 ASP A O 1
ATOM 1282 N N . MET A 1 171 ? 6.076 -5.586 -24.696 1.00 94.00 171 MET A N 1
ATOM 1283 C CA . MET A 1 171 ? 7.396 -5.516 -24.069 1.00 94.00 171 MET A CA 1
ATOM 1284 C C . MET A 1 171 ? 7.419 -4.343 -23.088 1.00 94.00 171 MET A C 1
ATOM 1286 O O . MET A 1 171 ? 7.710 -3.206 -23.452 1.00 94.00 171 MET A O 1
ATOM 1290 N N . ILE A 1 172 ? 7.076 -4.616 -21.832 1.00 94.69 172 ILE A N 1
ATOM 1291 C CA . ILE A 1 172 ? 6.867 -3.573 -20.814 1.00 94.69 172 ILE A CA 1
ATOM 1292 C C . ILE A 1 172 ? 8.130 -3.143 -20.061 1.00 94.69 172 ILE A C 1
ATOM 1294 O O . ILE A 1 172 ? 8.083 -2.175 -19.303 1.00 94.69 172 ILE A O 1
ATOM 1298 N N . TYR A 1 173 ? 9.231 -3.874 -20.227 1.00 94.62 173 TYR A N 1
ATOM 1299 C CA . TYR A 1 173 ? 10.499 -3.615 -19.554 1.00 94.62 173 TYR A CA 1
ATOM 1300 C C . TYR A 1 173 ? 11.546 -3.131 -20.554 1.00 94.62 173 TYR A C 1
ATOM 1302 O O . TYR A 1 173 ? 11.711 -3.740 -21.612 1.00 94.62 173 TYR A O 1
ATOM 1310 N N . THR A 1 174 ? 12.300 -2.096 -20.194 1.00 95.31 174 THR A N 1
ATOM 1311 C CA . THR A 1 174 ? 13.390 -1.537 -21.011 1.00 95.31 174 THR A CA 1
ATOM 1312 C C . THR A 1 174 ? 14.522 -1.091 -20.093 1.00 95.31 174 THR A C 1
ATOM 1314 O O . THR A 1 174 ? 14.262 -0.516 -19.037 1.00 95.31 174 THR A O 1
ATOM 1317 N N . LYS A 1 175 ? 15.781 -1.360 -20.446 1.00 92.88 175 LYS A N 1
ATOM 1318 C CA . LYS A 1 175 ? 16.929 -0.845 -19.689 1.00 92.88 175 LYS A CA 1
ATOM 1319 C C . LYS A 1 175 ? 17.226 0.601 -20.088 1.00 92.88 175 LYS A C 1
ATOM 1321 O O . LYS A 1 175 ? 16.987 1.013 -21.219 1.00 92.88 175 LYS A O 1
ATOM 1326 N N . ALA A 1 176 ? 17.752 1.358 -19.142 1.00 89.44 176 ALA A N 1
ATOM 1327 C CA . ALA A 1 176 ? 18.372 2.655 -19.352 1.00 89.44 176 ALA A CA 1
ATOM 1328 C C . ALA A 1 176 ? 19.687 2.644 -18.564 1.00 89.44 176 ALA A C 1
ATOM 1330 O O . ALA A 1 176 ? 19.756 3.132 -17.432 1.00 89.44 176 ALA A O 1
ATOM 1331 N N . GLY A 1 177 ? 20.693 1.958 -19.114 1.00 86.25 177 GLY A N 1
ATOM 1332 C CA . GLY A 1 177 ? 21.923 1.630 -18.394 1.00 86.25 177 GLY A CA 1
ATOM 1333 C C . GLY A 1 177 ? 21.634 0.782 -17.141 1.00 86.25 177 GLY A C 1
ATOM 1334 O O . GLY A 1 177 ? 21.039 -0.292 -17.266 1.00 86.25 177 GLY A O 1
ATOM 1335 N N . PRO A 1 178 ? 22.011 1.229 -15.924 1.00 80.38 178 PRO A N 1
ATOM 1336 C CA . PRO A 1 178 ? 21.768 0.475 -14.688 1.00 80.38 178 PRO A CA 1
ATOM 1337 C C . PRO A 1 178 ? 20.299 0.502 -14.226 1.00 80.38 178 PRO A C 1
ATOM 1339 O O . PRO A 1 178 ? 19.936 -0.187 -13.273 1.00 80.38 178 PRO A O 1
ATOM 1342 N N . VAL A 1 179 ? 19.444 1.304 -14.866 1.00 85.44 179 VAL A N 1
ATOM 1343 C CA . VAL A 1 179 ? 18.039 1.490 -14.483 1.00 85.44 179 VAL A CA 1
ATOM 1344 C C . VAL A 1 179 ? 17.140 0.578 -15.313 1.00 85.44 179 VAL A C 1
ATOM 1346 O O . VAL A 1 179 ? 17.312 0.458 -16.524 1.00 85.44 179 VAL A O 1
ATOM 1349 N N . LEU A 1 180 ? 16.132 -0.028 -14.680 1.00 89.88 180 LEU A N 1
ATOM 1350 C CA . LEU A 1 180 ? 15.058 -0.735 -15.377 1.00 89.88 180 LEU A CA 1
ATOM 1351 C C . LEU A 1 180 ? 13.796 0.133 -15.410 1.00 89.88 180 LEU A C 1
ATOM 1353 O O . LEU A 1 180 ? 13.226 0.451 -14.367 1.00 89.88 180 LEU A O 1
ATOM 1357 N N . VAL A 1 181 ? 13.336 0.472 -16.610 1.00 91.31 181 VAL A N 1
ATOM 1358 C CA . VAL A 1 181 ? 12.048 1.124 -16.854 1.00 91.31 181 VAL A CA 1
ATOM 1359 C C . VAL A 1 181 ? 10.980 0.044 -17.004 1.00 91.31 181 VAL A C 1
ATOM 1361 O O . VAL A 1 181 ? 11.151 -0.892 -17.783 1.00 91.31 181 VAL A O 1
ATOM 1364 N N . ALA A 1 182 ? 9.883 0.173 -16.258 1.00 91.19 182 ALA A N 1
ATOM 1365 C CA . ALA A 1 182 ? 8.722 -0.707 -16.330 1.00 91.19 182 ALA A CA 1
ATOM 1366 C C . ALA A 1 182 ? 7.463 0.125 -16.604 1.00 91.19 182 ALA A C 1
ATOM 1368 O O . ALA A 1 182 ? 7.183 1.072 -15.869 1.00 91.19 182 ALA A O 1
ATOM 1369 N N . ILE A 1 183 ? 6.706 -0.222 -17.646 1.00 92.50 183 ILE A N 1
ATOM 1370 C CA . ILE A 1 183 ? 5.481 0.487 -18.037 1.00 92.50 183 ILE A CA 1
ATOM 1371 C C . ILE A 1 183 ? 4.273 -0.403 -17.757 1.00 92.50 183 ILE A C 1
ATOM 1373 O O . ILE A 1 183 ? 4.203 -1.526 -18.243 1.00 92.50 183 ILE A O 1
ATOM 1377 N N . ASN A 1 184 ? 3.301 0.094 -16.990 1.00 90.75 184 ASN A N 1
ATOM 1378 C CA . ASN A 1 184 ? 2.119 -0.687 -16.629 1.00 90.75 184 ASN A CA 1
ATOM 1379 C C . ASN A 1 184 ? 1.299 -1.092 -17.882 1.00 90.75 184 ASN A C 1
ATOM 1381 O O . ASN A 1 184 ? 0.781 -0.214 -18.580 1.00 90.75 184 ASN A O 1
ATOM 1385 N N . PRO A 1 185 ? 1.136 -2.398 -18.178 1.00 91.38 185 PRO A N 1
ATOM 1386 C CA . PRO A 1 185 ? 0.359 -2.851 -19.332 1.00 91.38 185 PRO A CA 1
ATOM 1387 C C . PRO A 1 185 ? -1.157 -2.679 -19.173 1.00 91.38 185 PRO A C 1
ATOM 1389 O O . PRO A 1 185 ? -1.868 -2.785 -20.166 1.00 91.38 185 PRO A O 1
ATOM 1392 N N . PHE A 1 186 ? -1.673 -2.495 -17.949 1.00 87.19 186 PHE A N 1
ATOM 1393 C CA . PHE A 1 186 ? -3.113 -2.545 -17.627 1.00 87.19 186 PHE A CA 1
ATOM 1394 C C . PHE A 1 186 ? -3.833 -3.823 -18.102 1.00 87.19 186 PHE A C 1
ATOM 1396 O O . PHE A 1 186 ? -5.059 -3.886 -18.169 1.00 87.19 186 PHE A O 1
ATOM 1403 N N . LYS A 1 187 ? -3.067 -4.872 -18.410 1.00 88.94 187 LYS A N 1
ATOM 1404 C CA . LYS A 1 187 ? -3.538 -6.195 -18.818 1.00 88.94 187 LYS A CA 1
ATOM 1405 C C . LYS A 1 187 ? -2.525 -7.252 -18.399 1.00 88.94 187 LYS A C 1
ATOM 1407 O O . LYS A 1 187 ? -1.365 -6.947 -18.127 1.00 88.94 187 LYS A O 1
ATOM 1412 N N . LYS A 1 188 ? -2.949 -8.514 -18.389 1.00 86.19 188 LYS A N 1
ATOM 1413 C CA . LYS A 1 188 ? -2.024 -9.639 -18.209 1.00 86.19 188 LYS A CA 1
ATOM 1414 C C . LYS A 1 188 ? -1.134 -9.764 -19.447 1.00 86.19 188 LYS A C 1
ATOM 1416 O O . LYS A 1 188 ? -1.639 -9.751 -20.567 1.00 86.19 188 LYS A O 1
ATOM 1421 N N . VAL A 1 189 ? 0.170 -9.914 -19.229 1.00 89.06 189 VAL A N 1
ATOM 1422 C CA . VAL A 1 189 ? 1.171 -10.152 -20.278 1.00 89.06 189 VAL A CA 1
ATOM 1423 C C . VAL A 1 189 ? 1.887 -11.483 -20.018 1.00 89.06 189 VAL A C 1
ATOM 1425 O O . VAL A 1 189 ? 2.152 -11.805 -18.856 1.00 89.06 189 VAL A O 1
ATOM 1428 N N . PRO A 1 190 ? 2.194 -12.283 -21.054 1.00 89.06 190 PRO A N 1
ATOM 1429 C CA . PRO A 1 190 ? 2.788 -13.612 -20.902 1.00 89.06 190 PRO A CA 1
ATOM 1430 C C . PRO A 1 190 ? 4.314 -13.536 -20.709 1.00 89.06 190 PRO A C 1
ATOM 1432 O O . PRO A 1 190 ? 5.065 -14.142 -21.462 1.00 89.06 190 PRO A O 1
ATOM 1435 N N . LEU A 1 191 ? 4.778 -12.761 -19.725 1.00 87.19 191 LEU A N 1
ATOM 1436 C CA . LEU A 1 191 ? 6.208 -12.538 -19.439 1.00 87.19 191 LEU A CA 1
ATOM 1437 C C . LEU A 1 191 ? 6.687 -13.227 -18.152 1.00 87.19 191 LEU A C 1
ATOM 1439 O O . LEU A 1 191 ? 7.841 -13.095 -17.755 1.00 87.19 191 LEU A O 1
ATOM 1443 N N . TYR A 1 192 ? 5.790 -13.948 -17.483 1.00 88.19 192 TYR A N 1
ATOM 1444 C CA . TYR A 1 192 ? 6.010 -14.509 -16.154 1.00 88.19 192 TYR A CA 1
ATOM 1445 C C . TYR A 1 192 ? 5.727 -16.011 -16.139 1.00 88.19 192 TYR A C 1
ATOM 1447 O O . TYR A 1 192 ? 5.050 -16.542 -17.020 1.00 88.19 192 TYR A O 1
ATOM 1455 N N . GLY A 1 193 ? 6.218 -16.691 -15.104 1.00 85.31 193 GLY A N 1
ATOM 1456 C CA . GLY A 1 193 ? 6.000 -18.121 -14.881 1.00 85.31 193 GLY A CA 1
ATOM 1457 C C . GLY A 1 193 ? 7.295 -18.925 -14.845 1.00 85.31 193 GLY A C 1
ATOM 1458 O O . GLY A 1 193 ? 8.371 -18.416 -15.159 1.00 85.31 193 GLY A O 1
ATOM 1459 N N . ASN A 1 194 ? 7.182 -20.199 -14.468 1.00 85.38 194 ASN A N 1
ATOM 1460 C CA . ASN A 1 194 ? 8.330 -21.062 -14.162 1.00 85.38 194 ASN A CA 1
ATOM 1461 C C . ASN A 1 194 ? 9.326 -21.170 -15.325 1.00 85.38 194 ASN A C 1
ATOM 1463 O O . ASN A 1 194 ? 10.527 -21.058 -15.102 1.00 85.38 194 ASN A O 1
ATOM 1467 N N . ASN A 1 195 ? 8.836 -21.260 -16.565 1.00 88.69 195 ASN A N 1
ATOM 1468 C CA . ASN A 1 195 ? 9.689 -21.310 -17.757 1.00 88.69 195 ASN A CA 1
ATOM 1469 C C . ASN A 1 195 ? 10.581 -20.062 -17.884 1.00 88.69 195 ASN A C 1
ATOM 1471 O O . ASN A 1 195 ? 11.759 -20.174 -18.210 1.00 88.69 195 ASN A O 1
ATOM 1475 N N . TYR A 1 196 ? 10.041 -18.871 -17.600 1.00 89.69 196 TYR A N 1
ATOM 1476 C CA . TYR A 1 196 ? 10.816 -17.628 -17.617 1.00 89.69 196 TYR A CA 1
ATOM 1477 C C . TYR A 1 196 ? 11.804 -17.573 -16.451 1.00 89.69 196 TYR A C 1
ATOM 1479 O O . TYR A 1 196 ? 12.954 -17.189 -16.652 1.00 89.69 196 TYR A O 1
ATOM 1487 N N . ILE A 1 197 ? 11.390 -17.992 -15.250 1.00 89.00 197 ILE A N 1
ATOM 1488 C CA . ILE A 1 197 ? 12.276 -18.061 -14.079 1.00 89.00 197 ILE A CA 1
ATOM 1489 C C . ILE A 1 197 ? 13.497 -18.941 -14.394 1.00 89.00 197 ILE A C 1
ATOM 1491 O O . ILE A 1 197 ? 14.632 -18.508 -14.200 1.00 89.00 197 ILE A O 1
ATOM 1495 N N . GLU A 1 198 ? 13.285 -20.142 -14.938 1.00 88.19 198 GLU A N 1
ATOM 1496 C CA . GLU A 1 198 ? 14.366 -21.051 -15.337 1.00 88.19 198 GLU A CA 1
ATOM 1497 C C . GLU A 1 198 ? 15.235 -20.476 -16.458 1.00 88.19 198 GLU A C 1
ATOM 1499 O O . GLU A 1 198 ? 16.462 -20.589 -16.416 1.00 88.19 198 GLU A O 1
ATOM 1504 N N . ALA A 1 199 ? 14.621 -19.822 -17.447 1.00 90.19 199 ALA A N 1
ATOM 1505 C CA . ALA A 1 199 ? 15.346 -19.239 -18.564 1.00 90.19 199 ALA A CA 1
ATOM 1506 C C . ALA A 1 199 ? 16.313 -18.126 -18.125 1.00 90.19 199 ALA A C 1
ATOM 1508 O O . ALA A 1 199 ? 17.453 -18.098 -18.605 1.00 90.19 199 ALA A O 1
ATOM 1509 N N . TYR A 1 200 ? 15.882 -17.257 -17.200 1.00 89.69 200 TYR A N 1
ATOM 1510 C CA . TYR A 1 200 ? 16.721 -16.215 -16.596 1.00 89.69 200 TYR A CA 1
ATOM 1511 C C . TYR A 1 200 ? 17.784 -16.804 -15.664 1.00 89.69 200 TYR A C 1
ATOM 1513 O O . TYR A 1 200 ? 18.949 -16.421 -15.765 1.00 89.69 200 TYR A O 1
ATOM 1521 N N . LYS A 1 201 ? 17.427 -17.804 -14.848 1.00 85.69 201 LYS A N 1
ATOM 1522 C CA . LYS A 1 201 ? 18.370 -18.534 -13.983 1.00 85.69 201 LYS A CA 1
ATOM 1523 C C . LYS A 1 201 ? 19.522 -19.156 -14.778 1.00 85.69 201 LYS A C 1
ATOM 1525 O O . LYS A 1 201 ? 20.679 -19.072 -14.375 1.00 85.69 201 LYS A O 1
ATOM 1530 N N . ASN A 1 202 ? 19.209 -19.762 -15.923 1.00 85.94 202 ASN A N 1
ATOM 1531 C CA . ASN A 1 202 ? 20.185 -20.414 -16.798 1.00 85.94 202 ASN A CA 1
ATOM 1532 C C . ASN A 1 202 ? 20.866 -19.443 -17.781 1.00 85.94 202 ASN A C 1
ATOM 1534 O O . ASN A 1 202 ? 21.664 -19.886 -18.605 1.00 85.94 202 ASN A O 1
ATOM 1538 N N . LYS A 1 203 ? 20.543 -18.139 -17.732 1.00 84.25 203 LYS A N 1
ATOM 1539 C CA . LYS A 1 203 ? 21.011 -17.105 -18.678 1.00 84.25 203 LYS A CA 1
ATOM 1540 C C . LYS A 1 203 ? 20.778 -17.446 -20.152 1.00 84.25 203 LYS A C 1
ATOM 1542 O O . LYS A 1 203 ? 21.536 -17.055 -21.034 1.00 84.25 203 LYS A O 1
ATOM 1547 N N . SER A 1 204 ? 19.712 -18.186 -20.431 1.00 80.31 204 SER A N 1
ATOM 1548 C CA . SER A 1 204 ? 19.285 -18.458 -21.808 1.00 80.31 204 SER A CA 1
ATOM 1549 C C . SER A 1 204 ? 18.568 -17.257 -22.443 1.00 80.31 204 SER A C 1
ATOM 1551 O O . SER A 1 204 ? 18.501 -17.160 -23.667 1.00 80.31 204 SER A O 1
ATOM 1553 N N . ILE A 1 205 ? 18.076 -16.332 -21.609 1.00 83.81 205 ILE A N 1
ATOM 1554 C CA . ILE A 1 205 ? 17.441 -15.067 -21.983 1.00 83.81 205 ILE A CA 1
ATOM 1555 C C . ILE A 1 205 ? 18.148 -13.928 -21.237 1.00 83.81 205 ILE A C 1
ATOM 1557 O O . ILE A 1 205 ? 18.388 -14.027 -20.035 1.00 83.81 205 ILE A O 1
ATOM 1561 N N . GLU A 1 206 ? 18.441 -12.832 -21.942 1.00 83.06 206 GLU A N 1
ATOM 1562 C CA . GLU A 1 206 ? 19.080 -11.628 -21.377 1.00 83.06 206 GLU A CA 1
ATOM 1563 C C . GLU A 1 206 ? 18.258 -10.343 -21.588 1.00 83.06 206 GLU A C 1
ATOM 1565 O O . GLU A 1 206 ? 18.703 -9.244 -21.234 1.00 83.06 206 GLU A O 1
ATOM 1570 N N . SER A 1 207 ? 17.039 -10.471 -22.126 1.00 89.06 207 SER A N 1
ATOM 1571 C CA . SER A 1 207 ? 16.144 -9.337 -22.361 1.00 89.06 207 SER A CA 1
ATOM 1572 C C . SER A 1 207 ? 15.795 -8.610 -21.051 1.00 89.06 207 SER A C 1
ATOM 1574 O O . SER A 1 207 ? 15.765 -9.241 -19.984 1.00 89.06 207 SER A O 1
ATOM 1576 N N . PRO A 1 208 ? 15.503 -7.297 -21.097 1.00 92.88 208 PRO A N 1
ATOM 1577 C CA . PRO A 1 208 ? 15.134 -6.502 -19.930 1.00 92.88 208 PRO A CA 1
ATOM 1578 C C . PRO A 1 208 ? 13.966 -7.125 -19.174 1.00 92.88 208 PRO A C 1
ATOM 1580 O O . PRO A 1 208 ? 12.910 -7.378 -19.748 1.00 92.88 208 PRO A O 1
ATOM 1583 N N . HIS A 1 209 ? 14.159 -7.378 -17.882 1.00 92.69 209 HIS A N 1
ATOM 1584 C CA . HIS A 1 209 ? 13.122 -7.932 -17.022 1.00 92.69 209 HIS A CA 1
ATOM 1585 C C . HIS A 1 209 ? 13.491 -7.758 -15.552 1.00 92.69 209 HIS A C 1
ATOM 1587 O O . HIS A 1 209 ? 14.671 -7.740 -15.199 1.00 92.69 209 HIS A O 1
ATOM 1593 N N . VAL A 1 210 ? 12.486 -7.716 -14.676 1.00 90.75 210 VAL A N 1
ATOM 1594 C CA . VAL A 1 210 ? 12.698 -7.654 -13.221 1.00 90.75 210 VAL A CA 1
ATOM 1595 C C . VAL A 1 210 ? 13.484 -8.865 -12.695 1.00 90.75 210 VAL A C 1
ATOM 1597 O O . VAL A 1 210 ? 14.325 -8.718 -11.812 1.00 90.75 210 VAL A O 1
ATOM 1600 N N . TYR A 1 211 ? 13.297 -10.039 -13.306 1.00 91.12 211 TYR A N 1
ATOM 1601 C CA . TYR A 1 211 ? 14.067 -11.256 -13.009 1.00 91.12 211 TYR A CA 1
ATOM 1602 C C . TYR A 1 211 ? 15.564 -11.070 -13.268 1.00 91.12 211 TYR A C 1
ATOM 1604 O O . TYR A 1 211 ? 16.368 -11.496 -12.452 1.00 91.12 211 TYR A O 1
ATOM 1612 N N . ALA A 1 212 ? 15.953 -10.370 -14.339 1.00 89.31 212 ALA A N 1
ATOM 1613 C CA . ALA A 1 212 ? 17.363 -10.111 -14.635 1.00 89.31 212 ALA A CA 1
ATOM 1614 C C . ALA A 1 212 ? 18.034 -9.231 -13.565 1.00 89.31 212 ALA A C 1
ATOM 1616 O O . ALA A 1 212 ? 19.205 -9.438 -13.233 1.00 89.31 212 ALA A O 1
ATOM 1617 N N . ILE A 1 213 ? 17.294 -8.267 -13.004 1.00 87.25 213 ILE A N 1
ATOM 1618 C CA . ILE A 1 213 ? 17.804 -7.408 -11.927 1.00 87.25 213 ILE A CA 1
ATOM 1619 C C . ILE A 1 213 ? 17.867 -8.193 -10.610 1.00 87.25 213 ILE A C 1
ATOM 1621 O O . ILE A 1 213 ? 18.887 -8.156 -9.930 1.00 87.25 213 ILE A O 1
ATOM 1625 N N . ALA A 1 214 ? 16.823 -8.962 -10.280 1.00 86.81 214 ALA A N 1
ATOM 1626 C CA . ALA A 1 214 ? 16.797 -9.836 -9.102 1.00 86.81 214 ALA A CA 1
ATOM 1627 C C . ALA A 1 214 ? 17.913 -10.899 -9.128 1.00 86.81 214 ALA A C 1
ATOM 1629 O O . ALA A 1 214 ? 18.559 -11.152 -8.113 1.00 86.81 214 ALA A O 1
ATOM 1630 N N . ASP A 1 215 ? 18.186 -11.478 -10.297 1.00 86.50 215 ASP A N 1
ATOM 1631 C CA . ASP A 1 215 ? 19.262 -12.447 -10.506 1.00 86.50 215 ASP A CA 1
ATOM 1632 C C . ASP A 1 215 ? 20.651 -11.830 -10.310 1.00 86.50 215 ASP A C 1
ATOM 1634 O O . ASP A 1 215 ? 21.502 -12.389 -9.615 1.00 86.50 215 ASP A O 1
ATOM 1638 N N . THR A 1 216 ? 20.870 -10.647 -10.891 1.00 84.25 216 THR A N 1
ATOM 1639 C CA . THR A 1 216 ? 22.102 -9.874 -10.687 1.00 84.25 216 THR A CA 1
ATOM 1640 C C . THR A 1 216 ? 22.294 -9.557 -9.205 1.00 84.25 216 THR A C 1
ATOM 1642 O O . THR A 1 216 ? 23.372 -9.801 -8.669 1.00 84.25 216 THR A O 1
ATOM 1645 N N . ALA A 1 217 ? 21.229 -9.147 -8.511 1.00 82.81 217 ALA A N 1
ATOM 1646 C CA . ALA A 1 217 ? 21.276 -8.852 -7.086 1.00 82.81 217 ALA A CA 1
ATOM 1647 C C . ALA A 1 217 ? 21.667 -10.056 -6.218 1.00 82.81 217 ALA A C 1
ATOM 1649 O O . ALA A 1 217 ? 22.492 -9.918 -5.317 1.00 82.81 217 ALA A O 1
ATOM 1650 N N . ILE A 1 218 ? 21.126 -11.249 -6.495 1.00 80.81 218 ILE A N 1
ATOM 1651 C CA . ILE A 1 218 ? 21.523 -12.478 -5.786 1.00 80.81 218 ILE A CA 1
ATOM 1652 C C . ILE A 1 218 ? 23.004 -12.792 -6.021 1.00 80.81 218 ILE A C 1
ATOM 1654 O O . ILE A 1 218 ? 23.710 -13.173 -5.086 1.00 80.81 218 ILE A O 1
ATOM 1658 N N . ARG A 1 219 ? 23.493 -12.632 -7.257 1.00 80.38 219 ARG A N 1
ATOM 1659 C CA . ARG A 1 219 ? 24.899 -12.902 -7.592 1.00 80.38 219 ARG A CA 1
ATOM 1660 C C . ARG A 1 219 ? 25.851 -11.921 -6.910 1.00 80.38 219 ARG A C 1
ATOM 1662 O O . ARG A 1 219 ? 26.893 -12.338 -6.409 1.00 80.38 219 ARG A O 1
ATOM 1669 N N . GLU A 1 220 ? 25.483 -10.647 -6.849 1.00 78.94 220 GLU A N 1
ATOM 1670 C CA . GLU A 1 220 ? 26.271 -9.603 -6.186 1.00 78.94 220 GLU A CA 1
ATOM 1671 C C . GLU A 1 220 ? 26.197 -9.670 -4.658 1.00 78.94 220 GLU A C 1
ATOM 1673 O O . GLU A 1 220 ? 27.150 -9.276 -3.986 1.00 78.94 220 GLU A O 1
ATOM 1678 N N . MET A 1 221 ? 25.136 -10.250 -4.086 1.00 75.00 221 MET A N 1
ATOM 1679 C CA . MET A 1 221 ? 25.010 -10.470 -2.638 1.00 75.00 221 MET A CA 1
ATOM 1680 C C . MET A 1 221 ? 26.144 -11.345 -2.061 1.00 75.00 221 MET A C 1
ATOM 1682 O O . MET A 1 221 ? 26.437 -11.302 -0.865 1.00 75.00 221 MET A O 1
ATOM 1686 N N . ALA A 1 222 ? 26.838 -12.126 -2.899 1.00 60.59 222 ALA A N 1
ATOM 1687 C CA . ALA A 1 222 ? 28.055 -12.830 -2.492 1.00 60.59 222 ALA A CA 1
ATOM 1688 C C . ALA A 1 222 ? 29.185 -11.871 -2.052 1.00 60.59 222 ALA A C 1
ATOM 1690 O O . ALA A 1 222 ? 30.059 -12.275 -1.285 1.00 60.59 222 ALA A O 1
ATOM 1691 N N . GLN A 1 223 ? 29.155 -10.618 -2.520 1.00 48.50 223 GLN A N 1
ATOM 1692 C CA . GLN A 1 223 ? 30.149 -9.571 -2.265 1.00 48.50 223 GLN A CA 1
ATOM 1693 C C . GLN A 1 223 ? 29.576 -8.387 -1.461 1.00 48.50 223 GLN A C 1
ATOM 1695 O O . GLN A 1 223 ? 30.307 -7.773 -0.684 1.00 48.50 223 GLN A O 1
ATOM 1700 N N . VAL A 1 224 ? 28.279 -8.081 -1.604 1.00 47.25 224 VAL A N 1
ATOM 1701 C CA . VAL A 1 224 ? 27.589 -6.947 -0.961 1.00 47.25 224 VAL A CA 1
ATOM 1702 C C . VAL A 1 224 ? 26.526 -7.433 0.027 1.00 47.25 224 VAL A C 1
ATOM 1704 O O . VAL A 1 224 ? 25.745 -8.335 -0.246 1.00 47.25 224 VAL A O 1
ATOM 1707 N N . VAL A 1 225 ? 26.483 -6.814 1.206 1.00 47.84 225 VAL A N 1
ATOM 1708 C CA . VAL A 1 225 ? 25.687 -7.285 2.355 1.00 47.84 225 VAL A CA 1
ATOM 1709 C C . VAL A 1 225 ? 24.209 -6.858 2.272 1.00 47.84 225 VAL A C 1
ATOM 1711 O O . VAL A 1 225 ? 23.337 -7.557 2.789 1.00 47.84 225 VAL A O 1
ATOM 1714 N N . VAL A 1 226 ? 23.914 -5.736 1.602 1.00 50.97 226 VAL A N 1
ATOM 1715 C CA . VAL A 1 226 ? 22.561 -5.170 1.475 1.00 50.97 226 VAL A CA 1
ATOM 1716 C C . VAL A 1 226 ? 22.364 -4.596 0.075 1.00 50.97 226 VAL A C 1
ATOM 1718 O O . VAL A 1 226 ? 23.089 -3.685 -0.318 1.00 50.97 226 VAL A O 1
ATOM 1721 N N . LEU A 1 227 ? 21.361 -5.088 -0.653 1.00 53.16 227 LEU A N 1
ATOM 1722 C CA . LEU A 1 227 ? 20.956 -4.540 -1.949 1.00 53.16 227 LEU A CA 1
ATOM 1723 C C . LEU A 1 227 ? 19.525 -4.014 -1.861 1.00 53.16 227 LEU A C 1
ATOM 1725 O O . LEU A 1 227 ? 18.632 -4.746 -1.445 1.00 53.16 227 LEU A O 1
ATOM 1729 N N . LEU A 1 228 ? 19.319 -2.745 -2.220 1.00 57.28 228 LEU A N 1
ATOM 1730 C CA . LEU A 1 228 ? 18.021 -2.077 -2.155 1.00 57.28 228 LEU A CA 1
ATOM 1731 C C . LEU A 1 228 ? 17.392 -1.985 -3.548 1.00 57.28 228 LEU A C 1
ATOM 1733 O O . LEU A 1 228 ? 17.849 -1.218 -4.392 1.00 57.28 228 LEU A O 1
ATOM 1737 N N . PHE A 1 229 ? 16.293 -2.698 -3.759 1.00 57.00 229 PHE A N 1
ATOM 1738 C CA . PHE A 1 229 ? 15.380 -2.443 -4.866 1.00 57.00 229 PHE A CA 1
ATOM 1739 C C . PHE A 1 229 ? 14.456 -1.295 -4.484 1.00 57.00 229 PHE A C 1
ATOM 1741 O O . PHE A 1 229 ? 13.604 -1.465 -3.617 1.00 57.00 229 PHE A O 1
ATOM 1748 N N . SER A 1 230 ? 14.619 -0.135 -5.114 1.00 54.78 230 SER A N 1
ATOM 1749 C CA . SER A 1 230 ? 13.755 1.020 -4.872 1.00 54.78 230 SER A CA 1
ATOM 1750 C C . SER A 1 230 ? 12.957 1.363 -6.122 1.00 54.78 230 SER A C 1
ATOM 1752 O O . SER A 1 230 ? 13.524 1.728 -7.150 1.00 54.78 230 SER A O 1
ATOM 1754 N N . PHE A 1 231 ? 11.631 1.284 -6.030 1.00 58.25 231 PHE A N 1
ATOM 1755 C CA . PHE A 1 231 ? 10.713 1.675 -7.103 1.00 58.25 231 PHE A CA 1
ATOM 1756 C C . PHE A 1 231 ? 10.380 3.176 -7.002 1.00 58.25 231 PHE A C 1
ATOM 1758 O O . PHE A 1 231 ? 9.228 3.561 -6.829 1.00 58.25 231 PHE A O 1
ATOM 1765 N N . SER A 1 232 ? 11.405 4.034 -7.027 1.00 50.97 232 SER A N 1
ATOM 1766 C CA . SER A 1 232 ? 11.309 5.425 -6.541 1.00 50.97 232 SER A CA 1
ATOM 1767 C C . SER A 1 232 ? 10.562 6.417 -7.444 1.00 50.97 232 SER A C 1
ATOM 1769 O O . SER A 1 232 ? 10.289 7.521 -6.991 1.00 50.97 232 SER A O 1
ATOM 1771 N N . SER A 1 233 ? 10.252 6.097 -8.705 1.00 60.78 233 SER A N 1
ATOM 1772 C CA . SER A 1 233 ? 9.806 7.112 -9.686 1.00 60.78 233 SER A CA 1
ATOM 1773 C C . SER A 1 233 ? 8.475 6.810 -10.381 1.00 60.78 233 SER A C 1
ATOM 1775 O O . SER A 1 233 ? 8.239 7.254 -11.503 1.00 60.78 233 SER A O 1
ATOM 1777 N N . GLY A 1 234 ? 7.584 6.054 -9.738 1.00 65.00 234 GLY A N 1
ATOM 1778 C CA . GLY A 1 234 ? 6.258 5.772 -10.292 1.00 65.00 234 GLY A CA 1
ATOM 1779 C C . GLY A 1 234 ? 5.162 6.595 -9.624 1.00 65.00 234 GLY A C 1
ATOM 1780 O O . GLY A 1 234 ? 5.031 6.538 -8.400 1.00 65.00 234 GLY A O 1
ATOM 1781 N N . GLU A 1 235 ? 4.300 7.255 -10.400 1.00 74.94 235 GLU A N 1
ATOM 1782 C CA . GLU A 1 235 ? 3.032 7.790 -9.883 1.00 74.94 235 GLU A CA 1
ATOM 1783 C C . GLU A 1 235 ? 2.167 6.681 -9.242 1.00 74.94 235 GLU A C 1
ATOM 1785 O O . GLU A 1 235 ? 2.431 5.474 -9.378 1.00 74.94 235 GLU A O 1
ATOM 1790 N N . SER A 1 236 ? 1.132 7.064 -8.487 1.00 74.19 236 SER A N 1
ATOM 1791 C CA . SER A 1 236 ? 0.146 6.087 -8.006 1.00 74.19 236 SER A CA 1
ATOM 1792 C C . SER A 1 236 ? -0.464 5.330 -9.195 1.00 74.19 236 SER A C 1
ATOM 1794 O O . SER A 1 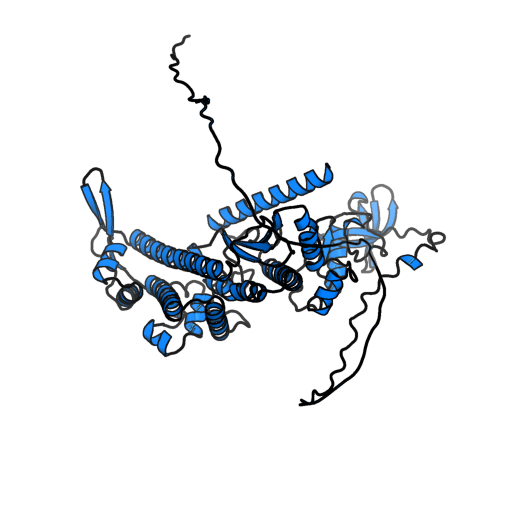236 ? -0.830 5.941 -10.192 1.00 74.19 236 SER A O 1
ATOM 1796 N N . GLY A 1 237 ? -0.513 3.995 -9.117 1.00 75.94 237 GLY A N 1
ATOM 1797 C CA . GLY A 1 237 ? -0.980 3.134 -10.214 1.00 75.94 237 GLY A CA 1
ATOM 1798 C C . GLY A 1 237 ? 0.082 2.717 -11.246 1.00 75.94 237 GLY A C 1
ATOM 1799 O O . GLY A 1 237 ? -0.212 1.913 -12.125 1.00 75.94 237 GLY A O 1
ATOM 1800 N N . ALA A 1 238 ? 1.338 3.164 -11.129 1.00 82.88 238 ALA A N 1
ATOM 1801 C CA . ALA A 1 238 ? 2.396 2.822 -12.094 1.00 82.88 238 ALA A CA 1
ATOM 1802 C C . ALA A 1 238 ? 2.865 1.344 -12.084 1.00 82.88 238 ALA A C 1
ATOM 1804 O O . ALA A 1 238 ? 3.667 0.960 -12.927 1.00 82.88 238 ALA A O 1
ATOM 1805 N N . GLY A 1 239 ? 2.394 0.506 -11.149 1.00 83.56 239 GLY A N 1
ATOM 1806 C CA . GLY A 1 239 ? 2.759 -0.921 -11.079 1.00 83.56 239 GLY A CA 1
ATOM 1807 C C . GLY A 1 239 ? 3.919 -1.272 -10.131 1.00 83.56 239 GLY A C 1
ATOM 1808 O O . GLY A 1 239 ? 4.497 -2.352 -10.248 1.00 83.56 239 GLY A O 1
ATOM 1809 N N . LYS A 1 240 ? 4.254 -0.388 -9.176 1.00 83.25 240 LYS A N 1
ATOM 1810 C CA . LYS A 1 240 ? 5.327 -0.598 -8.177 1.00 83.25 240 LYS A CA 1
ATOM 1811 C C . LYS A 1 240 ? 5.115 -1.870 -7.349 1.00 83.25 240 LYS A C 1
ATOM 1813 O O . LYS A 1 240 ? 5.959 -2.760 -7.361 1.00 83.25 240 LYS A O 1
ATOM 1818 N N . THR A 1 241 ? 3.948 -1.988 -6.719 1.00 80.38 241 THR A N 1
ATOM 1819 C CA . THR A 1 241 ? 3.583 -3.137 -5.882 1.00 80.38 241 THR A CA 1
ATOM 1820 C C . THR A 1 241 ? 3.573 -4.451 -6.658 1.00 80.38 241 THR A C 1
ATOM 1822 O O . THR A 1 241 ? 4.094 -5.450 -6.169 1.00 80.38 241 THR A O 1
ATOM 1825 N N . GLU A 1 242 ? 3.067 -4.450 -7.892 1.00 84.69 242 GLU A N 1
ATOM 1826 C CA . GLU A 1 242 ? 3.073 -5.644 -8.746 1.00 84.69 242 GLU A CA 1
ATOM 1827 C C . GLU A 1 242 ? 4.496 -6.042 -9.153 1.00 84.69 242 GLU A C 1
ATOM 1829 O O . GLU A 1 242 ? 4.871 -7.209 -9.047 1.00 84.69 242 GLU A O 1
ATOM 1834 N N . THR A 1 243 ? 5.343 -5.074 -9.509 1.00 87.19 243 THR A N 1
ATOM 1835 C CA . THR A 1 243 ? 6.753 -5.346 -9.827 1.00 87.19 243 THR A CA 1
ATOM 1836 C C . THR A 1 243 ? 7.512 -5.880 -8.609 1.00 87.19 243 THR A C 1
ATOM 1838 O O . THR A 1 243 ? 8.296 -6.820 -8.743 1.00 87.19 243 THR A O 1
ATOM 1841 N N . ALA A 1 244 ? 7.242 -5.352 -7.410 1.00 84.00 244 ALA A N 1
ATOM 1842 C CA . ALA A 1 244 ? 7.805 -5.858 -6.159 1.00 84.00 244 ALA A CA 1
ATOM 1843 C C . ALA A 1 244 ? 7.382 -7.313 -5.886 1.00 84.00 244 ALA A C 1
ATOM 1845 O O . ALA A 1 244 ? 8.227 -8.138 -5.538 1.00 84.00 244 ALA A O 1
ATOM 1846 N N . LYS A 1 245 ? 6.101 -7.659 -6.096 1.00 83.56 245 LYS A N 1
ATOM 1847 C CA . LYS A 1 245 ? 5.599 -9.043 -5.983 1.00 83.56 245 LYS A CA 1
ATOM 1848 C C . LYS A 1 245 ? 6.316 -9.983 -6.950 1.00 83.56 245 LYS A C 1
ATOM 1850 O O . LYS A 1 245 ? 6.762 -11.051 -6.538 1.00 83.56 245 LYS A O 1
ATOM 1855 N N . ILE A 1 246 ? 6.477 -9.577 -8.208 1.00 87.56 246 ILE A N 1
ATOM 1856 C CA . ILE A 1 246 ? 7.158 -10.383 -9.231 1.00 87.56 246 ILE A CA 1
ATOM 1857 C C . ILE A 1 246 ? 8.645 -10.571 -8.882 1.00 87.56 246 ILE A C 1
ATOM 1859 O O . ILE A 1 246 ? 9.170 -11.678 -9.005 1.00 87.56 246 ILE A O 1
ATOM 1863 N N . ALA A 1 247 ? 9.324 -9.524 -8.399 1.00 87.12 247 ALA A N 1
ATOM 1864 C CA . ALA A 1 247 ? 10.702 -9.632 -7.916 1.00 87.12 247 ALA A CA 1
ATOM 1865 C C . ALA A 1 247 ? 10.810 -10.644 -6.764 1.00 87.12 247 ALA A C 1
ATOM 1867 O O . ALA A 1 247 ? 11.661 -11.533 -6.801 1.00 87.12 247 ALA A O 1
ATOM 1868 N N . MET A 1 248 ? 9.907 -10.561 -5.781 1.00 83.94 248 MET A N 1
ATOM 1869 C CA . MET A 1 248 ? 9.854 -11.506 -4.663 1.00 83.94 248 MET A CA 1
ATOM 1870 C C . MET A 1 248 ? 9.625 -12.945 -5.123 1.00 83.94 248 MET A C 1
ATOM 1872 O O . MET A 1 248 ? 10.307 -13.833 -4.628 1.00 83.94 248 MET A O 1
ATOM 1876 N N . GLN A 1 249 ? 8.728 -13.185 -6.085 1.00 85.00 249 GLN A N 1
ATOM 1877 C CA . GLN A 1 249 ? 8.484 -14.524 -6.641 1.00 85.00 249 GLN A CA 1
ATOM 1878 C C . GLN A 1 249 ? 9.749 -15.141 -7.253 1.00 85.00 249 GLN A C 1
ATOM 1880 O O . GLN A 1 249 ? 9.997 -16.333 -7.087 1.00 85.00 249 GLN A O 1
ATOM 1885 N N . TYR A 1 250 ? 10.571 -14.336 -7.927 1.00 87.31 250 TYR A N 1
ATOM 1886 C CA . TYR A 1 250 ? 11.839 -14.807 -8.483 1.00 87.31 250 TYR A CA 1
ATOM 1887 C C . TYR A 1 250 ? 12.865 -15.127 -7.394 1.00 87.31 250 TYR A C 1
ATOM 1889 O O . TYR A 1 250 ? 13.469 -16.199 -7.412 1.00 87.31 250 TYR A O 1
ATOM 1897 N N . LEU A 1 251 ? 13.028 -14.229 -6.414 1.00 84.94 251 LEU A N 1
ATOM 1898 C CA . LEU A 1 251 ? 13.924 -14.454 -5.275 1.00 84.94 251 LEU A CA 1
ATOM 1899 C C . LEU A 1 251 ? 13.517 -15.707 -4.490 1.00 84.94 251 LEU A C 1
ATOM 1901 O O . LEU A 1 251 ? 14.375 -16.507 -4.131 1.00 84.94 251 LEU A O 1
ATOM 1905 N N . ALA A 1 252 ? 12.215 -15.901 -4.289 1.00 81.88 252 ALA A N 1
ATOM 1906 C CA . ALA A 1 252 ? 11.620 -17.097 -3.711 1.00 81.88 252 ALA A CA 1
ATOM 1907 C C . ALA A 1 252 ? 11.996 -18.368 -4.489 1.00 81.88 252 ALA A C 1
ATOM 1909 O O . ALA A 1 252 ? 12.541 -19.316 -3.923 1.00 81.88 252 ALA A O 1
ATOM 1910 N N . ALA A 1 253 ? 11.754 -18.376 -5.801 1.00 82.56 253 ALA A N 1
ATOM 1911 C CA . ALA A 1 253 ? 12.027 -19.534 -6.647 1.00 82.56 253 ALA A CA 1
ATOM 1912 C C . ALA A 1 253 ? 13.518 -19.920 -6.683 1.00 82.56 253 ALA A C 1
ATOM 1914 O O . ALA A 1 253 ? 13.849 -21.100 -6.814 1.00 82.56 253 ALA A O 1
ATOM 1915 N N . LEU A 1 254 ? 14.423 -18.943 -6.561 1.00 78.75 254 LEU A N 1
ATOM 1916 C CA . LEU A 1 254 ? 15.865 -19.190 -6.502 1.00 78.75 254 LEU A CA 1
ATOM 1917 C C . LEU A 1 254 ? 16.367 -19.562 -5.107 1.00 78.75 254 LEU A C 1
ATOM 1919 O O . LEU A 1 254 ? 17.260 -20.400 -4.993 1.00 78.75 254 LEU A O 1
ATOM 1923 N N . GLY A 1 255 ? 15.815 -18.927 -4.074 1.00 71.00 255 GLY A N 1
ATOM 1924 C CA . GLY A 1 255 ? 16.220 -19.101 -2.686 1.00 71.00 255 GLY A CA 1
ATOM 1925 C C . GLY A 1 255 ? 15.960 -20.514 -2.188 1.00 71.00 255 GLY A C 1
ATOM 1926 O O . GLY A 1 255 ? 16.869 -21.124 -1.642 1.00 71.00 255 GLY A O 1
ATOM 1927 N N . GLY A 1 256 ? 14.769 -21.053 -2.444 1.00 67.00 256 GLY A N 1
ATOM 1928 C CA . GLY A 1 256 ? 14.392 -22.440 -2.186 1.00 67.00 256 GLY A CA 1
ATOM 1929 C C . GLY A 1 256 ? 14.534 -22.959 -0.740 1.00 67.00 256 GLY A C 1
ATOM 1930 O O . GLY A 1 256 ? 15.510 -22.742 -0.021 1.00 67.00 256 GLY A O 1
ATOM 1931 N N . GLY A 1 257 ? 13.623 -23.862 -0.374 1.00 55.34 257 GLY A N 1
ATOM 1932 C CA . GLY A 1 257 ? 13.896 -24.889 0.633 1.00 55.34 257 GLY A CA 1
ATOM 1933 C C . GLY A 1 257 ? 13.351 -24.657 2.038 1.00 55.34 257 GLY A C 1
ATOM 1934 O O . GLY A 1 257 ? 13.811 -25.356 2.939 1.00 55.34 257 GLY A O 1
ATOM 1935 N N . SER A 1 258 ? 12.386 -23.757 2.244 1.00 57.56 258 SER A N 1
ATOM 1936 C CA . SER A 1 258 ? 11.763 -23.613 3.571 1.00 57.56 258 SER A CA 1
ATOM 1937 C C . SER A 1 258 ? 10.244 -23.423 3.589 1.00 57.56 258 SER A C 1
ATOM 1939 O O . SER A 1 258 ? 9.654 -23.623 4.644 1.00 57.56 258 SER A O 1
ATOM 1941 N N . GLY A 1 259 ? 9.597 -23.066 2.471 1.00 67.69 259 GLY A N 1
ATOM 1942 C CA . GLY A 1 259 ? 8.163 -22.737 2.455 1.00 67.69 259 GLY A CA 1
ATOM 1943 C C . GLY A 1 259 ? 7.876 -21.293 2.887 1.00 67.69 259 GLY A C 1
ATOM 1944 O O . GLY A 1 259 ? 6.823 -20.754 2.551 1.00 67.69 259 GLY A O 1
ATOM 1945 N N . ILE A 1 260 ? 8.858 -20.623 3.504 1.00 72.62 260 ILE A N 1
ATOM 1946 C CA . ILE A 1 260 ? 8.831 -19.198 3.869 1.00 72.62 260 ILE A CA 1
ATOM 1947 C C . ILE A 1 260 ? 8.567 -18.331 2.639 1.00 72.62 260 ILE A C 1
ATOM 1949 O O . ILE A 1 260 ? 7.927 -17.290 2.721 1.00 72.62 260 ILE A O 1
ATOM 1953 N N . GLU A 1 261 ? 9.041 -18.762 1.472 1.00 72.00 261 GLU A N 1
ATOM 1954 C CA . GLU A 1 261 ? 8.799 -18.084 0.205 1.00 72.00 261 GLU A CA 1
ATOM 1955 C C . GLU A 1 261 ? 7.305 -17.876 -0.079 1.00 72.00 261 GLU A C 1
ATOM 1957 O O . GLU A 1 261 ? 6.885 -16.807 -0.528 1.00 72.00 261 GLU A O 1
ATOM 1962 N N . TYR A 1 262 ? 6.507 -18.904 0.210 1.00 75.19 262 TYR A N 1
ATOM 1963 C CA . TYR A 1 262 ? 5.059 -18.876 0.069 1.00 75.19 262 TYR A CA 1
ATOM 1964 C C . TYR A 1 262 ? 4.420 -18.013 1.160 1.00 75.19 262 TYR A C 1
ATOM 1966 O O . TYR A 1 262 ? 3.554 -17.193 0.851 1.00 75.19 262 TYR A O 1
ATOM 1974 N N . GLU A 1 263 ? 4.897 -18.121 2.404 1.00 81.69 263 GLU A N 1
ATOM 1975 C CA . GLU A 1 263 ? 4.430 -17.286 3.516 1.00 81.69 263 GLU A CA 1
ATOM 1976 C C . GLU A 1 263 ? 4.632 -15.792 3.237 1.00 81.69 263 GLU A C 1
ATOM 1978 O O . GLU A 1 263 ? 3.677 -15.030 3.361 1.00 81.69 263 GLU A O 1
ATOM 1983 N N . ILE A 1 264 ? 5.816 -15.367 2.765 1.00 82.81 264 ILE A N 1
ATOM 1984 C CA . ILE A 1 264 ? 6.105 -13.960 2.421 1.00 82.81 264 ILE A CA 1
ATOM 1985 C C . ILE A 1 264 ? 5.069 -13.429 1.428 1.00 82.81 264 ILE A C 1
ATOM 1987 O O . ILE A 1 264 ? 4.514 -12.346 1.627 1.00 82.81 264 ILE A O 1
ATOM 1991 N N . LEU A 1 265 ? 4.773 -14.183 0.366 1.00 81.81 265 LEU A N 1
ATOM 1992 C CA . LEU A 1 265 ? 3.793 -13.771 -0.641 1.00 81.81 265 LEU A CA 1
ATOM 1993 C C . LEU A 1 265 ? 2.371 -13.697 -0.066 1.00 81.81 265 LEU A C 1
ATOM 1995 O O . LEU A 1 265 ? 1.619 -12.789 -0.435 1.00 81.81 265 LEU A O 1
ATOM 1999 N N . LYS A 1 266 ? 2.035 -14.599 0.863 1.00 86.56 266 LYS A N 1
ATOM 2000 C CA . LYS A 1 266 ? 0.743 -14.672 1.561 1.00 86.56 266 LYS A CA 1
ATOM 2001 C C . LYS A 1 266 ? 0.547 -13.609 2.642 1.00 86.56 266 LYS A C 1
ATOM 2003 O O . LYS A 1 266 ? -0.580 -13.417 3.078 1.00 86.56 266 LYS A O 1
ATOM 2008 N N . THR A 1 267 ? 1.572 -12.833 2.992 1.00 90.62 267 THR A N 1
ATOM 2009 C CA . THR A 1 267 ? 1.397 -11.638 3.841 1.00 90.62 267 THR A CA 1
ATOM 2010 C C . THR A 1 267 ? 0.712 -10.475 3.116 1.00 90.62 267 THR A C 1
ATOM 2012 O O . THR A 1 267 ? 0.083 -9.634 3.759 1.00 90.62 267 THR A O 1
ATOM 2015 N N . ASN A 1 268 ? 0.811 -10.405 1.779 1.00 90.38 268 ASN A N 1
ATOM 2016 C CA . ASN A 1 268 ? 0.318 -9.252 1.021 1.00 90.38 268 ASN A CA 1
ATOM 2017 C C . ASN A 1 268 ? -1.198 -9.037 1.156 1.00 90.38 268 ASN A C 1
ATOM 2019 O O . ASN A 1 268 ? -1.565 -7.891 1.382 1.00 90.38 268 ASN A O 1
ATOM 2023 N N . PRO A 1 269 ? -2.077 -10.059 1.081 1.00 94.88 269 PRO A N 1
ATOM 2024 C CA . PRO A 1 269 ? -3.508 -9.858 1.309 1.00 94.88 269 PRO A CA 1
ATOM 2025 C C . PRO A 1 269 ? -3.829 -9.142 2.625 1.00 94.88 269 PRO A C 1
ATOM 2027 O O . PRO A 1 269 ? -4.656 -8.236 2.635 1.00 94.88 269 PRO A O 1
ATOM 2030 N N . ILE A 1 270 ? -3.128 -9.478 3.715 1.00 96.81 270 ILE A N 1
ATOM 2031 C CA . ILE A 1 270 ? -3.299 -8.816 5.017 1.00 96.81 270 ILE A CA 1
ATOM 2032 C C . ILE A 1 270 ? -2.845 -7.357 4.916 1.00 96.81 270 ILE A C 1
ATOM 2034 O O . ILE A 1 270 ? -3.592 -6.435 5.233 1.00 96.81 270 ILE A O 1
ATOM 2038 N N . LEU A 1 271 ? -1.623 -7.126 4.435 1.00 95.12 271 LEU A N 1
ATOM 2039 C CA . LEU A 1 271 ? -1.062 -5.779 4.348 1.00 95.12 271 LEU A CA 1
ATOM 2040 C C . LEU A 1 271 ? -1.863 -4.866 3.407 1.00 95.12 271 LEU A C 1
ATOM 2042 O O . LEU A 1 271 ? -2.026 -3.685 3.698 1.00 95.12 271 LEU A O 1
ATOM 2046 N N . GLU A 1 272 ? -2.391 -5.399 2.306 1.00 94.50 272 GLU A N 1
ATOM 2047 C CA . GLU A 1 272 ? -3.232 -4.655 1.368 1.00 94.50 272 GLU A CA 1
ATOM 2048 C C . GLU A 1 272 ? -4.625 -4.394 1.943 1.00 94.50 272 GLU A C 1
ATOM 2050 O O . GLU A 1 272 ? -5.126 -3.281 1.826 1.00 94.50 272 GLU A O 1
ATOM 2055 N N . ALA A 1 273 ? -5.241 -5.355 2.632 1.00 97.75 273 ALA A N 1
ATOM 2056 C CA . ALA A 1 273 ? -6.543 -5.134 3.254 1.00 97.75 273 ALA A CA 1
ATOM 2057 C C . ALA A 1 273 ? -6.501 -4.012 4.306 1.00 97.75 273 ALA A C 1
ATOM 2059 O O . ALA A 1 273 ? -7.373 -3.140 4.322 1.00 97.75 273 ALA A O 1
ATOM 2060 N N . PHE A 1 274 ? -5.470 -4.003 5.156 1.00 97.94 274 PHE A N 1
ATOM 2061 C CA . PHE A 1 274 ? -5.340 -3.040 6.254 1.00 97.94 274 PHE A CA 1
ATOM 2062 C C . PHE A 1 274 ? -4.579 -1.757 5.884 1.00 97.94 274 PHE A C 1
ATOM 2064 O O . PHE A 1 274 ? -4.650 -0.768 6.616 1.00 97.94 274 PHE A O 1
ATOM 2071 N N . GLY A 1 275 ? -3.830 -1.759 4.783 1.00 95.44 275 GLY A N 1
ATOM 2072 C CA . GLY A 1 275 ? -2.937 -0.665 4.400 1.00 95.44 275 GLY A CA 1
ATOM 2073 C C . GLY A 1 275 ? -3.216 -0.053 3.027 1.00 95.44 275 GLY A C 1
ATOM 2074 O O . GLY A 1 275 ? -2.662 1.006 2.720 1.00 95.44 275 GLY A O 1
ATOM 2075 N N . ASN A 1 276 ? -4.092 -0.648 2.214 1.00 94.56 276 ASN A N 1
ATOM 2076 C CA . ASN A 1 276 ? -4.493 -0.078 0.933 1.00 94.56 276 ASN A CA 1
ATOM 2077 C C . ASN A 1 276 ? -5.928 0.440 0.965 1.00 94.56 276 ASN A C 1
ATOM 2079 O O . ASN A 1 276 ? -6.781 -0.004 1.736 1.00 94.56 276 ASN A O 1
ATOM 2083 N N . ALA A 1 277 ? -6.181 1.401 0.084 1.00 94.06 277 ALA A N 1
ATOM 2084 C CA . ALA A 1 277 ? -7.490 1.994 -0.106 1.00 94.06 277 ALA A CA 1
ATOM 2085 C C . ALA A 1 277 ? -7.686 2.433 -1.559 1.00 94.06 277 ALA A C 1
ATOM 2087 O O . ALA A 1 277 ? -6.726 2.628 -2.315 1.00 94.06 277 ALA A O 1
ATOM 2088 N N . LYS A 1 278 ? -8.950 2.645 -1.929 1.00 92.81 278 LYS A N 1
ATOM 2089 C CA . LYS A 1 278 ? -9.304 3.286 -3.196 1.00 92.81 278 LYS A CA 1
ATOM 2090 C C . LYS A 1 278 ? -8.987 4.775 -3.131 1.00 92.81 278 LYS A C 1
ATOM 2092 O O . LYS A 1 278 ? -9.460 5.464 -2.229 1.00 92.81 278 LYS A O 1
ATOM 2097 N N . THR A 1 279 ? -8.280 5.263 -4.140 1.00 88.25 279 THR A N 1
ATOM 2098 C CA . THR A 1 279 ? -8.054 6.691 -4.407 1.00 88.25 279 THR A CA 1
ATOM 2099 C C . THR A 1 279 ? -8.602 7.052 -5.784 1.00 88.25 279 THR A C 1
ATOM 2101 O O . THR A 1 279 ? -8.935 6.168 -6.571 1.00 88.25 279 THR A O 1
ATOM 2104 N N . LEU A 1 280 ? -8.629 8.339 -6.129 1.00 84.56 280 LEU A N 1
ATOM 2105 C CA . LEU A 1 280 ? -9.064 8.779 -7.464 1.00 84.56 280 LEU A CA 1
ATOM 2106 C C . LEU A 1 280 ? -8.191 8.254 -8.620 1.00 84.56 280 LEU A C 1
ATOM 2108 O O . LEU A 1 280 ? -8.644 8.227 -9.761 1.00 84.56 280 LEU A O 1
ATOM 2112 N N . ARG A 1 281 ? -6.933 7.881 -8.348 1.00 79.81 281 ARG A N 1
ATOM 2113 C CA . ARG A 1 281 ? -5.968 7.437 -9.374 1.00 79.81 281 ARG A CA 1
ATOM 2114 C C . ARG A 1 281 ? -5.748 5.928 -9.399 1.00 79.81 281 ARG A C 1
ATOM 2116 O O . ARG A 1 281 ? -5.295 5.397 -10.406 1.00 79.81 281 ARG A O 1
ATOM 2123 N N . ASN A 1 282 ? -5.994 5.254 -8.281 1.00 83.88 282 ASN A N 1
ATOM 2124 C CA . ASN A 1 282 ? -5.696 3.841 -8.114 1.00 83.88 282 ASN A CA 1
ATOM 2125 C C . ASN A 1 282 ? -6.675 3.217 -7.118 1.00 83.88 282 ASN A C 1
ATOM 2127 O O . ASN A 1 282 ? -6.752 3.652 -5.964 1.00 83.88 282 ASN A O 1
ATOM 2131 N N . ASP A 1 283 ? -7.369 2.173 -7.565 1.00 89.62 283 ASP A N 1
ATOM 2132 C CA . ASP A 1 283 ? -8.357 1.449 -6.771 1.00 89.62 283 ASP A CA 1
ATOM 2133 C C . ASP A 1 283 ? -7.737 0.629 -5.630 1.00 89.62 283 ASP A C 1
ATOM 2135 O O . ASP A 1 283 ? -8.401 0.371 -4.629 1.00 89.62 283 ASP A O 1
ATOM 2139 N N . ASN A 1 284 ? -6.453 0.272 -5.733 1.00 89.88 284 ASN A N 1
ATOM 2140 C CA . ASN A 1 284 ? -5.706 -0.445 -4.702 1.00 89.88 284 ASN A CA 1
ATOM 2141 C C . ASN A 1 284 ? -4.415 0.310 -4.342 1.00 89.88 284 ASN A C 1
ATOM 2143 O O . ASN A 1 284 ? -3.303 -0.186 -4.522 1.00 89.88 284 ASN A O 1
ATOM 2147 N N . SER A 1 285 ? -4.548 1.564 -3.903 1.00 88.12 285 SER A N 1
ATOM 2148 C CA . SER A 1 285 ? -3.399 2.398 -3.548 1.00 88.12 285 SER A CA 1
ATOM 2149 C C . SER A 1 285 ? -2.865 2.046 -2.168 1.00 88.12 285 SER A C 1
ATOM 2151 O O . SER A 1 285 ? -3.569 2.225 -1.176 1.00 88.12 285 SER A O 1
ATOM 2153 N N . SER A 1 286 ? -1.590 1.667 -2.088 1.00 89.38 286 SER A N 1
ATOM 2154 C CA . SER A 1 286 ? -0.862 1.568 -0.820 1.00 89.38 286 SER A CA 1
ATOM 2155 C C . SER A 1 286 ? -0.822 2.928 -0.126 1.00 89.38 286 SER A C 1
ATOM 2157 O O . SER A 1 286 ? -0.406 3.918 -0.732 1.00 89.38 286 SER A O 1
ATOM 2159 N N . ARG A 1 287 ? -1.267 2.984 1.134 1.00 90.75 287 ARG A N 1
ATOM 2160 C CA . ARG A 1 287 ? -1.241 4.186 1.993 1.00 90.75 287 ARG A CA 1
ATOM 2161 C C . ARG A 1 287 ? -0.179 4.086 3.093 1.00 90.75 287 ARG A C 1
ATOM 2163 O O . ARG A 1 287 ? -0.278 4.692 4.157 1.00 90.75 287 ARG A O 1
ATOM 2170 N N . PHE A 1 288 ? 0.841 3.283 2.812 1.00 90.94 288 PHE A N 1
ATOM 2171 C CA . PHE A 1 288 ? 2.037 3.065 3.608 1.00 90.94 288 PHE A CA 1
ATOM 2172 C C . PHE A 1 288 ? 3.166 2.609 2.679 1.00 90.94 288 PHE A C 1
ATOM 2174 O O . PHE A 1 288 ? 2.921 2.058 1.604 1.00 90.94 288 PHE A O 1
ATOM 2181 N N . GLY A 1 289 ? 4.407 2.867 3.073 1.00 88.44 289 GLY A N 1
ATOM 2182 C CA . GLY A 1 289 ? 5.584 2.251 2.474 1.00 88.44 289 GLY A CA 1
ATOM 2183 C C . GLY A 1 289 ? 5.910 0.937 3.172 1.00 88.44 289 GLY A C 1
ATOM 2184 O O . GLY A 1 289 ? 5.742 0.821 4.386 1.00 88.44 289 GLY A O 1
ATOM 2185 N N . LYS A 1 290 ? 6.413 -0.039 2.423 1.00 88.38 290 LYS A N 1
ATOM 2186 C CA . LYS A 1 290 ? 6.909 -1.312 2.943 1.00 88.38 290 LYS A CA 1
ATOM 2187 C C . LYS A 1 290 ? 8.347 -1.545 2.500 1.00 88.38 290 LYS A C 1
ATOM 2189 O O . LYS A 1 290 ? 8.675 -1.444 1.320 1.00 88.38 290 LYS A O 1
ATOM 2194 N N . LEU A 1 291 ? 9.195 -1.873 3.463 1.00 89.00 291 LEU A N 1
ATOM 2195 C CA . LEU A 1 291 ? 10.548 -2.362 3.250 1.00 89.00 291 LEU A CA 1
ATOM 2196 C C . LEU A 1 291 ? 10.571 -3.839 3.633 1.00 89.00 291 LEU A C 1
ATOM 2198 O O . LEU A 1 291 ? 10.414 -4.178 4.805 1.00 89.00 291 LEU A O 1
ATOM 2202 N N . ILE A 1 292 ? 10.735 -4.705 2.641 1.00 88.31 292 ILE A N 1
ATOM 2203 C CA . ILE A 1 292 ? 10.792 -6.155 2.813 1.00 88.31 292 ILE A CA 1
ATOM 2204 C C . ILE A 1 292 ? 12.256 -6.569 2.728 1.00 88.31 292 ILE A C 1
ATOM 2206 O O . ILE A 1 292 ? 12.865 -6.510 1.664 1.00 88.31 292 ILE A O 1
ATOM 2210 N N . GLU A 1 293 ? 12.833 -6.961 3.853 1.00 88.12 293 GLU A N 1
ATOM 2211 C CA . GLU A 1 293 ? 14.179 -7.514 3.952 1.00 88.12 293 GLU A CA 1
ATOM 2212 C C . GLU A 1 293 ? 14.090 -9.035 3.869 1.00 88.12 293 GLU A C 1
ATOM 2214 O O . GLU A 1 293 ? 13.519 -9.675 4.747 1.00 88.12 293 GLU A O 1
ATOM 2219 N N . ILE A 1 294 ? 14.657 -9.623 2.822 1.00 86.56 294 ILE A N 1
ATOM 2220 C CA . ILE A 1 294 ? 14.768 -11.071 2.661 1.00 86.56 294 ILE A CA 1
ATOM 2221 C C . ILE A 1 294 ? 16.178 -11.466 3.084 1.00 86.56 294 ILE A C 1
ATOM 2223 O O . ILE A 1 294 ? 17.162 -10.970 2.533 1.00 86.56 294 ILE A O 1
ATOM 2227 N N . HIS A 1 295 ? 16.278 -12.338 4.080 1.00 85.88 295 HIS A N 1
ATOM 2228 C CA . HIS A 1 295 ? 17.541 -12.811 4.628 1.00 85.88 295 HIS A CA 1
ATOM 2229 C C . HIS A 1 295 ? 17.949 -14.132 3.986 1.00 85.88 295 HIS A C 1
ATOM 2231 O O . HIS A 1 295 ? 17.119 -15.023 3.791 1.00 85.88 295 HIS A O 1
ATOM 2237 N N . PHE A 1 296 ? 19.245 -14.267 3.709 1.00 82.75 296 PHE A N 1
ATOM 2238 C CA . PHE A 1 296 ? 19.802 -15.447 3.058 1.00 82.75 296 PHE A CA 1
ATOM 2239 C C . PHE A 1 296 ? 20.838 -16.153 3.938 1.00 82.75 296 PHE A C 1
ATOM 2241 O O . PHE A 1 296 ? 21.632 -15.530 4.647 1.00 82.75 296 PHE A O 1
ATOM 2248 N N . SER A 1 297 ? 20.870 -17.480 3.864 1.00 81.56 297 SER A N 1
ATOM 2249 C CA . SER A 1 297 ? 21.904 -18.315 4.465 1.00 81.56 297 SER A CA 1
ATOM 2250 C C . SER A 1 297 ? 23.246 -18.166 3.733 1.00 81.56 297 SER A C 1
ATOM 2252 O O . SER A 1 297 ? 23.346 -17.598 2.642 1.00 81.56 297 SER A O 1
ATOM 2254 N N . GLU A 1 298 ? 24.311 -18.741 4.299 1.00 78.81 298 GLU A N 1
ATOM 2255 C CA . GLU A 1 298 ? 25.629 -18.769 3.650 1.00 78.81 298 GLU A CA 1
ATOM 2256 C C . GLU A 1 298 ? 25.600 -19.545 2.329 1.00 78.81 298 GLU A C 1
ATOM 2258 O O . GLU A 1 298 ? 26.360 -19.237 1.412 1.00 78.81 298 GLU A O 1
ATOM 2263 N N . THR A 1 299 ? 24.681 -20.508 2.228 1.00 78.56 299 THR A N 1
ATOM 2264 C CA . THR A 1 299 ? 24.429 -21.335 1.046 1.00 78.56 299 THR A CA 1
ATOM 2265 C C . THR A 1 299 ? 23.516 -20.667 0.014 1.00 78.56 299 THR A C 1
ATOM 2267 O O . THR A 1 299 ? 23.198 -21.293 -0.992 1.00 78.56 299 THR A O 1
ATOM 2270 N N . GLY A 1 300 ? 23.092 -19.417 0.242 1.00 77.38 300 GLY A N 1
ATOM 2271 C CA . GLY A 1 300 ? 22.243 -18.659 -0.681 1.00 77.38 300 GLY A CA 1
ATOM 2272 C C . GLY A 1 300 ? 20.755 -19.010 -0.616 1.00 77.38 300 GLY A C 1
ATOM 2273 O O . GLY A 1 300 ? 20.003 -18.579 -1.485 1.00 77.38 300 GLY A O 1
ATOM 2274 N N . LYS A 1 301 ? 20.319 -19.763 0.403 1.00 81.88 301 LYS A N 1
ATOM 2275 C CA . LYS A 1 301 ? 18.903 -20.095 0.610 1.00 81.88 301 LYS A CA 1
ATOM 2276 C C . LYS A 1 301 ? 18.186 -19.034 1.422 1.00 81.88 301 LYS A C 1
ATOM 2278 O O . LYS A 1 301 ? 18.811 -18.416 2.279 1.00 81.88 301 LYS A O 1
ATOM 2283 N N . ILE A 1 302 ? 16.884 -18.854 1.216 1.00 83.75 302 ILE A N 1
ATOM 2284 C CA . ILE A 1 302 ? 16.098 -17.945 2.061 1.00 83.75 302 ILE A CA 1
ATOM 2285 C C . ILE A 1 302 ? 16.035 -18.526 3.473 1.00 83.75 302 ILE A C 1
ATOM 2287 O O . ILE A 1 302 ? 15.649 -19.674 3.678 1.00 83.75 302 ILE A O 1
ATOM 2291 N N . SER A 1 303 ? 16.470 -17.730 4.446 1.00 82.94 303 SER A N 1
ATOM 2292 C CA . SER A 1 303 ? 16.484 -18.111 5.857 1.00 82.94 303 SER A CA 1
ATOM 2293 C C . SER A 1 303 ? 15.419 -17.397 6.675 1.00 82.94 303 SER A C 1
ATOM 2295 O O . SER A 1 303 ? 15.227 -17.765 7.821 1.00 82.94 303 SER A O 1
ATOM 2297 N N . GLY A 1 304 ? 14.767 -16.368 6.135 1.00 87.00 304 GLY A N 1
ATOM 2298 C CA . GLY A 1 304 ? 13.720 -15.607 6.812 1.00 87.00 304 GLY A CA 1
ATOM 2299 C C . GLY A 1 304 ? 13.487 -14.258 6.143 1.00 87.00 304 GLY A C 1
ATOM 2300 O O . GLY A 1 304 ? 14.211 -13.885 5.218 1.00 87.00 304 GLY A O 1
ATOM 2301 N N . ALA A 1 305 ? 12.508 -13.507 6.631 1.00 88.12 305 ALA A N 1
ATOM 2302 C CA . ALA A 1 305 ? 12.250 -12.155 6.156 1.00 88.12 305 ALA A CA 1
ATOM 2303 C C . ALA A 1 305 ? 11.783 -11.227 7.279 1.00 88.12 305 ALA A C 1
ATOM 2305 O O . ALA A 1 305 ? 11.339 -11.672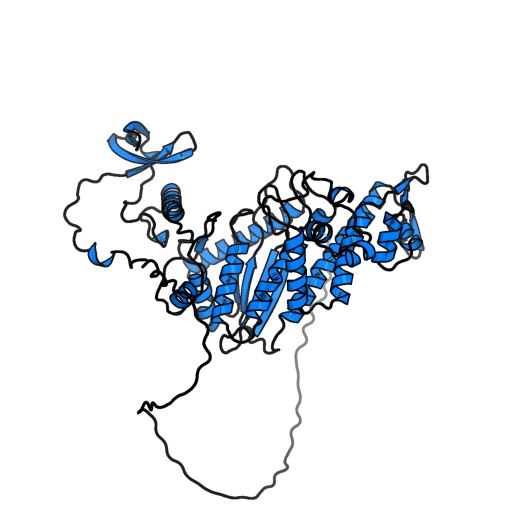 8.337 1.00 88.12 305 ALA A O 1
ATOM 2306 N N . LYS A 1 306 ? 11.902 -9.923 7.040 1.00 89.94 306 LYS A N 1
ATOM 2307 C CA . LYS A 1 306 ? 11.406 -8.872 7.921 1.00 89.94 306 LYS A CA 1
ATOM 2308 C C . LYS A 1 306 ? 10.725 -7.790 7.098 1.00 89.94 306 LYS A C 1
ATOM 2310 O O . LYS A 1 306 ? 11.297 -7.274 6.145 1.00 89.94 306 LYS A O 1
ATOM 2315 N N . ILE A 1 307 ? 9.526 -7.408 7.502 1.00 91.62 307 ILE A N 1
ATOM 2316 C CA . ILE A 1 307 ? 8.759 -6.315 6.919 1.00 91.62 307 ILE A CA 1
ATOM 2317 C C . ILE A 1 307 ? 8.801 -5.132 7.882 1.00 91.62 307 ILE A C 1
ATOM 2319 O O . ILE A 1 307 ? 8.497 -5.262 9.068 1.00 91.62 307 ILE A O 1
ATOM 2323 N N . GLN A 1 308 ? 9.184 -3.969 7.367 1.00 91.25 308 GLN A N 1
ATOM 2324 C CA . GLN A 1 308 ? 9.106 -2.696 8.074 1.00 91.25 308 GLN A CA 1
ATOM 2325 C C . GLN A 1 308 ? 8.147 -1.772 7.329 1.00 91.25 308 GLN A C 1
ATOM 2327 O O . GLN A 1 308 ? 8.239 -1.626 6.110 1.00 91.25 308 GLN A O 1
ATOM 2332 N N . THR A 1 309 ? 7.234 -1.140 8.057 1.00 91.62 309 THR A N 1
ATOM 2333 C CA . THR A 1 309 ? 6.262 -0.202 7.489 1.00 91.62 309 THR A CA 1
ATOM 2334 C C . THR A 1 309 ? 6.680 1.240 7.741 1.00 91.62 309 THR A C 1
ATOM 2336 O O . THR A 1 309 ? 7.216 1.570 8.797 1.00 91.62 309 THR A O 1
ATOM 2339 N N . LEU A 1 310 ? 6.423 2.114 6.773 1.00 87.94 310 LEU A N 1
ATOM 2340 C CA . LEU A 1 310 ? 6.811 3.522 6.776 1.00 87.94 310 LEU A CA 1
ATOM 2341 C C . LEU A 1 310 ? 5.597 4.390 6.422 1.00 87.94 310 LEU A C 1
ATOM 2343 O O . LEU A 1 310 ? 4.807 4.010 5.565 1.00 87.94 310 LEU A O 1
ATOM 2347 N N . LEU A 1 311 ? 5.479 5.579 7.023 1.00 85.06 311 LEU A N 1
ATOM 2348 C CA . LEU A 1 311 ? 4.525 6.628 6.612 1.00 85.06 311 LEU A CA 1
ATOM 2349 C C . LEU A 1 311 ? 3.068 6.146 6.440 1.00 85.06 311 LEU A C 1
ATOM 2351 O O . LEU A 1 311 ? 2.454 6.369 5.396 1.00 85.06 311 LEU A O 1
ATOM 2355 N N . TYR A 1 312 ? 2.540 5.473 7.461 1.00 89.38 312 TYR A N 1
ATOM 2356 C CA . TYR A 1 312 ? 1.162 4.985 7.487 1.00 89.38 312 TYR A CA 1
ATOM 2357 C C . TYR A 1 312 ? 0.146 6.137 7.605 1.00 89.38 312 TYR A C 1
ATOM 2359 O O . TYR A 1 312 ? 0.207 6.927 8.550 1.00 89.38 312 TYR A O 1
ATOM 2367 N N . GLU A 1 313 ? -0.798 6.239 6.667 1.00 89.44 313 GLU A N 1
ATOM 2368 C CA . GLU A 1 313 ? -1.790 7.324 6.606 1.00 89.44 313 GLU A CA 1
ATOM 2369 C C . GLU A 1 313 ? -2.954 7.108 7.594 1.00 89.44 313 GLU A C 1
ATOM 2371 O O . GLU A 1 313 ? -4.042 6.645 7.247 1.00 89.44 313 GLU A O 1
ATOM 2376 N N . GLN A 1 314 ? -2.747 7.462 8.861 1.00 90.56 314 GLN A N 1
ATOM 2377 C CA . GLN A 1 314 ? -3.761 7.271 9.906 1.00 90.56 314 GLN A CA 1
ATOM 2378 C C . GLN A 1 314 ? -5.032 8.108 9.687 1.00 90.56 314 GLN A C 1
ATOM 2380 O O . GLN A 1 314 ? -6.119 7.692 10.079 1.00 90.56 314 GLN A O 1
ATOM 2385 N N . SER A 1 315 ? -4.930 9.289 9.071 1.00 91.19 315 SER A N 1
ATOM 2386 C CA . SER A 1 315 ? -6.071 10.193 8.859 1.00 91.19 315 SER A CA 1
ATOM 2387 C C . SER A 1 315 ? -7.195 9.567 8.029 1.00 91.19 315 SER A C 1
ATOM 2389 O O . SER A 1 315 ? -8.364 9.832 8.314 1.00 91.19 315 SER A O 1
ATOM 2391 N N . ARG A 1 316 ? -6.867 8.651 7.106 1.00 93.00 316 ARG A N 1
ATOM 2392 C CA . ARG A 1 316 ? -7.835 7.940 6.250 1.00 93.00 316 ARG A CA 1
ATOM 2393 C C . ARG A 1 316 ? -8.866 7.098 7.011 1.00 93.00 316 ARG A C 1
ATOM 2395 O O . ARG A 1 316 ? -9.938 6.795 6.487 1.00 93.00 316 ARG A O 1
ATOM 2402 N N . VAL A 1 317 ? -8.559 6.712 8.249 1.00 95.62 317 VAL A N 1
ATOM 2403 C CA . VAL A 1 317 ? -9.481 5.946 9.103 1.00 95.62 317 VAL A CA 1
ATOM 2404 C C . VAL A 1 317 ? -10.742 6.748 9.412 1.00 95.62 317 VAL A C 1
ATOM 2406 O O . VAL A 1 317 ? -11.836 6.196 9.434 1.00 95.62 317 VAL A O 1
ATOM 2409 N N . VAL A 1 318 ? -10.585 8.051 9.651 1.00 95.31 318 VAL A N 1
ATOM 2410 C CA . VAL A 1 318 ? -11.657 8.921 10.160 1.00 95.31 318 VAL A CA 1
ATOM 2411 C C . VAL A 1 318 ? -12.151 9.925 9.123 1.00 95.31 318 VAL A C 1
ATOM 2413 O O . VAL A 1 318 ? -13.245 10.470 9.269 1.00 95.31 318 VAL A O 1
ATOM 2416 N N . GLN A 1 319 ? -11.353 10.172 8.081 1.00 90.12 319 GLN A N 1
ATOM 2417 C CA . GLN A 1 319 ? -11.634 11.135 7.024 1.00 90.12 319 GLN A CA 1
ATOM 2418 C C . GLN A 1 319 ? -11.372 10.518 5.654 1.00 90.12 319 GLN A C 1
ATOM 2420 O O . GLN A 1 319 ? -10.302 9.967 5.406 1.00 90.12 319 GLN A O 1
ATOM 2425 N N . CYS A 1 320 ? -12.328 10.658 4.741 1.00 88.12 320 CYS A N 1
ATOM 2426 C CA . CYS A 1 320 ? -12.189 10.190 3.368 1.00 88.12 320 CYS A CA 1
ATOM 2427 C C . CYS A 1 320 ? -12.623 11.278 2.379 1.00 88.12 320 CYS A C 1
ATOM 2429 O O . CYS A 1 320 ? -13.639 11.942 2.585 1.00 88.12 320 CYS A O 1
ATOM 2431 N N . ALA A 1 321 ? -11.849 11.472 1.308 1.00 86.38 321 ALA A N 1
ATOM 2432 C CA . ALA A 1 321 ? -12.204 12.403 0.244 1.00 86.38 321 ALA A CA 1
ATOM 2433 C C . ALA A 1 321 ? -13.333 11.838 -0.637 1.00 86.38 321 ALA A C 1
ATOM 2435 O O . ALA A 1 321 ? -13.505 10.625 -0.758 1.00 86.38 321 ALA A O 1
ATOM 2436 N N . GLU A 1 322 ? -14.102 12.720 -1.274 1.00 88.94 322 GLU A N 1
ATOM 2437 C CA . GLU A 1 322 ? -15.179 12.324 -2.185 1.00 88.94 322 GLU A CA 1
ATOM 2438 C C . GLU A 1 322 ? -14.653 11.431 -3.324 1.00 88.94 322 GLU A C 1
ATOM 2440 O O . GLU A 1 322 ? -13.630 11.729 -3.940 1.00 88.94 322 GLU A O 1
ATOM 2445 N N . GLY A 1 323 ? -15.340 10.314 -3.586 1.00 89.31 323 GLY A N 1
ATOM 2446 C CA . GLY A 1 323 ? -14.933 9.321 -4.588 1.00 89.31 323 GLY A CA 1
ATOM 2447 C C . GLY A 1 323 ? -13.863 8.313 -4.137 1.00 89.31 323 GLY A C 1
ATOM 2448 O O . GLY A 1 323 ? -13.607 7.347 -4.861 1.00 89.31 323 GLY A O 1
ATOM 2449 N N . GLU A 1 324 ? -13.272 8.481 -2.951 1.00 92.12 324 GLU A N 1
ATOM 2450 C CA . GLU A 1 324 ? -12.300 7.546 -2.367 1.00 92.12 324 GLU A CA 1
ATOM 2451 C C . GLU A 1 324 ? -12.951 6.539 -1.403 1.00 92.12 324 GLU A C 1
ATOM 2453 O O . GLU A 1 324 ? -14.134 6.638 -1.084 1.00 92.12 324 GLU A O 1
ATOM 2458 N N . ARG A 1 325 ? -12.191 5.548 -0.923 1.00 95.38 325 ARG A N 1
ATOM 2459 C CA . ARG A 1 325 ? -12.605 4.679 0.195 1.00 95.38 325 ARG A CA 1
ATOM 2460 C C . ARG A 1 325 ? -11.683 4.861 1.400 1.00 95.38 325 ARG A C 1
ATOM 2462 O O . ARG A 1 325 ? -10.543 5.324 1.269 1.00 95.38 325 ARG A O 1
ATOM 2469 N N . SER A 1 326 ? -12.170 4.446 2.570 1.00 96.31 326 SER A N 1
ATOM 2470 C CA . SER A 1 326 ? -11.278 4.076 3.673 1.00 96.31 326 SER A CA 1
ATOM 2471 C C . SER A 1 326 ? -10.544 2.762 3.336 1.00 96.31 326 SER A C 1
ATOM 2473 O O . SER A 1 326 ? -10.615 2.270 2.205 1.00 96.31 326 SER A O 1
ATOM 2475 N N . TYR A 1 327 ? -9.818 2.197 4.296 1.00 97.94 327 TYR A N 1
ATOM 2476 C CA . TYR A 1 327 ? -9.092 0.941 4.106 1.00 97.94 327 TYR A CA 1
ATOM 2477 C C . TYR A 1 327 ? -10.025 -0.219 3.746 1.00 97.94 327 TYR A C 1
ATOM 2479 O O . TYR A 1 327 ? -11.135 -0.323 4.278 1.00 97.94 327 TYR A O 1
ATOM 2487 N N . HIS A 1 328 ? -9.571 -1.093 2.843 1.00 98.25 328 HIS A N 1
ATOM 2488 C CA . HIS A 1 328 ? -10.409 -2.155 2.272 1.00 98.25 328 HIS A CA 1
ATOM 2489 C C . HIS A 1 328 ? -10.998 -3.081 3.335 1.00 98.25 328 HIS A C 1
ATOM 2491 O O . HIS A 1 328 ? -12.157 -3.474 3.214 1.00 98.25 328 HIS A O 1
ATOM 2497 N N . ILE A 1 329 ? -10.245 -3.370 4.399 1.00 98.56 329 ILE A N 1
ATOM 2498 C CA . ILE A 1 329 ? -10.653 -4.302 5.451 1.00 98.56 329 ILE A CA 1
ATOM 2499 C C . ILE A 1 329 ? -11.996 -3.940 6.100 1.00 98.56 329 ILE A C 1
ATOM 2501 O O . ILE A 1 329 ? -12.747 -4.836 6.473 1.00 98.56 329 ILE A O 1
ATOM 2505 N N . PHE A 1 330 ? -12.356 -2.655 6.191 1.00 98.44 330 PHE A N 1
ATOM 2506 C CA . PHE A 1 330 ? -13.656 -2.256 6.739 1.00 98.44 330 PHE A CA 1
ATOM 2507 C C . PHE A 1 330 ? -14.821 -2.727 5.860 1.00 98.44 330 PHE A C 1
ATOM 2509 O O . PHE A 1 330 ? -15.816 -3.243 6.368 1.00 98.44 330 PHE A O 1
ATOM 2516 N N . TYR A 1 331 ? -14.681 -2.583 4.542 1.00 98.06 331 TYR A N 1
ATOM 2517 C CA . TYR A 1 331 ? -15.681 -3.004 3.560 1.00 98.06 331 TYR A CA 1
ATOM 2518 C C . TYR A 1 331 ? -15.729 -4.531 3.462 1.00 98.06 331 TYR A C 1
ATOM 2520 O O . TYR A 1 331 ? -16.810 -5.115 3.475 1.00 98.06 331 TYR A O 1
ATOM 2528 N N . GLN A 1 332 ? -14.556 -5.168 3.465 1.00 98.38 332 GLN A N 1
ATOM 2529 C CA . GLN A 1 332 ? -14.403 -6.621 3.479 1.00 98.38 332 GLN A CA 1
ATOM 2530 C C . GLN A 1 332 ? -15.058 -7.247 4.714 1.00 98.38 332 GLN A C 1
ATOM 2532 O O . GLN A 1 332 ? -15.843 -8.180 4.581 1.00 98.38 332 GLN A O 1
ATOM 2537 N N . LEU A 1 333 ? -14.827 -6.694 5.909 1.00 98.25 333 LEU A N 1
ATOM 2538 C CA . LEU A 1 333 ? -15.463 -7.162 7.141 1.00 98.25 333 LEU A CA 1
ATOM 2539 C C . LEU A 1 333 ? -16.991 -7.030 7.070 1.00 98.25 333 LEU A C 1
ATOM 2541 O O . LEU A 1 333 ? -17.703 -7.976 7.397 1.00 98.25 333 LEU A O 1
ATOM 2545 N N . CYS A 1 334 ? -17.513 -5.886 6.619 1.00 97.19 334 CYS A N 1
ATOM 2546 C CA 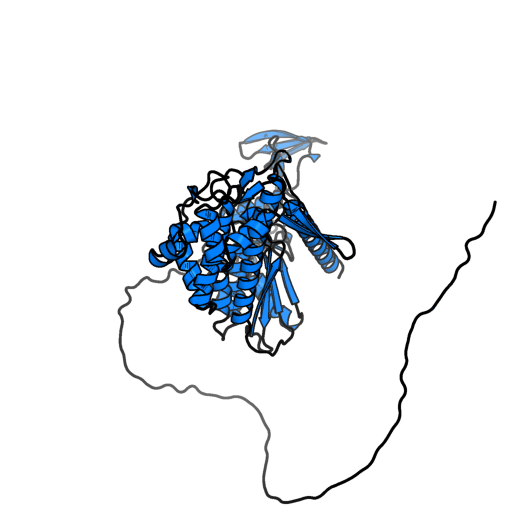. CYS A 1 334 ? -18.962 -5.679 6.530 1.00 97.19 334 CYS A CA 1
ATOM 2547 C C . CYS A 1 334 ? -19.636 -6.612 5.507 1.00 97.19 334 CYS A C 1
ATOM 2549 O O . CYS A 1 334 ? -20.772 -7.039 5.728 1.00 97.19 334 CYS A O 1
ATOM 2551 N N . ALA A 1 335 ? -18.952 -6.922 4.400 1.00 96.75 335 ALA A N 1
ATOM 2552 C CA . ALA A 1 335 ? -19.478 -7.749 3.317 1.00 96.75 335 ALA A CA 1
ATOM 2553 C C . ALA A 1 335 ? -19.309 -9.260 3.564 1.00 96.75 335 ALA A C 1
ATOM 2555 O O . ALA A 1 335 ? -20.220 -10.030 3.270 1.00 96.75 335 ALA A O 1
ATOM 2556 N N . GLY A 1 336 ? -18.157 -9.683 4.092 1.00 96.50 336 GLY A N 1
ATOM 2557 C CA . GLY A 1 336 ? -17.749 -11.089 4.173 1.00 96.50 336 GLY A CA 1
ATOM 2558 C C . GLY A 1 336 ? -17.819 -11.729 5.560 1.00 96.50 336 GLY A C 1
ATOM 2559 O O . GLY A 1 336 ? -17.630 -12.943 5.669 1.00 96.50 336 GLY A O 1
ATOM 2560 N N . ALA A 1 337 ? -18.083 -10.970 6.632 1.00 96.94 337 ALA A N 1
ATOM 2561 C CA . ALA A 1 337 ? -18.173 -11.548 7.973 1.00 96.94 337 ALA A CA 1
ATOM 2562 C C . ALA A 1 337 ? -19.288 -12.615 8.060 1.00 96.94 337 ALA A C 1
ATOM 2564 O O . ALA A 1 337 ? -20.445 -12.329 7.731 1.00 96.94 337 ALA A O 1
ATOM 2565 N N . PRO A 1 338 ? -18.992 -13.827 8.577 1.00 95.38 338 PRO A N 1
ATOM 2566 C CA . PRO A 1 338 ? -20.012 -14.832 8.851 1.00 95.38 338 PRO A CA 1
ATOM 2567 C C . PRO A 1 338 ? -21.080 -14.298 9.803 1.00 95.38 338 PRO A C 1
ATOM 2569 O O . PRO A 1 338 ? -20.788 -13.491 10.684 1.00 95.38 338 PRO A O 1
ATOM 2572 N N . ARG A 1 339 ? -22.309 -14.813 9.698 1.00 95.25 339 ARG A N 1
ATOM 2573 C CA . ARG A 1 339 ? -23.442 -14.362 10.523 1.00 95.25 339 ARG A CA 1
ATOM 2574 C C . ARG A 1 339 ? -23.141 -14.362 12.027 1.00 95.25 339 ARG A C 1
ATOM 2576 O O . ARG A 1 339 ? -23.492 -13.408 12.708 1.00 95.25 339 ARG A O 1
ATOM 2583 N N . THR A 1 340 ? -22.461 -15.392 12.525 1.00 95.44 340 THR A N 1
ATOM 2584 C CA . THR A 1 340 ? -22.063 -15.502 13.938 1.00 95.44 340 THR A CA 1
ATOM 2585 C C . THR A 1 340 ? -21.131 -14.370 14.367 1.00 95.44 340 THR A C 1
ATOM 2587 O O . THR A 1 340 ? -21.336 -13.766 15.416 1.00 95.44 340 THR A O 1
ATOM 2590 N N . LEU A 1 341 ? -20.138 -14.042 13.536 1.00 95.38 341 LEU A N 1
ATOM 2591 C CA . LEU A 1 341 ? -19.222 -12.929 13.775 1.00 95.38 341 LEU A CA 1
ATOM 2592 C C . LEU A 1 341 ? -19.953 -11.586 13.654 1.00 95.38 341 LEU A C 1
ATOM 2594 O O . LEU A 1 341 ? -19.762 -10.708 14.488 1.00 95.38 341 LEU A O 1
ATOM 2598 N N . ARG A 1 342 ? -20.839 -11.445 12.661 1.00 96.62 342 ARG A N 1
ATOM 2599 C CA . ARG A 1 342 ? -21.652 -10.242 12.449 1.00 96.62 342 ARG A CA 1
ATOM 2600 C C . ARG A 1 342 ? -22.521 -9.923 13.668 1.00 96.62 342 ARG A C 1
ATOM 2602 O O . ARG A 1 342 ? -22.547 -8.777 14.106 1.00 96.62 342 ARG A O 1
ATOM 2609 N N . GLU A 1 343 ? -23.184 -10.935 14.227 1.00 95.88 343 GLU A N 1
ATOM 2610 C CA . GLU A 1 343 ? -23.989 -10.823 15.450 1.00 95.88 343 GLU A CA 1
ATOM 2611 C C . GLU A 1 343 ? -23.110 -10.520 16.675 1.00 95.88 343 GLU A C 1
ATOM 2613 O O . GLU A 1 343 ? -23.443 -9.636 17.456 1.00 95.88 343 GLU A O 1
ATOM 2618 N N . LYS A 1 344 ? -21.950 -11.177 16.819 1.00 95.31 344 LYS A N 1
ATOM 2619 C CA . LYS A 1 344 ? -21.014 -10.935 17.934 1.00 95.31 344 LYS A CA 1
ATOM 2620 C C . LYS A 1 344 ? -20.451 -9.508 17.950 1.00 95.31 344 LYS A C 1
ATOM 2622 O O . LYS A 1 344 ? -20.238 -8.945 19.019 1.00 95.31 344 LYS A O 1
ATOM 2627 N N . LEU A 1 345 ? -20.195 -8.942 16.773 1.00 96.62 345 LEU A N 1
ATOM 2628 C CA . LEU A 1 345 ? -19.610 -7.612 16.592 1.00 96.62 345 LEU A CA 1
ATOM 2629 C C . LEU A 1 345 ? -20.656 -6.494 16.448 1.00 96.62 345 LEU A C 1
ATOM 2631 O O . LEU A 1 345 ? -20.289 -5.323 16.311 1.00 96.62 345 LEU A O 1
ATOM 2635 N N . ASN A 1 346 ? -21.947 -6.846 16.443 1.00 96.62 346 ASN A N 1
ATOM 2636 C CA . ASN A 1 346 ? -23.052 -5.949 16.109 1.00 96.62 346 ASN A CA 1
ATOM 2637 C C . ASN A 1 346 ? -22.783 -5.187 14.795 1.00 96.62 346 ASN A C 1
ATOM 2639 O O . ASN A 1 346 ? -22.895 -3.971 14.727 1.00 96.62 346 ASN A O 1
ATOM 2643 N N . LEU A 1 347 ? -22.351 -5.874 13.737 1.00 96.62 347 LEU A N 1
ATOM 2644 C CA . LEU A 1 347 ? -22.018 -5.195 12.481 1.00 96.62 347 LEU A CA 1
ATOM 2645 C C . LEU A 1 347 ? -23.274 -4.738 11.723 1.00 96.62 347 LEU A C 1
ATOM 2647 O O . LEU A 1 347 ? -24.215 -5.507 11.495 1.00 96.62 347 LEU A O 1
ATOM 2651 N N . LYS A 1 348 ? -23.224 -3.484 11.280 1.00 95.25 348 LYS A N 1
ATOM 2652 C CA . LYS A 1 348 ? -24.212 -2.801 10.444 1.00 95.25 348 LYS A CA 1
ATOM 2653 C C . LYS A 1 348 ? -23.771 -2.760 8.985 1.00 95.25 348 LYS A C 1
ATOM 2655 O O . LYS A 1 348 ? -22.671 -3.202 8.646 1.00 95.25 348 LYS A O 1
ATOM 2660 N N . ASP A 1 349 ? -24.636 -2.249 8.117 1.00 94.38 349 ASP A N 1
ATOM 2661 C CA . ASP A 1 349 ? -24.259 -2.028 6.727 1.00 94.38 349 ASP A CA 1
ATOM 2662 C C . ASP A 1 349 ? -23.291 -0.843 6.596 1.00 94.38 349 ASP A C 1
ATOM 2664 O O . ASP A 1 349 ? -23.271 0.088 7.402 1.00 94.38 349 ASP A O 1
ATOM 2668 N N . VAL A 1 350 ? -22.455 -0.874 5.554 1.00 94.50 350 VAL A N 1
ATOM 2669 C CA . VAL A 1 350 ? -21.355 0.088 5.341 1.00 94.50 350 VAL A CA 1
ATOM 2670 C C . VAL A 1 350 ? -21.843 1.547 5.355 1.00 94.50 350 VAL A C 1
ATOM 2672 O O . VAL A 1 350 ? -21.154 2.435 5.852 1.00 94.50 350 VAL A O 1
ATOM 2675 N N . ASN A 1 351 ? -23.042 1.805 4.833 1.00 94.25 351 ASN A N 1
ATOM 2676 C CA . ASN A 1 351 ? -23.656 3.135 4.768 1.00 94.25 351 ASN A CA 1
ATOM 2677 C C . ASN A 1 351 ? -24.113 3.681 6.137 1.00 94.25 351 ASN A C 1
ATOM 2679 O O . ASN A 1 351 ? -24.315 4.890 6.271 1.00 94.25 351 ASN A O 1
ATOM 2683 N N . GLU A 1 352 ? -24.248 2.826 7.151 1.00 95.25 352 GLU A N 1
ATOM 2684 C CA . GLU A 1 352 ? -24.640 3.207 8.512 1.00 95.25 352 GLU A CA 1
ATOM 2685 C C . GLU A 1 352 ? -23.454 3.686 9.361 1.00 95.25 352 GLU A C 1
ATOM 2687 O O . GLU A 1 352 ? -23.651 4.230 10.450 1.00 95.25 352 GLU A O 1
ATOM 2692 N N . TYR A 1 353 ? -22.220 3.516 8.879 1.00 97.12 353 TYR A N 1
ATOM 2693 C CA . TYR A 1 353 ? -21.016 3.961 9.574 1.00 97.12 353 TYR A CA 1
ATOM 2694 C C . TYR A 1 353 ? -20.543 5.327 9.071 1.00 97.12 353 TYR A C 1
ATOM 2696 O O . TYR A 1 353 ? -20.148 5.483 7.914 1.00 97.12 353 TYR A O 1
ATOM 2704 N N . LYS A 1 354 ? -20.493 6.317 9.974 1.00 95.94 354 LYS A N 1
ATOM 2705 C CA . LYS A 1 354 ? -20.065 7.699 9.681 1.00 95.94 354 LYS A CA 1
ATOM 2706 C C . LYS A 1 354 ? -18.645 7.809 9.123 1.00 95.94 354 LYS A C 1
ATOM 2708 O O . LYS A 1 354 ? -18.336 8.784 8.448 1.00 95.94 354 LYS A O 1
ATOM 2713 N N . TYR A 1 355 ? -17.759 6.858 9.415 1.00 96.38 355 TYR A N 1
ATOM 2714 C CA . TYR A 1 355 ? -16.408 6.845 8.841 1.00 96.38 355 TYR A CA 1
ATOM 2715 C C . TYR A 1 355 ? -16.358 6.293 7.409 1.00 96.38 355 TYR A C 1
ATOM 2717 O O . TYR A 1 355 ? -15.426 6.609 6.677 1.00 96.38 355 TYR A O 1
ATOM 2725 N N . LEU A 1 356 ? -17.363 5.524 6.975 1.00 95.75 356 LEU A N 1
ATOM 2726 C CA . LEU A 1 356 ? -17.379 4.896 5.648 1.00 95.75 356 LEU A CA 1
ATOM 2727 C C . LEU A 1 356 ? -18.324 5.586 4.653 1.00 95.75 356 LEU A C 1
ATOM 2729 O O . LEU A 1 356 ? -18.165 5.407 3.448 1.00 95.75 356 LEU A O 1
ATOM 2733 N N . ASN A 1 357 ? -19.285 6.386 5.126 1.00 93.56 357 ASN A N 1
ATOM 2734 C CA . ASN A 1 357 ? -20.304 7.029 4.285 1.00 93.56 357 ASN A CA 1
ATOM 2735 C C . ASN A 1 357 ? -19.977 8.466 3.831 1.00 93.56 357 ASN A C 1
ATOM 2737 O O . ASN A 1 357 ? -20.814 9.124 3.219 1.00 93.56 357 ASN A O 1
ATOM 2741 N N . GLN A 1 358 ? -18.756 8.949 4.080 1.00 90.44 358 GLN A N 1
ATOM 2742 C CA . GLN A 1 358 ? -18.344 10.330 3.775 1.00 90.44 358 GLN A CA 1
ATOM 2743 C C . GLN A 1 358 ? -18.111 10.584 2.280 1.00 90.44 358 GLN A C 1
ATOM 2745 O O . GLN A 1 358 ? -18.291 11.703 1.806 1.00 90.44 358 GLN A O 1
ATOM 2750 N N . SER A 1 359 ? -17.686 9.558 1.539 1.00 88.69 359 SER A N 1
ATOM 2751 C CA . SER A 1 359 ? -17.196 9.693 0.162 1.00 88.69 359 SER A CA 1
ATOM 2752 C C . SER A 1 359 ? -18.199 9.275 -0.914 1.00 88.69 359 SER A C 1
ATOM 2754 O O . SER A 1 359 ? -17.889 9.374 -2.102 1.00 88.69 359 SER A O 1
ATOM 2756 N N . ASN A 1 360 ? -19.371 8.763 -0.513 1.00 86.69 360 ASN A N 1
ATOM 2757 C CA . ASN A 1 360 ? -20.372 8.127 -1.381 1.00 86.69 360 ASN A CA 1
ATOM 2758 C C . ASN A 1 360 ? -19.836 6.964 -2.244 1.00 86.69 360 ASN A C 1
ATOM 2760 O O . ASN A 1 360 ? -20.479 6.564 -3.215 1.00 86.69 360 ASN A O 1
ATOM 2764 N N . CYS A 1 361 ? -18.679 6.394 -1.897 1.00 91.62 361 CYS A N 1
ATOM 2765 C CA . CYS A 1 361 ? -18.075 5.279 -2.615 1.00 91.62 361 CYS A CA 1
ATOM 2766 C C . CYS A 1 361 ? -17.993 4.039 -1.717 1.00 91.62 361 CYS A C 1
ATOM 2768 O O . CYS A 1 361 ? -17.129 3.934 -0.851 1.00 91.62 361 CYS A O 1
ATOM 2770 N N . TYR A 1 362 ? -18.871 3.068 -1.969 1.00 92.62 362 TYR A N 1
ATOM 2771 C CA . TYR A 1 362 ? -18.976 1.850 -1.155 1.00 92.62 362 TYR A CA 1
ATOM 2772 C C . TYR A 1 362 ? -18.358 0.611 -1.813 1.00 92.62 362 TYR A C 1
ATOM 2774 O O . TYR A 1 362 ? -17.977 -0.320 -1.115 1.00 92.62 362 TYR A O 1
ATOM 2782 N N . ALA A 1 363 ? -18.204 0.617 -3.139 1.00 92.81 363 ALA A N 1
ATOM 2783 C CA . ALA A 1 363 ? -17.722 -0.523 -3.915 1.00 92.81 363 ALA A CA 1
ATOM 2784 C C . ALA A 1 363 ? -16.657 -0.110 -4.942 1.00 92.81 363 ALA A C 1
ATOM 2786 O O . ALA A 1 363 ? -16.579 1.051 -5.365 1.00 92.81 363 ALA A O 1
ATOM 2787 N N . ILE A 1 364 ? -15.852 -1.084 -5.362 1.00 93.94 364 ILE A N 1
ATOM 2788 C CA . ILE A 1 364 ? -14.907 -0.970 -6.478 1.00 93.94 364 ILE A CA 1
ATOM 2789 C C . ILE A 1 364 ? -15.404 -1.873 -7.607 1.00 93.94 364 ILE A C 1
ATOM 2791 O O . ILE A 1 364 ? -15.852 -2.992 -7.370 1.00 93.94 364 ILE A O 1
ATOM 2795 N N . SER A 1 365 ? -15.351 -1.384 -8.846 1.00 92.50 365 SER A N 1
ATOM 2796 C CA . SER A 1 365 ? -15.792 -2.172 -9.997 1.00 92.50 365 SER A CA 1
ATOM 2797 C C . SER A 1 365 ? -14.912 -3.414 -10.164 1.00 92.50 365 SER A C 1
ATOM 2799 O O . SER A 1 365 ? -13.691 -3.303 -10.216 1.00 92.50 365 SER A O 1
ATOM 2801 N N . GLY A 1 366 ? -15.534 -4.592 -10.246 1.00 90.81 366 GLY A N 1
ATOM 2802 C CA . GLY A 1 366 ? -14.824 -5.860 -10.440 1.00 90.81 366 GLY A CA 1
ATOM 2803 C C . GLY A 1 366 ? -14.135 -6.426 -9.194 1.00 90.81 366 GLY A C 1
ATOM 2804 O O . GLY A 1 366 ? -13.390 -7.392 -9.328 1.00 90.81 366 GLY A O 1
ATOM 2805 N N . VAL A 1 367 ? -14.375 -5.861 -8.005 1.00 94.94 367 VAL A N 1
ATOM 2806 C CA . VAL A 1 367 ? -13.858 -6.382 -6.730 1.00 94.94 367 VAL A CA 1
ATOM 2807 C C . VAL A 1 367 ? -15.019 -6.868 -5.870 1.00 94.94 367 VAL A C 1
ATOM 2809 O O . VAL A 1 367 ? -15.957 -6.114 -5.613 1.00 94.94 367 VAL A O 1
ATOM 2812 N N . ASP A 1 368 ? -14.936 -8.114 -5.407 1.00 97.06 368 ASP A N 1
ATOM 2813 C CA . ASP A 1 368 ? -15.854 -8.686 -4.421 1.00 97.06 368 ASP A CA 1
ATOM 2814 C C . ASP A 1 368 ? -15.227 -8.601 -3.020 1.00 97.06 368 ASP A C 1
ATOM 2816 O O . ASP A 1 368 ? -14.346 -9.384 -2.666 1.00 97.06 368 ASP A O 1
ATOM 2820 N N . ASP A 1 369 ? -15.666 -7.628 -2.217 1.00 97.75 369 ASP A N 1
ATOM 2821 C CA . ASP A 1 369 ? -15.140 -7.420 -0.863 1.00 97.75 369 ASP A CA 1
ATOM 2822 C C . ASP A 1 369 ? -15.414 -8.626 0.072 1.00 97.75 369 ASP A C 1
ATOM 2824 O O . ASP A 1 369 ? -14.634 -8.860 0.997 1.00 97.75 369 ASP A O 1
ATOM 2828 N N . ALA A 1 370 ? -16.458 -9.433 -0.169 1.00 97.56 370 ALA A N 1
ATOM 2829 C CA . ALA A 1 370 ? -16.728 -10.630 0.631 1.00 97.56 370 ALA A CA 1
ATOM 2830 C C . ALA A 1 370 ? -15.738 -11.759 0.307 1.00 97.56 370 ALA A C 1
ATOM 2832 O O . ALA A 1 370 ? -15.187 -12.383 1.216 1.00 97.56 370 ALA A O 1
ATOM 2833 N N . GLU A 1 371 ? -15.443 -11.976 -0.977 1.00 97.81 371 GLU A N 1
ATOM 2834 C CA . GLU A 1 371 ? -14.386 -12.903 -1.398 1.00 97.81 371 GLU A CA 1
ATOM 2835 C C . GLU A 1 371 ? -13.018 -12.457 -0.859 1.00 97.81 371 GLU A C 1
ATOM 2837 O O . GLU A 1 371 ? -12.271 -13.263 -0.300 1.00 97.81 371 GLU A O 1
ATOM 2842 N N . GLN A 1 372 ? -12.708 -11.158 -0.943 1.00 97.88 372 GLN A N 1
ATOM 2843 C CA . GLN A 1 372 ? -11.456 -10.623 -0.404 1.00 97.88 372 GLN A CA 1
ATOM 2844 C C . GLN A 1 372 ? -11.334 -10.828 1.113 1.00 97.88 372 GLN A C 1
ATOM 2846 O O . GLN A 1 372 ? -10.245 -11.139 1.593 1.00 97.88 372 GLN A O 1
ATOM 2851 N N . PHE A 1 373 ? -12.429 -10.729 1.874 1.00 98.19 373 PHE A N 1
ATOM 2852 C CA . PHE A 1 373 ? -12.416 -11.038 3.308 1.00 98.19 373 PHE A CA 1
ATOM 2853 C C . PHE A 1 373 ? -12.015 -12.492 3.589 1.00 98.19 373 PHE A C 1
ATOM 2855 O O . PHE A 1 373 ? -11.220 -12.755 4.493 1.00 98.19 373 PHE A O 1
ATOM 2862 N N . HIS A 1 374 ? -12.520 -13.443 2.797 1.00 97.44 374 HIS A N 1
ATOM 2863 C CA . HIS A 1 374 ? -12.132 -14.848 2.924 1.00 97.44 374 HIS A CA 1
ATOM 2864 C C . HIS A 1 374 ? -10.643 -15.062 2.639 1.00 97.44 374 HIS A C 1
ATOM 2866 O O . HIS A 1 374 ? -9.984 -15.782 3.389 1.00 97.44 374 HIS A O 1
ATOM 2872 N N . ILE A 1 375 ? -10.097 -14.380 1.627 1.00 96.94 375 ILE A N 1
ATOM 2873 C CA . ILE A 1 375 ? -8.662 -14.419 1.311 1.00 96.94 375 ILE A CA 1
ATOM 2874 C C . ILE A 1 375 ? -7.828 -13.862 2.474 1.00 96.94 375 ILE A C 1
ATOM 2876 O O . ILE A 1 375 ? -6.787 -14.426 2.808 1.00 96.94 375 ILE A O 1
ATOM 2880 N N . VAL A 1 376 ? -8.273 -12.777 3.118 1.00 97.56 376 VAL A N 1
ATOM 2881 C CA . VAL A 1 376 ? -7.594 -12.221 4.302 1.00 97.56 376 VAL A CA 1
ATOM 2882 C C . VAL A 1 376 ? -7.615 -13.209 5.463 1.00 97.56 376 VAL A C 1
ATOM 2884 O O . VAL A 1 376 ? -6.593 -13.379 6.122 1.00 97.56 376 VAL A O 1
ATOM 2887 N N . LYS A 1 377 ? -8.744 -13.885 5.701 1.00 96.62 377 LYS A N 1
ATOM 2888 C CA . LYS A 1 377 ? -8.849 -14.890 6.762 1.00 96.62 377 LYS A CA 1
ATOM 2889 C C . LYS A 1 377 ? -7.901 -16.071 6.521 1.00 96.62 377 LYS A C 1
ATOM 2891 O O . LYS A 1 377 ? -7.126 -16.407 7.407 1.00 96.62 377 LYS A O 1
ATOM 2896 N N . GLU A 1 378 ? -7.880 -16.617 5.302 1.00 95.75 378 GLU A N 1
ATOM 2897 C CA . GLU A 1 378 ? -6.926 -17.671 4.915 1.00 95.75 378 GLU A CA 1
ATOM 2898 C C . GLU A 1 378 ? -5.474 -17.202 5.103 1.00 95.75 378 GLU A C 1
ATOM 2900 O O . GLU A 1 378 ? -4.626 -17.941 5.598 1.00 95.75 378 GLU A O 1
ATOM 2905 N N . ALA A 1 379 ? -5.172 -15.955 4.735 1.00 95.31 379 ALA A N 1
ATOM 2906 C CA . ALA A 1 379 ? -3.841 -15.397 4.919 1.00 95.31 379 ALA A CA 1
ATOM 2907 C C . ALA A 1 379 ? -3.452 -15.287 6.404 1.00 95.31 379 ALA A C 1
ATOM 2909 O O . ALA A 1 379 ? -2.312 -15.606 6.737 1.00 95.31 379 ALA A O 1
ATOM 2910 N N . LEU A 1 380 ? -4.377 -14.879 7.285 1.00 96.00 380 LEU A N 1
ATOM 2911 C CA . LEU A 1 380 ? -4.169 -14.829 8.741 1.00 96.00 380 LEU A CA 1
ATOM 2912 C C . LEU A 1 380 ? -3.878 -16.220 9.324 1.00 96.00 380 LEU A C 1
ATOM 2914 O O . LEU A 1 380 ? -2.977 -16.346 10.155 1.00 96.00 380 LEU A O 1
ATOM 2918 N N . ASP A 1 381 ? -4.571 -17.254 8.839 1.00 94.12 381 ASP A N 1
ATOM 2919 C CA . ASP A 1 381 ? -4.319 -18.649 9.224 1.00 94.12 381 ASP A CA 1
ATOM 2920 C C . ASP A 1 381 ? -2.905 -19.102 8.807 1.00 94.12 381 ASP A C 1
ATOM 2922 O O . ASP A 1 381 ? -2.186 -19.731 9.589 1.00 94.12 381 ASP A O 1
ATOM 2926 N N . ILE A 1 382 ? -2.476 -18.743 7.588 1.00 90.38 382 ILE A N 1
ATOM 2927 C CA . ILE A 1 382 ? -1.147 -19.086 7.051 1.00 90.38 382 ILE A CA 1
ATOM 2928 C C . ILE A 1 382 ? -0.024 -18.434 7.862 1.00 90.38 382 ILE A C 1
ATOM 2930 O O . ILE A 1 382 ? 0.980 -19.089 8.115 1.00 90.38 382 ILE A O 1
ATOM 2934 N N . VAL A 1 383 ? -0.188 -17.179 8.298 1.00 90.44 383 VAL A N 1
ATOM 2935 C CA . VAL A 1 383 ? 0.803 -16.491 9.154 1.00 90.44 383 VAL A CA 1
ATOM 2936 C C . VAL A 1 383 ? 0.639 -16.813 10.645 1.00 90.44 383 VAL A C 1
ATOM 2938 O O . VAL A 1 383 ? 1.186 -16.115 11.500 1.00 90.44 383 VAL A O 1
ATOM 2941 N N . HIS A 1 384 ? -0.119 -17.866 10.961 1.00 91.25 384 HIS A N 1
ATOM 2942 C CA . HIS A 1 384 ? -0.285 -18.424 12.301 1.00 91.25 384 HIS A CA 1
ATOM 2943 C C . HIS A 1 384 ? -0.903 -17.467 13.334 1.00 91.25 384 HIS A C 1
ATOM 2945 O O . HIS A 1 384 ? -0.600 -17.560 14.526 1.00 91.25 384 HIS A O 1
ATOM 2951 N N . VAL A 1 385 ? -1.799 -16.570 12.908 1.00 94.75 385 VAL A N 1
ATOM 2952 C CA . VAL A 1 385 ? -2.624 -15.785 13.839 1.00 94.75 385 VAL A CA 1
ATOM 2953 C C . VAL A 1 385 ? -3.765 -16.669 14.341 1.00 94.75 385 VAL A C 1
ATOM 2955 O O . VAL A 1 385 ? -4.543 -17.194 13.545 1.00 94.75 385 VAL A O 1
ATOM 2958 N N . SER A 1 386 ? -3.862 -16.841 15.662 1.00 96.38 386 SER A N 1
ATOM 2959 C CA . SER A 1 386 ? -4.861 -17.717 16.285 1.00 96.38 386 SER A CA 1
ATOM 2960 C C . SER A 1 386 ? -6.295 -17.241 16.020 1.00 96.38 386 SER A C 1
ATOM 2962 O O . SER A 1 386 ? -6.524 -16.048 15.844 1.00 96.38 386 SER A O 1
ATOM 2964 N N . GLU A 1 387 ? -7.282 -18.143 16.032 1.00 95.06 387 GLU A N 1
ATOM 2965 C CA . GLU A 1 387 ? -8.691 -17.754 15.835 1.00 95.06 387 GLU A CA 1
ATOM 2966 C C . GLU A 1 387 ? -9.166 -16.721 16.874 1.00 95.06 387 GLU A C 1
ATOM 2968 O O . GLU A 1 387 ? -9.893 -15.792 16.529 1.00 95.06 387 GLU A O 1
ATOM 2973 N N . GLU A 1 388 ? -8.710 -16.830 18.127 1.00 95.75 388 GLU A N 1
ATOM 2974 C CA . GLU A 1 388 ? -9.008 -15.865 19.196 1.00 95.75 388 GLU A CA 1
ATOM 2975 C C . GLU A 1 388 ? -8.429 -14.475 18.889 1.00 95.75 388 GLU A C 1
ATOM 2977 O O . GLU A 1 388 ? -9.107 -13.451 19.037 1.00 95.75 388 GLU A O 1
ATOM 2982 N N . ASP A 1 389 ? -7.188 -14.432 18.404 1.00 97.06 389 ASP A N 1
ATOM 2983 C CA . ASP A 1 389 ? -6.558 -13.183 17.994 1.00 97.06 389 ASP A CA 1
ATOM 2984 C C . ASP A 1 389 ? -7.233 -12.600 16.743 1.00 97.06 389 ASP A C 1
ATOM 2986 O O . ASP A 1 389 ? -7.430 -11.389 16.668 1.00 97.06 389 ASP A O 1
ATOM 2990 N N . GLN A 1 390 ? -7.644 -13.430 15.777 1.00 97.19 390 GLN A N 1
ATOM 2991 C CA . GLN A 1 390 ? -8.398 -12.974 14.603 1.00 97.19 390 GLN A CA 1
ATOM 2992 C C . GLN A 1 390 ? -9.730 -12.340 15.012 1.00 97.19 390 GLN A C 1
ATOM 2994 O O . GLN A 1 390 ? -10.077 -11.257 14.539 1.00 97.19 390 GLN A O 1
ATOM 2999 N N . GLU A 1 391 ? -10.471 -12.967 15.927 1.00 95.88 391 GLU A N 1
ATOM 3000 C CA . GLU A 1 391 ? -11.697 -12.377 16.466 1.00 95.88 391 GLU A CA 1
ATOM 3001 C C . GLU A 1 391 ? -11.427 -11.046 17.174 1.00 95.88 391 GLU A C 1
ATOM 3003 O O . GLU A 1 391 ? -12.197 -10.099 17.005 1.00 95.88 391 GLU A O 1
ATOM 3008 N N . SER A 1 392 ? -10.315 -10.941 17.906 1.00 97.06 392 SER A N 1
ATOM 3009 C CA . SER A 1 392 ? -9.887 -9.698 18.557 1.00 97.06 392 SER A CA 1
ATOM 3010 C C . SER A 1 392 ? -9.537 -8.605 17.539 1.00 97.06 392 SER A C 1
ATOM 3012 O O . SER A 1 392 ? -9.942 -7.453 17.703 1.00 97.06 392 SER A O 1
ATOM 3014 N N . VAL A 1 393 ? -8.864 -8.958 16.437 1.00 98.12 393 VAL A N 1
ATOM 3015 C CA . VAL A 1 393 ? -8.590 -8.056 15.304 1.00 98.12 393 VAL A CA 1
ATOM 3016 C C . VAL A 1 393 ? -9.900 -7.517 14.725 1.00 98.12 393 VAL A C 1
ATOM 3018 O O . VAL A 1 393 ? -10.059 -6.303 14.573 1.00 98.12 393 VAL A O 1
ATOM 3021 N N . PHE A 1 394 ? -10.869 -8.393 14.449 1.00 98.25 394 PHE A N 1
ATOM 3022 C CA . PHE A 1 394 ? -12.167 -7.984 13.907 1.00 98.25 394 PHE A CA 1
ATOM 3023 C C . PHE A 1 394 ? -12.993 -7.166 14.911 1.00 98.25 394 PHE A C 1
ATOM 3025 O O . PHE A 1 394 ? -13.684 -6.226 14.510 1.00 98.25 394 PHE A O 1
ATOM 3032 N N . ALA A 1 395 ? -12.874 -7.448 16.211 1.00 98.12 395 ALA A N 1
ATOM 3033 C CA . ALA A 1 395 ? -13.485 -6.646 17.267 1.00 98.12 395 ALA A CA 1
ATOM 3034 C C . ALA A 1 395 ? -12.921 -5.222 17.322 1.00 98.12 395 ALA A C 1
ATOM 3036 O O . ALA A 1 395 ? -13.693 -4.268 17.425 1.00 98.12 395 ALA A O 1
ATOM 3037 N N . MET A 1 396 ? -11.604 -5.051 17.175 1.00 98.44 396 MET A N 1
ATOM 3038 C CA . MET A 1 396 ? -10.983 -3.723 17.110 1.00 98.44 396 MET A CA 1
ATOM 3039 C C . MET A 1 396 ? -11.414 -2.939 15.865 1.00 98.44 396 MET A C 1
ATOM 3041 O O . MET A 1 396 ? -11.679 -1.740 15.961 1.00 98.44 396 MET A O 1
ATOM 3045 N N . LEU A 1 397 ? -11.564 -3.598 14.712 1.00 98.38 397 LEU A N 1
ATOM 3046 C CA . LEU A 1 397 ? -12.118 -2.966 13.507 1.00 98.38 397 LEU A CA 1
ATOM 3047 C C . LEU A 1 397 ? -13.560 -2.496 13.721 1.00 98.38 397 LEU A C 1
ATOM 3049 O O . LEU A 1 397 ? -13.888 -1.349 13.415 1.00 98.38 397 LEU A O 1
ATOM 3053 N N . ALA A 1 398 ? -14.411 -3.357 14.284 1.00 98.44 398 ALA A N 1
ATOM 3054 C CA . ALA A 1 398 ? -15.788 -3.004 14.612 1.00 98.44 398 ALA A CA 1
ATOM 3055 C C . ALA A 1 398 ? -15.845 -1.851 15.628 1.00 98.44 398 ALA A C 1
ATOM 3057 O O . ALA A 1 398 ? -16.652 -0.936 15.468 1.00 98.44 398 ALA A O 1
ATOM 3058 N N . ALA A 1 399 ? -14.954 -1.833 16.625 1.00 98.38 399 ALA A N 1
ATOM 3059 C CA . ALA A 1 399 ? -14.860 -0.745 17.595 1.00 98.38 399 ALA A CA 1
ATOM 3060 C C . ALA A 1 399 ? -14.533 0.594 16.917 1.00 98.38 399 ALA A C 1
ATOM 3062 O O . ALA A 1 399 ? -15.149 1.604 17.246 1.00 98.38 399 ALA A O 1
ATOM 3063 N N . VAL A 1 400 ? -13.628 0.611 15.931 1.00 98.56 400 VAL A N 1
ATOM 3064 C CA . VAL A 1 400 ? -13.322 1.814 15.135 1.00 98.56 400 VAL A CA 1
ATOM 3065 C C . VAL A 1 400 ? -14.547 2.296 14.351 1.00 98.56 400 VAL A C 1
ATOM 3067 O O . VAL A 1 400 ? -14.846 3.491 14.356 1.00 98.56 400 VAL A O 1
ATOM 3070 N N . LEU A 1 401 ? -15.298 1.388 13.724 1.00 98.25 401 LEU A N 1
ATOM 3071 C CA . LEU A 1 401 ? -16.528 1.739 13.005 1.00 98.25 401 LEU A CA 1
ATOM 3072 C C . LEU A 1 401 ? -17.592 2.329 13.940 1.00 98.25 401 LEU A C 1
ATOM 3074 O O . LEU A 1 401 ? -18.181 3.373 13.646 1.00 98.25 401 LEU A O 1
ATOM 3078 N N . TRP A 1 402 ? -17.794 1.701 15.099 1.00 98.31 402 TRP A N 1
ATOM 3079 C CA . TRP A 1 402 ? -18.738 2.156 16.114 1.00 98.31 402 TRP A CA 1
ATOM 3080 C C . TRP A 1 402 ? -18.322 3.475 16.777 1.00 98.31 402 TRP A C 1
ATOM 3082 O O . TRP A 1 402 ? -19.182 4.329 17.009 1.00 98.31 402 TRP A O 1
ATOM 3092 N N . LEU A 1 403 ? -17.020 3.702 16.995 1.00 98.00 403 LEU A N 1
ATOM 3093 C CA . LEU A 1 403 ? -16.475 4.989 17.445 1.00 98.00 403 LEU A CA 1
ATOM 3094 C C . LEU A 1 403 ? -16.892 6.115 16.500 1.00 98.00 403 LEU A C 1
ATOM 3096 O O . LEU A 1 403 ? -17.294 7.182 16.957 1.00 98.00 403 LEU A O 1
ATOM 3100 N N . GLY A 1 404 ? -16.881 5.873 15.187 1.00 97.06 404 GLY A N 1
ATOM 3101 C CA . GLY A 1 404 ? -17.340 6.845 14.197 1.00 97.06 404 GLY A CA 1
ATOM 3102 C C . GLY A 1 404 ? -18.757 7.347 14.457 1.00 97.06 404 GLY A C 1
ATOM 3103 O O . GLY A 1 404 ? -19.010 8.546 14.306 1.00 97.06 404 GLY A O 1
ATOM 3104 N N . ASN A 1 405 ? -19.641 6.467 14.931 1.00 97.69 405 ASN A N 1
ATOM 3105 C CA . ASN A 1 405 ? -21.064 6.735 15.117 1.00 97.69 405 ASN A CA 1
ATOM 3106 C C . ASN A 1 405 ? -21.417 7.460 16.421 1.00 97.69 405 ASN A C 1
ATOM 3108 O O . ASN A 1 405 ? -22.466 8.114 16.451 1.00 97.69 405 ASN A O 1
ATOM 3112 N N . ILE A 1 406 ? -20.539 7.436 17.436 1.00 97.44 406 ILE A N 1
ATOM 3113 C CA . ILE A 1 406 ? -20.759 8.149 18.703 1.00 97.44 406 ILE A CA 1
ATOM 3114 C C . ILE A 1 406 ? -21.128 9.610 18.432 1.00 97.44 406 ILE A C 1
ATOM 3116 O O . ILE A 1 406 ? -20.483 10.326 17.655 1.00 97.44 406 ILE A O 1
ATOM 3120 N N . SER A 1 407 ? -22.206 10.032 19.084 1.00 95.75 407 SER A N 1
ATOM 3121 C CA . SER A 1 407 ? -22.722 11.394 19.044 1.00 95.75 407 SER A CA 1
ATOM 3122 C C . SER A 1 407 ? -22.575 12.034 20.423 1.00 95.75 407 SER A C 1
ATOM 3124 O O . SER A 1 407 ? -22.421 11.344 21.431 1.00 95.75 407 SER A O 1
ATOM 3126 N N . PHE A 1 408 ? -22.605 13.361 20.466 1.00 96.31 408 PHE A N 1
ATOM 3127 C CA . PHE A 1 408 ? -22.358 14.142 21.673 1.00 96.31 408 PHE A CA 1
ATOM 3128 C C . PHE A 1 408 ? -23.525 15.092 21.938 1.00 96.31 408 PHE A C 1
ATOM 3130 O O . PHE A 1 408 ? -24.032 15.713 21.003 1.00 96.31 408 PHE A O 1
ATOM 3137 N N . ASN A 1 409 ? -23.914 15.232 23.205 1.00 95.00 409 ASN A N 1
ATOM 3138 C CA . ASN A 1 409 ? -24.920 16.195 23.653 1.00 95.00 409 ASN A CA 1
ATOM 3139 C C . ASN A 1 409 ? -24.255 17.330 24.430 1.00 95.00 409 ASN A C 1
ATOM 3141 O O . ASN A 1 409 ? -23.388 17.083 25.263 1.00 95.00 409 ASN A O 1
ATOM 3145 N N . MET A 1 410 ? -24.690 18.568 24.186 1.00 92.75 410 MET A N 1
ATOM 3146 C CA . MET A 1 410 ? -24.243 19.723 24.968 1.00 92.75 410 MET A CA 1
ATOM 3147 C C . MET A 1 410 ? -24.844 19.686 26.374 1.00 92.75 410 MET A C 1
ATOM 3149 O O . MET A 1 410 ? -26.047 19.474 26.525 1.00 92.75 410 MET A O 1
ATOM 3153 N N . ILE A 1 411 ? -24.006 19.913 27.384 1.00 92.75 411 ILE A N 1
ATOM 3154 C CA . ILE A 1 411 ? -24.389 19.834 28.803 1.00 92.75 411 ILE A CA 1
ATOM 3155 C C . ILE A 1 411 ? -24.415 21.194 29.509 1.00 92.75 411 ILE A C 1
ATOM 3157 O O . ILE A 1 411 ? -24.975 21.304 30.599 1.00 92.75 411 ILE A O 1
ATOM 3161 N N . ASP A 1 412 ? -23.829 22.233 28.913 1.00 89.19 412 ASP A N 1
ATOM 3162 C CA . ASP A 1 412 ? -23.820 23.586 29.465 1.00 89.19 412 ASP A CA 1
ATOM 3163 C C . ASP A 1 412 ? -23.729 24.679 28.385 1.00 89.19 412 ASP A C 1
ATOM 3165 O O . ASP A 1 412 ? -23.614 24.412 27.187 1.00 89.19 412 ASP A O 1
ATOM 3169 N N . ASN A 1 413 ? -23.797 25.936 28.834 1.00 85.56 413 ASN A N 1
ATOM 3170 C CA . ASN A 1 413 ? -23.727 27.127 27.981 1.00 85.56 413 ASN A CA 1
ATOM 3171 C C . ASN A 1 413 ? -22.306 27.426 27.465 1.00 85.56 413 ASN A C 1
ATOM 3173 O O . ASN A 1 413 ? -22.134 28.343 26.664 1.00 85.56 413 ASN A O 1
ATOM 3177 N N . GLU A 1 414 ? -21.292 26.689 27.926 1.00 84.19 414 GLU A N 1
ATOM 3178 C CA . GLU A 1 414 ? -19.893 26.816 27.495 1.00 84.19 414 GLU A CA 1
ATOM 3179 C C . GLU A 1 414 ? -19.564 25.832 26.352 1.00 84.19 414 GLU A C 1
ATOM 3181 O O . GLU A 1 414 ? -18.412 25.698 25.942 1.00 84.19 414 GLU A O 1
ATOM 3186 N N . ASN A 1 415 ? -20.597 25.198 25.777 1.00 88.06 415 ASN A N 1
ATOM 3187 C CA . ASN A 1 415 ? -20.525 24.196 24.711 1.00 88.06 415 ASN A CA 1
ATOM 3188 C C . ASN A 1 415 ? -19.749 22.931 25.103 1.00 88.06 415 ASN A C 1
ATOM 3190 O O . ASN A 1 415 ? -19.225 22.240 24.218 1.00 88.06 415 ASN A O 1
ATOM 3194 N N . HIS A 1 416 ? -19.661 22.610 26.398 1.00 93.50 416 HIS A N 1
ATOM 3195 C CA . HIS A 1 416 ? -19.133 21.317 26.813 1.00 93.50 416 HIS A CA 1
ATOM 3196 C C . HIS A 1 416 ? -20.102 20.202 26.450 1.00 93.50 416 HIS A C 1
ATOM 3198 O O . HIS A 1 416 ? -21.320 20.407 26.404 1.00 93.50 416 HIS A O 1
ATOM 3204 N N . VAL A 1 417 ? -19.556 19.014 26.206 1.00 95.00 417 VAL A N 1
ATOM 3205 C CA . VAL A 1 417 ? -20.340 17.869 25.758 1.00 95.00 417 VAL A CA 1
ATOM 3206 C C . VAL A 1 417 ? -20.104 16.620 26.588 1.00 95.00 417 VAL A C 1
ATOM 3208 O O . VAL A 1 417 ? -19.042 16.447 27.178 1.00 95.00 417 VAL A O 1
ATOM 3211 N N . GLU A 1 418 ? -21.097 15.736 26.570 1.00 94.94 418 GLU A N 1
ATOM 3212 C CA . GLU A 1 418 ? -20.985 14.344 27.003 1.00 94.94 418 GLU A CA 1
ATOM 3213 C C . GLU A 1 418 ? -21.380 13.402 25.862 1.00 94.94 418 GLU A C 1
ATOM 3215 O O . GLU A 1 418 ? -22.230 13.739 25.027 1.00 94.94 418 GLU A O 1
ATOM 3220 N N . ALA A 1 419 ? -20.759 12.222 25.807 1.00 94.62 419 ALA A N 1
ATOM 3221 C CA . ALA A 1 419 ? -21.142 11.201 24.842 1.00 94.62 419 ALA A CA 1
ATOM 3222 C C . ALA A 1 419 ? -22.567 10.718 25.133 1.00 94.62 419 ALA A C 1
ATOM 3224 O O . ALA A 1 419 ? -22.936 10.449 26.280 1.00 94.62 419 ALA A O 1
ATOM 3225 N N . VAL A 1 420 ? -23.374 10.591 24.081 1.00 93.94 420 VAL A N 1
ATOM 3226 C CA . VAL A 1 420 ? -24.716 10.021 24.196 1.00 93.94 420 VAL A CA 1
ATOM 3227 C C . VAL A 1 420 ? -24.578 8.544 24.546 1.00 93.94 420 VAL A C 1
ATOM 3229 O O . VAL A 1 420 ? -23.891 7.799 23.851 1.00 93.94 420 VAL A O 1
ATOM 3232 N N . ALA A 1 421 ? -25.240 8.115 25.621 1.00 91.69 421 ALA A N 1
ATOM 3233 C CA . ALA A 1 421 ? -25.299 6.715 26.030 1.00 91.69 421 ALA A CA 1
ATOM 3234 C C . ALA A 1 421 ? -26.263 5.918 25.133 1.00 91.69 421 ALA A C 1
ATOM 3236 O O . ALA A 1 421 ? -27.299 5.431 25.583 1.00 91.69 421 ALA A O 1
ATOM 3237 N N . ASP A 1 422 ? -25.938 5.852 23.844 1.00 93.25 422 ASP A N 1
ATOM 3238 C CA . ASP A 1 422 ? -26.660 5.095 22.830 1.00 93.25 422 ASP A CA 1
ATOM 3239 C C . ASP A 1 422 ? -25.975 3.753 22.521 1.00 93.25 422 ASP A C 1
ATOM 3241 O O . ASP A 1 422 ? -24.975 3.366 23.133 1.00 93.25 422 ASP A O 1
ATOM 3245 N N . GLU A 1 423 ? -26.539 3.035 21.552 1.00 95.56 423 GLU A N 1
ATOM 3246 C CA . GLU A 1 423 ? -26.004 1.775 21.037 1.00 95.56 423 GLU A CA 1
ATOM 3247 C C . GLU A 1 423 ? -24.515 1.877 20.656 1.00 95.56 423 GLU A C 1
ATOM 3249 O O . GLU A 1 423 ? -23.754 0.945 20.912 1.00 95.56 423 GLU A O 1
ATOM 3254 N N . SER A 1 424 ? -24.073 3.008 20.095 1.00 96.38 424 SER A N 1
ATOM 3255 C CA . SER A 1 424 ? -22.694 3.181 19.631 1.00 96.38 424 SER A CA 1
ATOM 3256 C C . SER A 1 424 ? -21.721 3.167 20.805 1.00 96.38 424 SER A C 1
ATOM 3258 O O . SER A 1 424 ? -20.739 2.429 20.776 1.00 96.38 424 SER A O 1
ATOM 3260 N N . LEU A 1 425 ? -22.003 3.938 21.861 1.00 96.88 425 LEU A N 1
ATOM 3261 C CA . LEU A 1 425 ? -21.139 3.997 23.043 1.00 96.88 425 LEU A CA 1
ATOM 3262 C C . LEU A 1 425 ? -21.062 2.637 23.756 1.00 96.88 425 LEU A C 1
ATOM 3264 O O . LEU A 1 425 ? -19.981 2.226 24.179 1.00 96.88 425 LEU A O 1
ATOM 3268 N N . ILE A 1 426 ? -22.195 1.933 23.861 1.00 97.12 426 ILE A N 1
ATOM 3269 C CA . ILE A 1 426 ? -22.277 0.605 24.486 1.00 97.12 426 ILE A CA 1
ATOM 3270 C C . ILE A 1 426 ? -21.450 -0.415 23.698 1.00 97.12 426 ILE A C 1
ATOM 3272 O O . ILE A 1 426 ? -20.637 -1.125 24.290 1.00 97.12 426 ILE A O 1
ATOM 3276 N N . ASN A 1 427 ? -21.607 -0.448 22.372 1.00 97.44 427 ASN A N 1
ATOM 3277 C CA . ASN A 1 427 ? -20.868 -1.371 21.515 1.00 97.44 427 ASN A CA 1
ATOM 3278 C C . ASN A 1 427 ? -19.359 -1.128 21.574 1.00 97.44 427 ASN A C 1
ATOM 3280 O O . ASN A 1 427 ? -18.598 -2.083 21.714 1.00 97.44 427 ASN A O 1
ATOM 3284 N N . VAL A 1 428 ? -18.909 0.131 21.530 1.00 97.88 428 VAL A N 1
ATOM 3285 C CA . VAL A 1 428 ? -17.476 0.444 21.659 1.00 97.88 428 VAL A CA 1
ATOM 3286 C C . VAL A 1 428 ? -16.929 -0.027 23.005 1.00 97.88 428 VAL A C 1
ATOM 3288 O O . VAL A 1 428 ? -15.888 -0.679 23.038 1.00 97.88 428 VAL A O 1
ATOM 3291 N N . ALA A 1 429 ? -17.623 0.272 24.106 1.00 97.31 429 ALA A N 1
ATOM 3292 C CA . ALA A 1 429 ? -17.179 -0.118 25.442 1.00 97.31 429 ALA A CA 1
ATOM 3293 C C . ALA A 1 429 ? -17.063 -1.646 25.581 1.00 97.31 429 ALA A C 1
ATOM 3295 O O . ALA A 1 429 ? -16.048 -2.151 26.057 1.00 97.31 429 ALA A O 1
ATOM 3296 N N . GLN A 1 430 ? -18.055 -2.389 25.077 1.00 96.62 430 GLN A N 1
ATOM 3297 C CA . GLN A 1 430 ? -18.040 -3.851 25.082 1.00 96.62 430 GLN A CA 1
ATOM 3298 C C . GLN A 1 430 ? -16.896 -4.430 24.237 1.00 96.62 430 GLN A C 1
ATOM 3300 O O . GLN A 1 430 ? -16.224 -5.355 24.688 1.00 96.62 430 GLN A O 1
ATOM 3305 N N . LEU A 1 431 ? -16.665 -3.899 23.032 1.00 96.94 431 LEU A N 1
ATOM 3306 C CA . LEU A 1 431 ? -15.633 -4.399 22.117 1.00 96.94 431 LEU A CA 1
ATOM 3307 C C . LEU A 1 431 ? -14.212 -4.102 22.611 1.00 96.94 431 LEU A C 1
ATOM 3309 O O . LEU A 1 431 ? -13.327 -4.933 22.438 1.00 96.94 431 LEU A O 1
ATOM 3313 N N . ILE A 1 432 ? -13.992 -2.939 23.234 1.00 95.12 432 ILE A N 1
ATOM 3314 C CA . ILE A 1 432 ? -12.694 -2.555 23.818 1.00 95.12 432 ILE A CA 1
ATOM 3315 C C . ILE A 1 432 ? -12.486 -3.194 25.205 1.00 95.12 432 ILE A C 1
ATOM 3317 O O . ILE A 1 432 ? -11.356 -3.286 25.681 1.00 95.12 432 ILE A O 1
ATOM 3321 N N . GLY A 1 433 ? -13.555 -3.675 25.848 1.00 95.12 433 GLY A N 1
ATOM 3322 C CA . GLY A 1 433 ? -13.495 -4.318 27.160 1.00 95.12 433 GLY A CA 1
ATOM 3323 C C . GLY A 1 433 ? -13.395 -3.326 28.322 1.00 95.12 433 GLY A C 1
ATOM 3324 O O . GLY A 1 433 ? -12.693 -3.591 29.296 1.00 95.12 433 GLY A O 1
ATOM 3325 N N . CYS A 1 434 ? -14.073 -2.178 28.226 1.00 96.12 434 CYS A N 1
ATOM 3326 C CA . CYS A 1 434 ? -14.134 -1.163 29.281 1.00 96.12 434 CYS A CA 1
ATOM 3327 C C . CYS A 1 434 ? -15.577 -0.829 29.691 1.00 96.12 434 CYS A C 1
ATOM 3329 O O . CYS A 1 434 ? -16.542 -1.234 29.042 1.00 96.12 434 CYS A O 1
ATOM 3331 N N . GLU A 1 435 ? -15.743 -0.087 30.789 1.00 96.62 435 GLU A N 1
ATOM 3332 C CA . GLU A 1 435 ? -17.062 0.389 31.207 1.00 96.62 435 GLU A CA 1
ATOM 3333 C C . GLU A 1 435 ? -17.518 1.588 30.360 1.00 96.62 435 GLU A C 1
ATOM 3335 O O . GLU A 1 435 ? -16.740 2.485 30.028 1.00 96.62 435 GLU A O 1
ATOM 3340 N N . THR A 1 436 ? -18.816 1.650 30.050 1.00 95.69 436 THR A N 1
ATOM 3341 C CA . THR A 1 436 ? -19.412 2.755 29.273 1.00 95.69 436 THR A CA 1
ATOM 3342 C C . THR A 1 436 ? -19.228 4.112 29.946 1.00 95.69 436 THR A C 1
ATOM 3344 O O . THR A 1 436 ? -19.043 5.123 29.267 1.00 95.69 436 THR A O 1
ATOM 3347 N N . VAL A 1 437 ? -19.252 4.136 31.280 1.00 95.00 437 VAL A N 1
ATOM 3348 C CA . VAL A 1 437 ? -19.040 5.340 32.092 1.00 95.00 437 VAL A CA 1
ATOM 3349 C C . VAL A 1 437 ? -17.610 5.854 31.931 1.00 95.00 437 VAL A C 1
ATOM 3351 O O . VAL A 1 437 ? -17.411 7.050 31.709 1.00 95.00 437 VAL A O 1
ATOM 3354 N N . ASP A 1 438 ? -16.625 4.957 31.970 1.00 95.00 438 ASP A N 1
ATOM 3355 C CA . ASP A 1 438 ? -15.215 5.307 31.800 1.00 95.00 438 ASP A CA 1
ATOM 3356 C C . ASP A 1 438 ? -14.927 5.809 30.385 1.00 95.00 438 ASP A C 1
ATOM 3358 O O . ASP A 1 438 ? -14.233 6.815 30.214 1.00 95.00 438 ASP A O 1
ATOM 3362 N N . LEU A 1 439 ? -15.502 5.157 29.369 1.00 96.19 439 LEU A N 1
ATOM 3363 C CA . LEU A 1 439 ? -15.376 5.595 27.981 1.00 96.19 439 LEU A CA 1
ATOM 3364 C C . LEU A 1 439 ? -15.998 6.981 27.768 1.00 96.19 439 LEU A C 1
ATOM 3366 O O . LEU A 1 439 ? -15.378 7.840 27.141 1.00 96.19 439 LEU A O 1
ATOM 3370 N N . ASN A 1 440 ? -17.187 7.234 28.323 1.00 95.50 440 ASN A N 1
ATOM 3371 C CA . ASN A 1 440 ? -17.813 8.554 28.252 1.00 95.50 440 ASN A CA 1
ATOM 3372 C C . ASN A 1 440 ? -16.921 9.620 28.901 1.00 95.50 440 ASN A C 1
ATOM 3374 O O . ASN A 1 440 ? -16.644 10.657 28.297 1.00 95.50 440 ASN A O 1
ATOM 3378 N N . LEU A 1 441 ? -16.406 9.341 30.102 1.00 94.00 441 LEU A N 1
ATOM 3379 C CA . LEU A 1 441 ? -15.515 10.258 30.804 1.00 94.00 441 LEU A CA 1
ATOM 3380 C C . LEU A 1 441 ? -14.246 10.547 29.988 1.00 94.00 441 LEU A C 1
ATOM 3382 O O . LEU A 1 441 ? -13.822 11.701 29.919 1.00 94.00 441 LEU A O 1
ATOM 3386 N N . ALA A 1 442 ? -13.661 9.530 29.352 1.00 94.56 442 ALA A N 1
ATOM 3387 C CA . ALA A 1 442 ? -12.469 9.669 28.519 1.00 94.56 442 ALA A CA 1
ATOM 3388 C C . ALA A 1 442 ? -12.714 10.493 27.242 1.00 94.56 442 ALA A C 1
ATOM 3390 O O . ALA A 1 442 ? -11.831 11.239 26.824 1.00 94.56 442 ALA A O 1
ATOM 3391 N N . LEU A 1 443 ? -13.901 10.388 26.636 1.00 96.25 443 LEU A N 1
ATOM 3392 C CA . LEU A 1 443 ? -14.270 11.140 25.429 1.00 96.25 443 LEU A CA 1
ATOM 3393 C C . LEU A 1 443 ? -14.743 12.572 25.718 1.00 96.25 443 LEU A C 1
ATOM 3395 O O . LEU A 1 443 ? -14.719 13.414 24.823 1.00 96.25 443 LEU A O 1
ATOM 3399 N N . SER A 1 444 ? -15.162 12.846 26.953 1.00 95.44 444 SER A N 1
ATOM 3400 C CA . SER A 1 444 ? -15.819 14.104 27.340 1.00 95.44 444 SER A CA 1
ATOM 3401 C C . SER A 1 444 ? -14.972 14.970 28.273 1.00 95.44 444 SER A C 1
ATOM 3403 O O . SER A 1 444 ? -15.293 16.135 28.514 1.00 95.44 444 SER A O 1
ATOM 3405 N N . THR A 1 445 ? -13.875 14.433 28.817 1.00 94.50 445 THR A N 1
ATOM 3406 C CA . THR A 1 445 ? -12.998 15.161 29.740 1.00 94.50 445 THR A CA 1
ATOM 3407 C C . THR A 1 445 ? -11.521 14.927 29.456 1.00 94.50 445 THR A C 1
ATOM 3409 O O . THR A 1 445 ? -11.105 13.892 28.945 1.00 94.50 445 THR A O 1
ATOM 3412 N N . ARG A 1 446 ? -10.693 15.894 29.852 1.00 92.75 446 ARG A N 1
ATOM 3413 C CA . ARG A 1 446 ? -9.237 15.807 29.830 1.00 92.75 446 ARG A CA 1
ATOM 3414 C C . ARG A 1 446 ? -8.687 16.012 31.232 1.00 92.75 446 ARG A C 1
ATOM 3416 O O . ARG A 1 446 ? -8.900 17.054 31.849 1.00 92.75 446 ARG A O 1
ATOM 3423 N N . LYS A 1 447 ? -7.926 15.031 31.716 1.00 89.44 447 LYS A N 1
ATOM 3424 C CA . LYS A 1 447 ? -7.144 15.153 32.953 1.00 89.44 447 LYS A CA 1
ATOM 3425 C C . LYS A 1 447 ? -5.804 15.812 32.632 1.00 89.44 447 LYS A C 1
ATOM 3427 O O . LYS A 1 447 ? -5.072 15.336 31.768 1.00 89.44 447 LYS A O 1
ATOM 3432 N N . MET A 1 448 ? -5.476 16.896 33.324 1.00 88.50 448 MET A N 1
ATOM 3433 C CA . MET A 1 448 ? -4.204 17.606 33.184 1.00 88.50 448 MET A CA 1
ATOM 3434 C C . MET A 1 448 ? -3.536 17.740 34.546 1.00 88.50 448 MET A C 1
ATOM 3436 O O . MET A 1 448 ? -4.189 18.098 35.524 1.00 88.50 448 MET A O 1
ATOM 3440 N N . ARG A 1 449 ? -2.228 17.484 34.612 1.00 88.12 449 ARG A N 1
ATOM 3441 C CA . ARG A 1 449 ? -1.432 17.765 35.808 1.00 88.12 449 ARG A CA 1
ATOM 3442 C C . ARG A 1 449 ? -0.793 19.141 35.663 1.00 88.12 449 ARG A C 1
ATOM 3444 O O . ARG A 1 449 ? 0.008 19.346 34.754 1.00 88.12 449 ARG A O 1
ATOM 3451 N N . VAL A 1 450 ? -1.142 20.067 36.548 1.00 87.75 450 VAL A N 1
ATOM 3452 C CA . VAL A 1 450 ? -0.578 21.422 36.586 1.00 87.75 450 VAL A CA 1
ATOM 3453 C C . VAL A 1 450 ? 0.105 21.595 37.938 1.00 87.75 450 VAL A C 1
ATOM 3455 O O . VAL A 1 450 ? -0.547 21.712 38.971 1.00 87.75 450 VAL A O 1
ATOM 3458 N N . GLY A 1 451 ? 1.439 21.540 37.950 1.00 87.94 451 GLY A N 1
ATOM 3459 C CA . GLY A 1 451 ? 2.206 21.486 39.197 1.00 87.94 451 GLY A CA 1
ATOM 3460 C C . GLY A 1 451 ? 1.969 20.171 39.950 1.00 87.94 451 GLY A C 1
ATOM 3461 O O . GLY A 1 451 ? 2.249 19.098 39.414 1.00 87.94 451 GLY A O 1
ATOM 3462 N N . GLN A 1 452 ? 1.473 20.258 41.189 1.00 85.81 452 GLN A N 1
ATOM 3463 C CA . GLN A 1 452 ? 1.097 19.092 42.004 1.00 85.81 452 GLN A CA 1
ATOM 3464 C C . GLN A 1 452 ? -0.395 18.727 41.902 1.00 85.81 452 GLN A C 1
ATOM 3466 O O . GLN A 1 452 ? -0.778 17.650 42.357 1.00 85.81 452 GLN A O 1
ATOM 3471 N N . ASP A 1 453 ? -1.215 19.564 41.260 1.00 88.00 453 ASP A N 1
ATOM 3472 C CA . ASP A 1 453 ? -2.663 19.374 41.192 1.00 88.00 453 ASP A CA 1
ATOM 3473 C C . ASP A 1 453 ? -3.087 18.644 39.911 1.00 88.00 453 ASP A C 1
ATOM 3475 O O . ASP A 1 453 ? -2.526 18.849 38.829 1.00 88.00 453 ASP A O 1
ATOM 3479 N N . ASN A 1 454 ? -4.117 17.800 40.026 1.00 87.06 454 ASN A N 1
ATOM 3480 C CA . ASN A 1 454 ? -4.785 17.178 38.883 1.00 87.06 454 ASN A CA 1
ATOM 3481 C C . ASN A 1 454 ? -6.101 17.919 38.615 1.00 87.06 454 ASN A C 1
ATOM 3483 O O . ASN A 1 454 ? -7.022 17.868 39.427 1.00 87.06 454 ASN A O 1
ATOM 3487 N N . ILE A 1 455 ? -6.193 18.582 37.465 1.00 91.06 455 ILE A N 1
ATOM 3488 C CA . ILE A 1 455 ? -7.376 19.320 37.019 1.00 91.06 455 ILE A CA 1
ATOM 3489 C C . ILE A 1 455 ? -8.116 18.468 35.985 1.00 91.06 455 ILE A C 1
ATOM 3491 O O . ILE A 1 455 ? -7.501 17.927 35.063 1.00 91.06 455 ILE A O 1
ATOM 3495 N N . ILE A 1 456 ? -9.436 18.353 36.132 1.00 91.12 456 ILE A N 1
ATOM 3496 C CA . ILE A 1 456 ? -10.316 17.723 35.141 1.00 91.12 456 ILE A CA 1
ATOM 3497 C C . ILE A 1 456 ? -11.007 18.838 34.364 1.00 91.12 456 ILE A C 1
ATOM 3499 O O . ILE A 1 456 ? -11.769 19.614 34.935 1.00 91.12 456 ILE A O 1
ATOM 3503 N N . GLN A 1 457 ? -10.729 18.919 33.068 1.00 91.81 457 GLN A N 1
ATOM 3504 C CA . GLN A 1 457 ? -11.351 19.872 32.158 1.00 91.81 457 GLN A CA 1
ATOM 3505 C C . GLN A 1 457 ? -12.403 19.157 31.309 1.00 91.81 457 GLN A C 1
ATOM 3507 O O . GLN A 1 457 ? -12.118 18.104 30.742 1.00 91.81 457 GLN A O 1
ATOM 3512 N N . LYS A 1 458 ? -13.605 19.724 31.203 1.00 94.62 458 LYS A N 1
ATOM 3513 C CA . LYS A 1 458 ? -14.634 19.246 30.272 1.00 94.62 458 LYS A CA 1
ATOM 3514 C C . LYS A 1 458 ? -14.283 19.654 28.842 1.00 94.62 458 LYS A C 1
ATOM 3516 O O . LYS A 1 458 ? -13.683 20.705 28.629 1.00 94.62 458 LYS A O 1
ATOM 3521 N N . LEU A 1 459 ? -14.623 18.815 27.873 1.00 95.75 459 LEU A N 1
ATOM 3522 C CA . LEU A 1 459 ? -14.305 19.044 26.469 1.00 95.75 459 LEU A CA 1
ATOM 3523 C C . LEU A 1 459 ? -15.467 19.716 25.744 1.00 95.75 459 LEU A C 1
ATOM 3525 O O . LEU A 1 459 ? -16.632 19.393 25.966 1.00 95.75 459 LEU A O 1
ATOM 3529 N N . THR A 1 460 ? -15.132 20.643 24.852 1.00 95.75 460 THR A N 1
ATOM 3530 C CA . THR A 1 460 ? -16.076 21.185 23.866 1.00 95.75 460 THR A CA 1
ATOM 3531 C C . THR A 1 460 ? -16.365 20.155 22.773 1.00 95.75 460 THR A C 1
ATOM 3533 O O . THR A 1 460 ? -15.590 19.216 22.586 1.00 95.75 460 THR A O 1
ATOM 3536 N N . LEU A 1 461 ? -17.431 20.354 21.989 1.00 94.50 461 LEU A N 1
ATOM 3537 C CA . LEU A 1 461 ? -17.789 19.443 20.890 1.00 94.50 461 LEU A CA 1
ATOM 3538 C C . LEU A 1 461 ? -16.616 19.145 19.939 1.00 94.50 461 LEU A C 1
ATOM 3540 O O . LEU A 1 461 ? -16.358 17.985 19.631 1.00 94.50 461 LEU A O 1
ATOM 3544 N N . SER A 1 462 ? -15.884 20.176 19.501 1.00 94.50 462 SER A N 1
ATOM 3545 C CA . SER A 1 462 ? -14.734 19.996 18.600 1.00 94.50 462 SER A CA 1
ATOM 3546 C C . SER A 1 462 ? -13.647 19.138 19.245 1.00 94.50 462 SER A C 1
ATOM 3548 O O . SER A 1 462 ? -13.145 18.213 18.622 1.00 94.50 462 SER A O 1
ATOM 3550 N N . GLN A 1 463 ? -13.319 19.402 20.513 1.00 96.12 463 GLN A N 1
ATOM 3551 C CA . GLN A 1 463 ? -12.283 18.658 21.233 1.00 96.12 463 GLN A CA 1
ATOM 3552 C C . GLN A 1 463 ? -12.687 17.204 21.496 1.00 96.12 463 GLN A C 1
ATOM 3554 O O . GLN A 1 463 ? -11.836 16.317 21.470 1.00 96.12 463 GLN A O 1
ATOM 3559 N N . ALA A 1 464 ? -13.971 16.950 21.753 1.00 96.25 464 ALA A N 1
ATOM 3560 C CA . ALA A 1 464 ? -14.496 15.604 21.944 1.00 96.25 464 ALA A CA 1
ATOM 3561 C 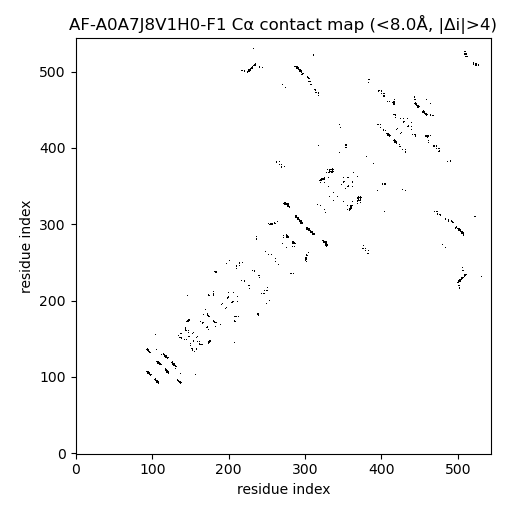C . ALA A 1 464 ? -14.466 14.799 20.632 1.00 96.25 464 ALA A C 1
ATOM 3563 O O . ALA A 1 464 ? -14.046 13.642 20.636 1.00 96.25 464 ALA A O 1
ATOM 3564 N N . ILE A 1 465 ? -14.814 15.423 19.497 1.00 95.75 465 ILE A N 1
ATOM 3565 C CA . ILE A 1 465 ? -14.658 14.821 18.161 1.00 95.75 465 ILE A CA 1
ATOM 3566 C C . ILE A 1 465 ? -13.184 14.517 17.879 1.00 95.75 465 ILE A C 1
ATOM 3568 O O . ILE A 1 465 ? -12.868 13.386 17.519 1.00 95.75 465 ILE A O 1
ATOM 3572 N N . ASP A 1 466 ? -12.278 15.470 18.117 1.00 95.81 466 ASP A N 1
ATOM 3573 C CA . ASP A 1 466 ? -10.839 15.263 17.923 1.00 95.81 466 ASP A CA 1
ATOM 3574 C C . ASP A 1 466 ? -10.304 14.121 18.800 1.00 95.81 466 ASP A C 1
ATOM 3576 O O . ASP A 1 466 ? -9.482 13.324 18.351 1.00 95.81 466 ASP A O 1
ATOM 3580 N N . THR A 1 467 ? -10.787 14.008 20.042 1.00 96.56 467 THR A N 1
ATOM 3581 C CA . THR A 1 467 ? -10.408 12.938 20.982 1.00 96.56 467 THR A CA 1
ATOM 3582 C C . THR A 1 467 ? -10.912 11.576 20.507 1.00 96.56 467 THR A C 1
ATOM 3584 O O . THR A 1 467 ? -10.154 10.606 20.493 1.00 96.56 467 THR A O 1
ATOM 3587 N N . LYS A 1 468 ? -12.170 11.509 20.061 1.00 97.12 468 LYS A N 1
ATOM 3588 C CA . LYS A 1 468 ? -12.790 10.312 19.480 1.00 97.12 468 LYS A CA 1
ATOM 3589 C C . LYS A 1 468 ? -12.044 9.844 18.230 1.00 97.12 468 LYS A C 1
ATOM 3591 O O . LYS A 1 468 ? -11.685 8.674 18.123 1.00 97.12 468 LYS A O 1
ATOM 3596 N N . ASP A 1 469 ? -11.757 10.766 17.315 1.00 97.31 469 ASP A N 1
ATOM 3597 C CA . ASP A 1 469 ? -11.035 10.478 16.078 1.00 97.31 469 ASP A CA 1
ATOM 3598 C C . ASP A 1 469 ? -9.571 10.105 16.357 1.00 97.31 469 ASP A C 1
ATOM 3600 O O . ASP A 1 469 ? -9.015 9.227 15.698 1.00 97.31 469 ASP A O 1
ATOM 3604 N N . ALA A 1 470 ? -8.927 10.727 17.349 1.00 96.88 470 ALA A N 1
ATOM 3605 C CA . ALA A 1 470 ? -7.589 10.341 17.793 1.00 96.88 470 ALA A CA 1
ATOM 3606 C C . ALA A 1 470 ? -7.564 8.916 18.363 1.00 96.88 470 ALA A C 1
ATOM 3608 O O . ALA A 1 470 ? -6.657 8.154 18.029 1.00 96.88 470 ALA A O 1
ATOM 3609 N N . LEU A 1 471 ? -8.568 8.534 19.158 1.00 97.25 471 LEU A N 1
ATOM 3610 C CA . LEU A 1 471 ? -8.704 7.174 19.675 1.00 97.25 471 LEU A CA 1
ATOM 3611 C C . LEU A 1 471 ? -8.899 6.161 18.539 1.00 97.25 471 LEU A C 1
ATOM 3613 O O . LEU A 1 471 ? -8.183 5.163 18.493 1.00 97.25 471 LEU A O 1
ATOM 3617 N N . ALA A 1 472 ? -9.793 6.443 17.587 1.00 98.19 472 ALA A N 1
ATOM 3618 C CA . ALA A 1 472 ? -10.029 5.586 16.423 1.00 98.19 472 ALA A CA 1
ATOM 3619 C C . ALA A 1 472 ? -8.750 5.375 15.590 1.00 98.19 472 ALA A C 1
ATOM 3621 O O . ALA A 1 472 ? -8.382 4.239 15.283 1.00 98.19 472 ALA A O 1
ATOM 3622 N N . LYS A 1 473 ? -8.023 6.461 15.290 1.00 97.44 473 LYS A N 1
ATOM 3623 C CA . LYS A 1 473 ? -6.725 6.404 14.598 1.00 97.44 473 LYS A CA 1
ATOM 3624 C C . LYS A 1 473 ? -5.691 5.593 15.374 1.00 97.44 473 LYS A C 1
ATOM 3626 O O . LYS A 1 473 ? -4.970 4.806 14.770 1.00 97.44 473 LYS A O 1
ATOM 3631 N N . SER A 1 474 ? -5.627 5.771 16.695 1.00 97.31 474 SER A N 1
ATOM 3632 C CA . SER A 1 474 ? -4.680 5.052 17.550 1.00 97.31 474 SER A CA 1
ATOM 3633 C C . SER A 1 474 ? -4.962 3.553 17.577 1.00 97.31 474 SER A C 1
ATOM 3635 O O . SER A 1 474 ? -4.029 2.776 17.416 1.00 97.31 474 SER A O 1
ATOM 3637 N N . ILE A 1 475 ? -6.224 3.139 17.744 1.00 97.94 475 ILE A N 1
ATOM 3638 C CA . ILE A 1 475 ? -6.609 1.718 17.745 1.00 97.94 475 ILE A CA 1
ATOM 3639 C C . ILE A 1 475 ? -6.209 1.073 16.421 1.00 97.94 475 ILE A C 1
ATOM 3641 O O . ILE A 1 475 ? -5.546 0.039 16.413 1.00 97.94 475 ILE A O 1
ATOM 3645 N N . TYR A 1 476 ? -6.559 1.708 15.302 1.00 98.25 476 TYR A N 1
ATOM 3646 C CA . TYR A 1 476 ? -6.267 1.163 13.981 1.00 98.25 476 TYR A CA 1
ATOM 3647 C C . TYR A 1 476 ? -4.759 1.114 13.681 1.00 98.25 476 TYR A C 1
ATOM 3649 O O . TYR A 1 476 ? -4.266 0.121 13.153 1.00 98.25 476 TYR A O 1
ATOM 3657 N N . ALA A 1 477 ? -4.002 2.145 14.074 1.00 96.50 477 ALA A N 1
ATOM 3658 C CA . ALA A 1 477 ? -2.548 2.165 13.917 1.00 96.50 477 ALA A CA 1
ATOM 3659 C C . ALA A 1 477 ? -1.855 1.076 14.751 1.00 96.50 477 ALA A C 1
ATOM 3661 O O . ALA A 1 477 ? -1.013 0.355 14.221 1.00 96.50 477 ALA A O 1
ATOM 3662 N N . CYS A 1 478 ? -2.236 0.920 16.024 1.00 97.31 478 CYS A N 1
ATOM 3663 C CA . CYS A 1 478 ? -1.705 -0.136 16.888 1.00 97.31 478 CYS A CA 1
ATOM 3664 C C . CYS A 1 478 ? -2.079 -1.531 16.375 1.00 97.31 478 CYS A C 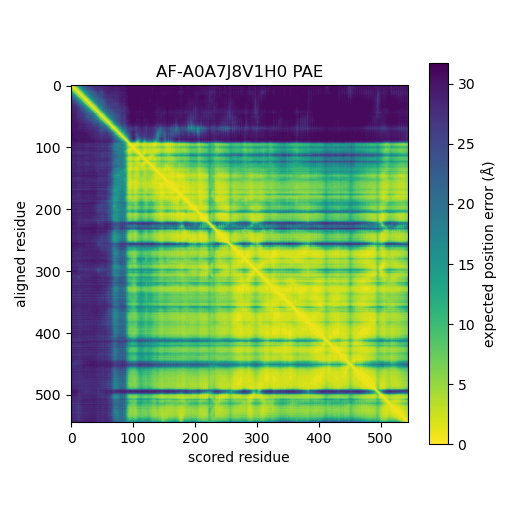1
ATOM 3666 O O . CYS A 1 478 ? -1.260 -2.442 16.437 1.00 97.31 478 CYS A O 1
ATOM 3668 N N . LEU A 1 479 ? -3.291 -1.698 15.834 1.00 97.69 479 LEU A N 1
ATOM 3669 C CA . LEU A 1 479 ? -3.724 -2.949 15.218 1.00 97.69 479 LEU A CA 1
ATOM 3670 C C . LEU A 1 479 ? -2.863 -3.304 14.000 1.00 97.69 479 LEU A C 1
ATOM 3672 O O . LEU A 1 479 ? -2.414 -4.441 13.873 1.00 97.69 479 LEU A O 1
ATOM 3676 N N . PHE A 1 480 ? -2.606 -2.333 13.122 1.00 97.12 480 PHE A N 1
ATOM 3677 C CA . PHE A 1 480 ? -1.755 -2.537 11.953 1.00 97.12 480 PHE A CA 1
ATOM 3678 C C . PHE A 1 480 ? -0.310 -2.871 12.345 1.00 97.12 480 PHE A C 1
ATOM 3680 O O . PHE A 1 480 ? 0.269 -3.812 11.807 1.00 97.12 480 PHE A O 1
ATOM 3687 N N . GLU A 1 481 ? 0.258 -2.153 13.317 1.00 96.31 481 GLU A N 1
ATOM 3688 C CA . GLU A 1 481 ? 1.595 -2.439 13.849 1.00 96.31 481 GLU A CA 1
ATOM 3689 C C . GLU A 1 481 ? 1.669 -3.848 14.451 1.00 96.31 481 GLU A C 1
ATOM 3691 O O . GLU A 1 481 ? 2.564 -4.619 14.107 1.00 96.31 481 GLU A O 1
ATOM 3696 N N . TRP A 1 482 ? 0.677 -4.233 15.258 1.00 97.44 482 TRP A N 1
ATOM 3697 C CA . TRP A 1 482 ? 0.588 -5.574 15.831 1.00 97.44 482 TRP A CA 1
ATOM 3698 C C . TRP A 1 482 ? 0.490 -6.662 14.751 1.00 97.44 482 TRP A C 1
ATOM 3700 O O . TRP A 1 482 ? 1.178 -7.677 14.849 1.00 97.44 482 TRP A O 1
ATOM 3710 N N . LEU A 1 483 ? -0.289 -6.454 13.683 1.00 97.06 483 LEU A N 1
ATOM 3711 C CA . LEU A 1 483 ? -0.363 -7.396 12.556 1.00 97.06 483 LEU A CA 1
ATOM 3712 C C . LEU A 1 483 ? 0.997 -7.563 11.871 1.00 97.06 483 LEU A C 1
ATOM 3714 O O . LEU A 1 483 ? 1.413 -8.685 11.579 1.00 97.06 483 LEU A O 1
ATOM 3718 N N . VAL A 1 484 ? 1.722 -6.463 11.656 1.00 95.50 484 VAL A N 1
ATOM 3719 C CA . VAL A 1 484 ? 3.084 -6.492 11.103 1.00 95.50 484 VAL A CA 1
ATOM 3720 C C . VAL A 1 484 ? 4.041 -7.233 12.040 1.00 95.50 484 VAL A C 1
ATOM 3722 O O . VAL A 1 484 ? 4.897 -7.986 11.572 1.00 95.50 484 VAL A O 1
ATOM 3725 N N . GLU A 1 485 ? 3.900 -7.082 13.358 1.00 95.06 485 GLU A N 1
ATOM 3726 C CA . GLU A 1 485 ? 4.667 -7.867 14.329 1.00 95.06 485 GLU A CA 1
ATOM 3727 C C . GLU A 1 485 ? 4.362 -9.365 14.245 1.00 95.06 485 GLU A C 1
ATOM 3729 O O . GLU A 1 485 ? 5.300 -10.162 14.278 1.00 95.06 485 GLU A O 1
ATOM 3734 N N . GLN A 1 486 ? 3.092 -9.767 14.121 1.00 94.62 486 GLN A N 1
ATOM 3735 C CA . GLN A 1 486 ? 2.731 -11.184 13.974 1.00 94.62 486 GLN A CA 1
ATOM 3736 C C . GLN A 1 486 ? 3.274 -11.772 12.673 1.00 94.62 486 GLN A C 1
ATOM 3738 O O . GLN A 1 486 ? 3.910 -12.825 12.695 1.00 94.62 486 GLN A O 1
ATOM 3743 N N . ILE A 1 487 ? 3.137 -11.042 11.563 1.00 93.75 487 ILE A N 1
ATOM 3744 C CA . ILE A 1 487 ? 3.741 -11.417 10.282 1.00 93.75 487 ILE A CA 1
ATOM 3745 C C . ILE A 1 487 ? 5.253 -11.619 10.450 1.00 93.75 487 ILE A C 1
ATOM 3747 O O . ILE A 1 487 ? 5.795 -12.651 10.066 1.00 93.75 487 ILE A O 1
ATOM 3751 N N . ASN A 1 488 ? 5.945 -10.670 11.082 1.00 93.25 488 ASN A N 1
ATOM 3752 C CA . ASN A 1 488 ? 7.384 -10.773 11.314 1.00 93.25 488 ASN A CA 1
ATOM 3753 C C . ASN A 1 488 ? 7.771 -11.951 12.218 1.00 93.25 488 ASN A C 1
ATOM 3755 O O . ASN A 1 488 ? 8.853 -12.506 12.039 1.00 93.25 488 ASN A O 1
ATOM 3759 N N . LYS A 1 489 ? 6.924 -12.342 13.179 1.00 91.19 489 LYS A N 1
ATOM 3760 C CA . LYS A 1 489 ? 7.144 -13.546 13.995 1.00 91.19 489 LYS A CA 1
ATOM 3761 C C . LYS A 1 489 ? 7.027 -14.818 13.155 1.00 91.19 489 LYS A C 1
ATOM 3763 O O . LYS A 1 489 ? 7.878 -15.685 13.320 1.00 91.19 489 LYS A O 1
ATOM 3768 N N . SER A 1 490 ? 6.052 -14.900 12.243 1.00 89.06 490 SER A N 1
ATOM 3769 C CA . SER A 1 490 ? 5.918 -16.029 11.302 1.00 89.06 490 SER A CA 1
ATOM 3770 C C . SER A 1 490 ? 7.136 -16.134 10.381 1.00 89.06 490 SER A C 1
ATOM 3772 O O . SER A 1 490 ? 7.740 -17.192 10.247 1.00 89.06 490 SER A O 1
ATOM 3774 N N . LEU A 1 491 ? 7.582 -15.002 9.827 1.00 88.00 491 LEU A N 1
ATOM 3775 C CA . LEU A 1 491 ? 8.698 -14.950 8.873 1.00 88.00 491 LEU A CA 1
ATOM 3776 C C . LEU A 1 491 ? 10.092 -15.114 9.510 1.00 88.00 491 LEU A C 1
ATOM 3778 O O . LEU A 1 491 ? 11.102 -15.209 8.798 1.00 88.00 491 LEU A O 1
ATOM 3782 N N . ALA A 1 492 ? 10.184 -15.118 10.842 1.00 81.75 492 ALA A N 1
ATOM 3783 C CA . ALA A 1 492 ? 11.444 -15.192 11.569 1.00 81.75 492 ALA A CA 1
ATOM 3784 C C . ALA A 1 492 ? 11.959 -16.639 11.672 1.00 81.75 492 ALA A C 1
ATOM 3786 O O . ALA A 1 492 ? 11.759 -17.313 12.681 1.00 81.75 492 ALA A O 1
ATOM 3787 N N . VAL A 1 493 ? 12.715 -17.104 10.674 1.00 63.91 493 VAL A N 1
ATOM 3788 C CA . VAL A 1 493 ? 13.376 -18.421 10.720 1.00 63.91 493 VAL A CA 1
ATOM 3789 C C . VAL A 1 493 ? 14.891 -18.295 10.965 1.00 63.91 493 VAL A C 1
ATOM 3791 O O . VAL A 1 493 ? 15.548 -17.344 10.555 1.00 63.91 493 VAL A O 1
ATOM 3794 N N . GLY A 1 494 ? 15.446 -19.246 11.732 1.00 57.47 494 GLY A N 1
ATOM 3795 C CA . GLY A 1 494 ? 16.884 -19.528 11.860 1.00 57.47 494 GLY A CA 1
ATOM 3796 C C . GLY A 1 494 ? 17.780 -18.368 12.322 1.00 57.47 494 GLY A C 1
ATOM 3797 O O . GLY A 1 494 ? 18.332 -17.639 11.509 1.00 57.47 494 GLY A O 1
ATOM 3798 N N . LYS A 1 495 ? 18.055 -18.276 13.635 1.00 49.94 495 LYS A N 1
ATOM 3799 C CA . LYS A 1 495 ? 18.897 -17.265 14.334 1.00 49.94 495 LYS A CA 1
ATOM 3800 C C . LYS A 1 495 ? 20.333 -17.025 13.806 1.00 49.94 495 LYS A C 1
ATOM 3802 O O . LYS A 1 495 ? 21.095 -16.306 14.450 1.00 49.94 495 LYS A O 1
ATOM 3807 N N . ARG A 1 496 ? 20.750 -17.591 12.674 1.00 53.34 496 ARG A N 1
ATOM 3808 C CA . ARG A 1 496 ? 22.036 -17.282 12.040 1.00 53.34 496 ARG A CA 1
ATOM 3809 C C . ARG A 1 496 ? 21.831 -16.224 10.963 1.00 53.34 496 ARG A C 1
ATOM 3811 O O . ARG A 1 496 ? 21.798 -16.525 9.777 1.00 53.34 496 ARG A O 1
ATOM 3818 N N . ARG A 1 497 ? 21.713 -14.966 11.399 1.00 58.94 497 ARG A N 1
ATOM 3819 C CA . ARG A 1 497 ? 21.857 -13.816 10.502 1.00 58.94 497 ARG A CA 1
ATOM 3820 C C . ARG A 1 497 ? 23.286 -13.829 9.970 1.00 58.94 497 ARG A C 1
ATOM 3822 O O . ARG A 1 497 ? 24.216 -13.490 10.690 1.00 58.94 497 ARG A O 1
ATOM 3829 N N . THR A 1 498 ? 23.450 -14.226 8.717 1.00 64.69 498 THR A N 1
ATOM 3830 C CA . THR A 1 498 ? 24.735 -14.189 7.997 1.00 64.69 498 THR A CA 1
ATOM 3831 C C . THR A 1 498 ? 25.145 -12.760 7.626 1.00 64.69 498 THR A C 1
ATOM 3833 O O . THR A 1 498 ? 26.224 -12.537 7.089 1.00 64.69 498 THR A O 1
ATOM 3836 N N . GLY A 1 499 ? 24.251 -11.793 7.868 1.00 69.44 499 GLY A N 1
ATOM 3837 C CA . GLY A 1 499 ? 24.346 -10.420 7.391 1.00 69.44 499 GLY A CA 1
ATOM 3838 C C . GLY A 1 499 ? 23.834 -10.241 5.962 1.00 69.44 499 GLY A C 1
ATOM 3839 O O . GLY A 1 499 ? 23.514 -9.120 5.602 1.00 69.44 499 GLY A O 1
ATOM 3840 N N . ARG A 1 500 ? 23.692 -11.308 5.163 1.00 81.38 500 ARG A N 1
ATOM 3841 C CA . ARG A 1 500 ? 23.283 -11.213 3.754 1.00 81.38 500 ARG A CA 1
ATOM 3842 C C . ARG A 1 500 ? 21.780 -10.989 3.625 1.00 81.38 500 ARG A C 1
ATOM 3844 O O . ARG A 1 500 ? 20.983 -11.815 4.084 1.00 81.38 500 ARG A O 1
ATOM 3851 N N . SER A 1 501 ? 21.396 -9.889 2.986 1.00 85.06 501 SER A N 1
ATOM 3852 C CA . SER A 1 501 ? 19.993 -9.587 2.716 1.00 85.06 501 SER A CA 1
ATOM 3853 C C . SER A 1 501 ? 19.777 -8.815 1.423 1.00 85.06 501 SER A C 1
ATOM 3855 O O . SER A 1 501 ? 20.597 -7.984 1.034 1.00 85.06 501 SER A O 1
ATOM 3857 N N . ILE A 1 502 ? 18.620 -9.048 0.810 1.00 86.56 502 ILE A N 1
ATOM 3858 C CA . ILE A 1 502 ? 18.086 -8.215 -0.267 1.00 86.56 502 ILE A CA 1
ATOM 3859 C C . ILE A 1 502 ? 16.869 -7.487 0.288 1.00 86.56 502 ILE A C 1
ATOM 3861 O O . ILE A 1 502 ? 15.955 -8.107 0.826 1.00 86.56 502 ILE A O 1
ATOM 3865 N N . SER A 1 503 ? 16.869 -6.168 0.163 1.00 86.75 503 SER A N 1
ATOM 3866 C CA . SER A 1 503 ? 15.798 -5.296 0.617 1.00 86.75 503 SER A CA 1
ATOM 3867 C C . SER A 1 503 ? 14.994 -4.792 -0.573 1.00 86.75 503 SER A C 1
ATOM 3869 O O . SER A 1 503 ? 15.547 -4.263 -1.534 1.00 86.75 503 SER A O 1
ATOM 3871 N N . ILE A 1 504 ? 13.675 -4.915 -0.501 1.00 86.50 504 ILE A N 1
ATOM 3872 C CA . ILE A 1 504 ? 12.745 -4.392 -1.499 1.00 86.50 504 ILE A CA 1
ATOM 3873 C C . ILE A 1 504 ? 11.925 -3.285 -0.849 1.00 86.50 504 ILE A C 1
ATOM 3875 O O . ILE A 1 504 ? 11.177 -3.538 0.094 1.00 86.50 504 ILE A O 1
ATOM 3879 N N . LEU A 1 505 ? 12.074 -2.062 -1.349 1.00 86.31 505 LEU A N 1
ATOM 3880 C CA . LEU A 1 505 ? 11.306 -0.897 -0.934 1.00 86.31 505 LEU A CA 1
ATOM 3881 C C . LEU A 1 505 ? 10.179 -0.639 -1.934 1.00 86.31 505 LEU A C 1
ATOM 3883 O O . LEU A 1 505 ? 10.415 -0.194 -3.058 1.00 86.31 505 LEU A O 1
ATOM 3887 N N . ASP A 1 506 ? 8.950 -0.881 -1.491 1.00 85.38 506 ASP A N 1
ATOM 3888 C CA . ASP A 1 506 ? 7.731 -0.479 -2.186 1.00 85.38 506 ASP A CA 1
ATOM 3889 C C . ASP A 1 506 ? 7.075 0.660 -1.404 1.00 85.38 506 ASP A C 1
ATOM 3891 O O . ASP A 1 506 ? 6.542 0.475 -0.311 1.00 85.38 506 ASP A O 1
ATOM 3895 N N . ILE A 1 507 ? 7.166 1.865 -1.950 1.00 82.50 507 ILE A N 1
ATOM 3896 C CA . ILE A 1 507 ? 6.603 3.083 -1.376 1.00 82.50 507 ILE A CA 1
ATOM 3897 C C . ILE A 1 507 ? 5.789 3.797 -2.450 1.00 82.50 507 ILE A C 1
ATOM 3899 O O . ILE A 1 507 ? 6.124 3.751 -3.634 1.00 82.50 507 ILE A O 1
ATOM 3903 N N . TYR A 1 508 ? 4.695 4.442 -2.052 1.00 75.06 508 TYR A N 1
ATOM 3904 C CA . TYR A 1 508 ? 3.888 5.237 -2.969 1.00 75.06 508 TYR A CA 1
ATOM 3905 C C . TYR A 1 508 ? 4.658 6.490 -3.432 1.00 75.06 508 TYR A C 1
ATOM 3907 O O . TYR A 1 508 ? 5.564 6.982 -2.758 1.00 75.06 508 TYR A O 1
ATOM 3915 N N . GLY A 1 509 ? 4.367 6.936 -4.656 1.00 77.44 509 GLY A N 1
ATOM 3916 C CA . GLY A 1 509 ? 5.139 7.989 -5.322 1.00 77.44 509 GLY A CA 1
ATOM 3917 C C . GLY A 1 509 ? 4.745 9.395 -4.877 1.00 77.44 509 GLY A C 1
ATOM 3918 O O . GLY A 1 509 ? 3.995 9.568 -3.918 1.00 77.44 509 GLY A O 1
ATOM 3919 N N . PHE A 1 510 ? 5.219 10.395 -5.620 1.00 81.62 510 PHE A N 1
ATOM 3920 C CA . PHE A 1 510 ? 4.803 11.783 -5.433 1.00 81.62 510 PHE A CA 1
ATOM 3921 C C . PHE A 1 510 ? 3.285 11.951 -5.570 1.00 81.62 510 PHE A C 1
ATOM 3923 O O . PHE A 1 510 ? 2.659 11.419 -6.491 1.00 81.62 510 PHE A O 1
ATOM 3930 N N . GLU A 1 511 ? 2.709 12.749 -4.676 1.00 80.75 511 GLU A N 1
ATOM 3931 C CA . GLU A 1 511 ? 1.293 13.095 -4.667 1.00 80.75 511 GLU A CA 1
ATOM 3932 C C . GLU A 1 511 ? 1.113 14.603 -4.803 1.00 80.75 511 GLU A C 1
ATOM 3934 O O . GLU A 1 511 ? 1.710 15.398 -4.076 1.00 80.75 511 GLU A O 1
ATOM 3939 N N . SER A 1 512 ? 0.264 14.998 -5.747 1.00 83.12 512 SER A N 1
ATOM 3940 C CA . SER A 1 512 ? -0.132 16.388 -5.947 1.00 83.12 512 SER A CA 1
ATOM 3941 C C . SER A 1 512 ? -1.623 16.427 -6.248 1.00 83.12 512 SER A C 1
ATOM 3943 O O . SER A 1 512 ? -2.073 16.057 -7.339 1.00 83.12 512 SER A O 1
ATOM 3945 N N . PHE A 1 513 ? -2.391 16.815 -5.236 1.00 80.56 513 PHE A N 1
ATOM 3946 C CA . PHE A 1 513 ? -3.840 16.954 -5.282 1.00 80.56 513 PHE A CA 1
ATOM 3947 C C . PHE A 1 513 ? -4.247 18.428 -5.237 1.00 80.56 513 PHE A C 1
ATOM 3949 O O . PHE A 1 513 ? -3.435 19.308 -4.948 1.00 80.56 513 PHE A O 1
ATOM 3956 N N . GLY A 1 514 ? -5.534 18.703 -5.477 1.00 81.25 514 GLY A N 1
ATOM 3957 C CA . GLY A 1 514 ? -6.083 20.057 -5.339 1.00 81.25 514 GLY A CA 1
ATOM 3958 C C . GLY A 1 514 ? -5.938 20.621 -3.918 1.00 81.25 514 GLY A C 1
ATOM 3959 O O . GLY A 1 514 ? -5.768 21.825 -3.745 1.00 81.25 514 GLY A O 1
ATOM 3960 N N . ARG A 1 515 ? -5.942 19.748 -2.901 1.00 78.81 515 ARG A N 1
ATOM 3961 C CA . ARG A 1 515 ? -5.618 20.078 -1.510 1.00 78.81 515 ARG A CA 1
ATOM 3962 C C . ARG A 1 515 ? -4.641 19.039 -0.966 1.00 78.81 515 ARG A C 1
ATOM 3964 O O . ARG A 1 515 ? -4.969 17.861 -0.941 1.00 78.81 515 ARG A O 1
ATOM 3971 N N . ASN A 1 516 ? -3.470 19.493 -0.528 1.00 82.31 516 ASN A N 1
ATOM 3972 C CA . ASN A 1 516 ? -2.414 18.652 0.038 1.00 82.31 516 ASN A CA 1
ATOM 3973 C C . ASN A 1 516 ? -2.297 18.930 1.542 1.00 82.31 516 ASN A C 1
ATOM 3975 O O . ASN A 1 516 ? -2.335 20.095 1.951 1.00 82.31 516 ASN A O 1
ATOM 3979 N N . SER A 1 517 ? -2.165 17.886 2.356 1.00 83.75 517 SER A N 1
ATOM 3980 C CA . SER A 1 517 ? -1.996 17.978 3.810 1.00 83.75 517 SER A CA 1
ATOM 3981 C C . SER A 1 517 ? -0.591 17.538 4.245 1.00 83.75 517 SER A C 1
ATOM 3983 O O . SER A 1 517 ? 0.331 17.421 3.431 1.00 83.75 517 SER A O 1
ATOM 3985 N N . PHE A 1 518 ? -0.399 17.351 5.553 1.00 85.81 518 PHE A N 1
ATOM 3986 C CA . PHE A 1 518 ? 0.881 16.929 6.122 1.00 85.81 518 PHE A CA 1
ATOM 3987 C C . PHE A 1 518 ? 1.342 15.574 5.563 1.00 85.81 518 PHE A C 1
ATOM 3989 O O . PHE A 1 518 ? 2.532 15.361 5.355 1.00 85.81 518 PHE A O 1
ATOM 3996 N N . GLU A 1 519 ? 0.403 14.693 5.242 1.00 83.12 519 GLU A N 1
ATOM 3997 C CA . GLU A 1 519 ? 0.646 13.379 4.661 1.00 83.12 519 GLU A CA 1
ATOM 3998 C C . GLU A 1 519 ? 1.302 13.487 3.276 1.00 83.12 519 GLU A C 1
ATOM 4000 O O . GLU A 1 519 ? 2.349 12.872 3.053 1.00 83.12 519 GLU A O 1
ATOM 4005 N N . GLN A 1 520 ? 0.785 14.354 2.391 1.00 85.94 520 GLN A N 1
ATOM 4006 C CA . GLN A 1 520 ? 1.422 14.639 1.096 1.00 85.94 520 GLN A CA 1
ATOM 4007 C C . GLN A 1 520 ? 2.807 15.277 1.269 1.00 85.94 520 GLN A C 1
ATOM 4009 O O . GLN A 1 520 ? 3.729 14.968 0.517 1.00 85.94 520 GLN A O 1
ATOM 4014 N N . PHE A 1 521 ? 2.993 16.139 2.274 1.00 89.94 521 PHE A N 1
ATOM 4015 C CA . PHE A 1 521 ? 4.320 16.677 2.583 1.00 89.94 521 PHE A CA 1
ATOM 4016 C C . PHE A 1 521 ? 5.305 15.568 2.985 1.00 89.94 521 PHE A C 1
ATOM 4018 O O . PHE A 1 521 ? 6.405 15.508 2.437 1.00 89.94 521 PHE A O 1
ATOM 4025 N N . CYS A 1 522 ? 4.917 14.671 3.899 1.00 88.88 522 CYS A N 1
ATOM 4026 C CA . CYS A 1 522 ? 5.762 13.568 4.355 1.00 88.88 522 CYS A CA 1
ATOM 4027 C C . CYS A 1 522 ? 6.178 12.641 3.210 1.00 88.88 522 CYS A C 1
ATOM 4029 O O . CYS A 1 522 ? 7.363 12.315 3.097 1.00 88.88 522 CYS A O 1
ATOM 4031 N N . ILE A 1 523 ? 5.234 12.241 2.352 1.00 84.56 523 ILE A N 1
ATOM 4032 C CA . ILE A 1 523 ? 5.548 11.350 1.233 1.00 84.56 523 ILE A CA 1
ATOM 4033 C C . ILE A 1 523 ? 6.381 12.043 0.155 1.00 84.56 523 ILE A C 1
ATOM 4035 O O . ILE A 1 523 ? 7.344 11.455 -0.338 1.00 84.56 523 ILE A O 1
ATOM 4039 N N . ASN A 1 524 ? 6.076 13.296 -0.186 1.00 87.88 524 ASN A N 1
ATOM 4040 C CA . ASN A 1 524 ? 6.846 14.031 -1.188 1.00 87.88 524 ASN A CA 1
ATOM 4041 C C . ASN A 1 524 ? 8.269 14.300 -0.688 1.00 87.88 524 ASN A C 1
ATOM 4043 O O . ASN A 1 524 ? 9.221 14.148 -1.445 1.00 87.88 524 ASN A O 1
ATOM 4047 N N . TYR A 1 525 ? 8.442 14.602 0.603 1.00 90.69 525 TYR A N 1
ATOM 4048 C CA . TYR A 1 525 ? 9.767 14.717 1.212 1.00 90.69 525 TYR A CA 1
ATOM 4049 C C . TYR A 1 525 ? 10.541 13.391 1.179 1.00 90.69 525 TYR A C 1
ATOM 4051 O O . TYR A 1 525 ? 11.733 13.381 0.864 1.00 90.69 525 TYR A O 1
ATOM 4059 N N . ALA A 1 526 ? 9.887 12.265 1.478 1.00 86.75 526 ALA A N 1
ATOM 4060 C CA . ALA A 1 526 ? 10.518 10.951 1.379 1.00 86.75 526 ALA A CA 1
ATOM 4061 C C . ALA A 1 526 ? 10.945 10.632 -0.064 1.00 86.75 526 ALA A C 1
ATOM 4063 O O . ALA A 1 526 ? 12.081 10.208 -0.278 1.00 86.75 526 ALA A O 1
ATOM 4064 N N . ASN A 1 527 ? 10.086 10.906 -1.050 1.00 84.56 527 ASN A N 1
ATOM 4065 C CA . ASN A 1 527 ? 10.405 10.718 -2.465 1.00 84.56 527 ASN A CA 1
ATOM 4066 C C . ASN A 1 527 ? 11.542 11.639 -2.935 1.00 84.56 527 ASN A C 1
ATOM 4068 O O . ASN A 1 527 ? 12.442 11.169 -3.624 1.00 84.56 527 ASN A O 1
ATOM 4072 N N . GLU A 1 528 ? 11.594 12.897 -2.488 1.00 89.06 528 GLU A N 1
ATOM 4073 C CA . GLU A 1 528 ? 12.741 13.785 -2.738 1.00 89.06 528 GLU A CA 1
ATOM 4074 C C . GLU A 1 528 ? 14.052 13.197 -2.200 1.00 89.06 528 GLU A C 1
ATOM 4076 O O . GLU A 1 528 ? 15.082 13.195 -2.877 1.00 89.06 528 GLU A O 1
ATOM 4081 N N . ARG A 1 529 ? 14.033 12.627 -0.988 1.00 89.06 529 ARG A N 1
ATOM 4082 C CA . ARG A 1 529 ? 15.218 11.967 -0.416 1.00 89.06 529 ARG A CA 1
ATOM 4083 C C . ARG A 1 529 ? 15.620 10.712 -1.183 1.00 89.06 529 ARG A C 1
ATOM 4085 O O . ARG A 1 529 ? 16.818 10.488 -1.363 1.00 89.06 529 ARG A O 1
ATOM 4092 N N . LEU A 1 530 ? 14.657 9.918 -1.648 1.00 84.19 530 LEU A N 1
ATOM 4093 C CA . LEU A 1 530 ? 14.918 8.737 -2.475 1.00 84.19 530 LEU A CA 1
ATOM 4094 C C . LEU A 1 530 ? 15.483 9.124 -3.845 1.00 84.19 530 LEU A C 1
ATOM 4096 O O . LEU A 1 530 ? 16.479 8.541 -4.273 1.00 84.19 530 LEU A O 1
ATOM 4100 N N . GLN A 1 531 ? 14.924 10.148 -4.491 1.00 84.19 531 GLN A N 1
ATOM 4101 C CA . GLN A 1 531 ? 15.426 10.670 -5.761 1.00 84.19 531 GLN A CA 1
ATOM 4102 C C . GLN A 1 531 ? 16.839 11.244 -5.605 1.00 84.19 531 GLN A C 1
ATOM 4104 O O . GLN A 1 531 ? 17.723 10.963 -6.415 1.00 84.19 531 GLN A O 1
ATOM 4109 N N . GLN A 1 532 ? 17.098 11.989 -4.526 1.00 86.69 532 GLN A N 1
ATOM 4110 C CA . GLN A 1 532 ? 18.435 12.482 -4.198 1.00 86.69 532 GLN A CA 1
ATOM 4111 C C . GLN A 1 532 ? 19.428 11.331 -3.982 1.00 86.69 532 GLN A C 1
ATOM 4113 O O . GLN A 1 532 ? 20.566 11.402 -4.455 1.00 86.69 532 GLN A O 1
ATOM 4118 N N . HIS A 1 533 ? 19.021 10.279 -3.265 1.00 84.81 533 HIS A N 1
ATOM 4119 C CA . HIS A 1 533 ? 19.850 9.097 -3.045 1.00 84.81 533 HIS A CA 1
ATOM 4120 C C . HIS A 1 533 ? 20.200 8.406 -4.367 1.00 84.81 533 HIS A C 1
ATOM 4122 O O . HIS A 1 533 ? 21.376 8.126 -4.606 1.00 84.81 533 HIS A O 1
ATOM 4128 N N . PHE A 1 534 ? 19.201 8.202 -5.229 1.00 82.94 534 PHE A N 1
ATOM 4129 C CA . PHE A 1 534 ? 19.351 7.617 -6.558 1.00 82.94 534 PHE A CA 1
ATOM 4130 C C . PHE A 1 534 ? 20.309 8.427 -7.439 1.00 82.94 534 PHE A C 1
ATOM 4132 O O . PHE A 1 534 ? 21.308 7.885 -7.907 1.00 82.94 534 PHE A O 1
ATOM 4139 N N . ASN A 1 535 ? 20.077 9.737 -7.578 1.00 84.38 535 ASN A N 1
ATOM 4140 C CA . ASN A 1 535 ? 20.933 10.617 -8.376 1.00 84.38 535 ASN A CA 1
ATOM 4141 C C . ASN A 1 535 ? 22.388 10.555 -7.891 1.00 84.38 535 ASN A C 1
ATOM 4143 O O . ASN A 1 535 ? 23.310 10.391 -8.683 1.00 84.38 535 ASN A O 1
ATOM 4147 N N . ARG A 1 536 ? 22.610 10.631 -6.572 1.00 85.19 536 ARG A N 1
ATOM 4148 C CA . ARG A 1 536 ? 23.958 10.551 -5.993 1.00 85.19 536 ARG A CA 1
ATOM 4149 C C . ARG A 1 536 ? 24.629 9.204 -6.261 1.00 85.19 536 ARG A C 1
ATOM 4151 O O . ARG A 1 536 ? 25.843 9.175 -6.423 1.00 85.19 536 ARG A O 1
ATOM 4158 N N . HIS A 1 537 ? 23.879 8.106 -6.239 1.00 82.25 537 HIS A N 1
ATOM 4159 C CA . HIS A 1 537 ? 24.425 6.783 -6.525 1.00 82.25 537 HIS A CA 1
ATOM 4160 C C . HIS A 1 537 ? 24.830 6.656 -7.997 1.00 82.25 537 HIS A C 1
ATOM 4162 O O . HIS A 1 537 ? 25.965 6.273 -8.262 1.00 82.25 537 HIS A O 1
ATOM 4168 N N . LEU A 1 538 ? 23.970 7.082 -8.929 1.00 80.06 538 LEU A N 1
ATOM 4169 C CA . LEU A 1 538 ? 24.303 7.108 -10.357 1.00 80.06 538 LEU A CA 1
ATOM 4170 C C . LEU A 1 538 ? 25.537 7.965 -10.650 1.00 80.06 538 LEU A C 1
ATOM 4172 O O . LEU A 1 538 ? 26.441 7.510 -11.337 1.00 80.06 538 LEU A O 1
ATOM 4176 N N . PHE A 1 539 ? 25.628 9.169 -10.078 1.00 82.44 539 PHE A N 1
ATOM 4177 C CA . PHE A 1 539 ? 26.800 10.023 -10.291 1.00 82.44 539 PHE A CA 1
ATOM 4178 C C . PHE A 1 539 ? 28.095 9.432 -9.733 1.00 82.44 539 PHE A C 1
ATOM 4180 O O . PHE A 1 539 ? 29.158 9.708 -10.273 1.00 82.44 539 PHE A O 1
ATOM 4187 N N . LYS A 1 540 ? 28.027 8.641 -8.655 1.00 83.25 540 LYS A N 1
ATOM 4188 C CA . LYS A 1 540 ? 29.202 7.928 -8.142 1.00 83.25 540 LYS A CA 1
ATOM 4189 C C . LYS A 1 540 ? 29.629 6.804 -9.078 1.00 83.25 540 LYS A C 1
ATOM 4191 O O . LYS A 1 540 ? 30.814 6.704 -9.349 1.00 83.25 540 LYS A O 1
ATOM 4196 N N . LEU A 1 541 ? 28.675 6.019 -9.580 1.00 77.06 541 LEU A N 1
ATOM 4197 C CA . LEU A 1 541 ? 28.947 4.958 -10.555 1.00 77.06 541 LEU A CA 1
ATOM 4198 C C . LEU A 1 541 ? 29.551 5.502 -11.856 1.00 77.06 541 LEU A C 1
ATOM 4200 O O . LEU A 1 541 ? 30.378 4.835 -12.447 1.00 77.06 541 LEU A O 1
ATOM 4204 N N . GLU A 1 542 ? 29.151 6.699 -12.289 1.00 75.50 542 GLU A N 1
ATOM 4205 C CA . GLU A 1 542 ? 29.750 7.382 -13.450 1.00 75.50 542 GLU A CA 1
ATOM 4206 C C . GLU A 1 542 ? 31.138 7.980 -13.161 1.00 75.50 542 GLU A C 1
ATOM 4208 O O . GLU A 1 542 ? 31.892 8.285 -14.083 1.00 75.50 542 GLU A O 1
ATOM 4213 N N . GLN A 1 543 ? 31.464 8.232 -11.890 1.00 76.12 543 GLN A N 1
ATOM 4214 C CA . GLN A 1 543 ? 32.746 8.819 -11.495 1.00 76.12 543 GLN A CA 1
ATOM 4215 C C . GLN A 1 543 ? 33.846 7.763 -11.291 1.00 76.12 543 GLN A C 1
ATOM 4217 O O . GLN A 1 543 ? 35.023 8.086 -11.474 1.00 76.12 543 GLN A O 1
ATOM 4222 N N . GLU A 1 544 ? 33.470 6.564 -10.844 1.00 68.50 544 GLU A N 1
ATOM 4223 C CA . GLU A 1 544 ? 34.337 5.383 -10.693 1.00 68.50 544 GLU A CA 1
ATOM 4224 C C . GLU A 1 544 ? 34.637 4.733 -12.050 1.00 68.50 544 GLU A C 1
ATOM 4226 O O . GLU A 1 544 ? 35.815 4.345 -12.248 1.00 68.50 544 GLU A O 1
#

InterPro domains:
  IPR001609 Myosin head, motor domain-like [PF00063] (145-544)
  IPR001609 Myosin head, motor domain-like [PR00193] (173-192)
  IPR001609 Myosin head, motor domain-like [PR00193] (227-252)
  IPR001609 Myosin head, motor domain-like [PR00193] (269-296)
  IPR001609 Myosin head, motor domain-like [PR00193] (501-529)
  IPR001609 Myosin head, motor domain-like [PS51456] (143-544)
  IPR001609 Myosin head, motor domain-like [SM00242] (137-544)
  IPR004009 Myosin, SH3 domain [PS51844] (90-139)
  IPR027417 P-loop containing nucleoside triphosphate hydrolase [SSF52540] (117-544)
  IPR036961 Kinesin motor domain superfamily [G3DSA:3.40.850.10] (146-510)
  IPR057535 Myosin-1-3, N-terminal SH3 domain [PF25369] (93-137)

Sequence (544 aa):
ADVNSGNNGIASLRATENGDSGAKVVGRVENGVADADQAHEDSPYSGNTLVVEDGPSVGDEDLGSAAAPLPSVSKSNIEHRWSDITSYTTKKVQSWFQLPNGNWELARIVKTAGSESVISLPDGKVLKVNSDSLIPANPDILDGVDDLMQLSYLNEPSVLFDLQYRYNRDMIYTKAGPVLVAINPFKKVPLYGNNYIEAYKNKSIESPHVYAIADTAIREMAQVVVLLFSFSSGESGAGKTETAKIAMQYLAALGGGSGIEYEILKTNPILEAFGNAKTLRNDNSSRFGKLIEIHFSETGKISGAKIQTLLYEQSRVVQCAEGERSYHIFYQLCAGAPRTLREKLNLKDVNEYKYLNQSNCYAISGVDDAEQFHIVKEALDIVHVSEEDQESVFAMLAAVLWLGNISFNMIDNENHVEAVADESLINVAQLIGCETVDLNLALSTRKMRVGQDNIIQKLTLSQAIDTKDALAKSIYACLFEWLVEQINKSLAVGKRRTGRSISILDIYGFESFGRNSFEQFCINYANERLQQHFNRHLFKLEQE

Foldseek 3Di:
DDDDDDDDDDDDDDDDDDDDDDDDDDDDDDDDDDDDDDDDDDDDDDDDDDDDDDDDDDDDDDDDDPDDDDPPPPPPPPVPPPPDPDDDPPDQFWWWAQDPVRDIFTWTFPDDDPQWTWTATPVRDIDIDGPVRTHGEFPPVCAQDQELVPTPGNDDNNVVRNCVSCLVVVNQWHHHDLDIGGADNVDDDPCDDDVNLVCCVVVVDDGGDLLVVLNVLLVCLLPDLEAEADPQADAFPRCLVVSLLRSLQSLLVQQDDDCLSVLVSLCVLQCQQLAFWFDPVDRRGGQKKKKKKFFHDPVSHTFFIAIDIGLGDLLLLQDDAAPIFRRLNLLLCLQAPDPVLCVVLVRDHQCLFQSGVRHVDNDDPPDDSNVSNVSNVVSCVSLPPDPVNVSLLSLLSSLLRLLRVWDWDQDDPVQQTWTPPDPSLVSNCVSVVHDSVVSRLQLFWDWDDDPNDTDIGGDHPVSSVVSSSVVSSVSSVVSSVVSSVSSRVSRDGDPPRVSHIYMYMRDHYQDDDPDDDVSNVVRPVVSVVVVVVVVVVVVVVVVD

Nearest PDB structures (foldseek):
  1w7j-assembly1_A-2  TM=9.216E-01  e=6.679E-42  Gallus gallus
  5hmp-assembly1_A  TM=9.343E-01  e=1.354E-40  Homo sapiens
  7pm6-assembly1_D  TM=9.274E-01  e=2.036E-40  Gallus gallus
  7plz-assembly1_D  TM=9.040E-01  e=1.414E-39  Gallus gallus
  5n69-assembly1_A  TM=9.280E-01  e=1.554E-38  Bos taurus

Solvent-accessible surface area (backbone atoms only — not comparable to full-atom values): 32428 Å² total; per-residue (Å²): 140,81,89,88,84,88,87,81,88,88,82,87,88,84,86,82,91,84,90,89,88,86,90,89,80,92,87,87,80,88,85,83,89,86,77,89,80,84,91,84,88,87,86,85,87,86,83,80,92,82,84,91,87,84,87,83,88,87,88,82,92,77,81,87,71,82,79,74,78,76,81,76,79,62,82,67,74,62,89,77,63,74,82,71,91,81,81,80,91,70,85,77,49,46,24,35,36,68,45,99,88,69,50,74,43,73,23,38,57,76,48,78,59,89,70,35,26,33,31,34,40,87,89,70,52,74,47,79,42,55,46,87,64,50,41,79,48,62,61,81,89,62,66,46,56,55,36,56,74,73,46,88,44,89,43,71,65,48,53,52,48,30,54,49,56,24,43,79,69,74,42,41,42,31,26,52,71,98,42,79,48,66,53,65,74,92,59,94,67,97,78,71,56,70,71,49,54,52,31,49,74,69,62,79,50,84,69,51,45,62,61,56,54,50,51,50,50,60,63,46,43,81,81,39,50,72,46,78,48,68,53,69,85,37,52,70,68,42,44,54,66,59,50,52,52,54,36,46,52,47,53,31,70,67,21,50,90,72,64,55,56,59,52,61,64,42,45,46,55,46,51,43,29,72,38,12,22,31,43,93,73,23,71,76,33,58,43,35,26,40,37,41,37,39,29,28,38,94,86,57,24,55,38,31,39,43,70,45,79,41,79,68,59,50,64,39,62,67,46,47,56,76,65,18,38,38,45,41,43,62,52,10,48,61,61,38,51,51,70,71,56,31,62,74,54,67,63,62,60,63,77,76,24,58,38,52,47,65,18,81,34,87,79,56,93,97,58,58,42,32,63,50,32,52,52,31,50,54,28,39,53,72,43,66,51,49,72,71,55,51,52,50,53,53,29,54,53,43,26,39,44,28,56,45,54,51,50,71,43,75,77,53,97,82,46,26,28,40,55,47,93,44,73,36,40,48,50,26,18,60,54,74,70,50,54,52,68,58,52,32,48,61,42,18,37,45,81,43,74,61,90,93,45,79,46,79,41,74,22,35,57,69,55,23,50,52,46,48,48,49,49,38,31,48,54,54,51,52,49,51,52,50,50,47,50,44,46,34,59,58,34,60,45,69,97,66,80,67,64,34,32,45,31,40,39,43,49,64,31,65,65,87,61,100,76,73,56,72,67,41,49,56,41,34,52,51,39,50,52,47,50,52,51,51,54,55,50,54,55,48,65,76,72,107